Protein AF-A0A7S3V2G4-F1 (afdb_monomer_lite)

InterPro domains:
  IPR007724 Poly(ADP-ribose) glycohydrolase [PTHR12837] (43-409)
  IPR046372 Poly (ADP-ribose) glycohydrolase (PARG), catalytic domain [PF05028] (184-379)
  IPR048362 Poly (ADP-ribose) glycohydrolase, helical domain [PF20811] (74-166)

Organism: NCBI:txid215587

Structure (mmCIF, N/CA/C/O backbone):
data_AF-A0A7S3V2G4-F1
#
_entry.id   AF-A0A7S3V2G4-F1
#
loop_
_atom_site.group_PDB
_atom_site.id
_atom_site.type_symbol
_atom_site.label_atom_id
_atom_site.label_alt_id
_atom_site.label_comp_id
_atom_site.label_asym_id
_atom_site.label_entity_id
_atom_site.label_seq_id
_atom_site.pdbx_PDB_ins_code
_atom_site.Cartn_x
_atom_site.Cartn_y
_atom_site.Cartn_z
_atom_site.occupancy
_atom_site.B_iso_or_equiv
_atom_site.auth_seq_id
_atom_site.auth_comp_id
_atom_site.auth_asym_id
_atom_site.auth_atom_id
_atom_site.pdbx_PDB_model_num
ATOM 1 N N . MET A 1 1 ? -24.061 -20.728 -0.559 1.00 46.34 1 MET A N 1
ATOM 2 C CA . MET A 1 1 ? -24.876 -20.946 -1.780 1.00 46.34 1 MET A CA 1
ATOM 3 C C . MET A 1 1 ? -25.764 -19.723 -1.924 1.00 46.34 1 MET A C 1
ATOM 5 O O . MET A 1 1 ? -26.522 -19.467 -1.008 1.00 46.34 1 MET A O 1
ATOM 9 N N . ILE A 1 2 ? -25.579 -18.833 -2.897 1.00 29.09 2 ILE A N 1
ATOM 10 C CA . ILE A 1 2 ? -25.693 -19.041 -4.349 1.00 29.09 2 ILE A CA 1
ATOM 11 C C . ILE A 1 2 ? -24.388 -18.630 -5.053 1.00 29.09 2 ILE A C 1
ATOM 13 O O . ILE A 1 2 ? -23.935 -17.498 -4.933 1.00 29.09 2 ILE A O 1
ATOM 17 N N . CYS A 1 3 ? -23.783 -19.580 -5.769 1.00 35.69 3 CYS A N 1
ATOM 18 C CA . CYS A 1 3 ? -22.635 -19.369 -6.645 1.00 35.69 3 CYS A CA 1
ATOM 19 C C . CYS A 1 3 ? -23.153 -18.750 -7.952 1.00 35.69 3 CYS A C 1
ATOM 21 O O . CYS A 1 3 ? -23.726 -19.445 -8.792 1.00 35.69 3 CYS A O 1
ATOM 23 N N . GLY A 1 4 ? -23.035 -17.428 -8.088 1.00 35.78 4 GLY A N 1
ATOM 24 C CA . GLY A 1 4 ? -23.180 -16.774 -9.385 1.00 35.78 4 GLY A CA 1
ATOM 25 C C . GLY A 1 4 ? -22.036 -17.233 -10.285 1.00 35.78 4 GLY A C 1
ATOM 26 O O . GLY A 1 4 ? -20.893 -17.252 -9.841 1.00 35.78 4 GLY A O 1
ATOM 27 N N . LYS A 1 5 ? -22.343 -17.640 -11.522 1.00 36.84 5 LYS A N 1
ATOM 28 C CA . LYS A 1 5 ? -21.341 -17.984 -12.541 1.00 36.84 5 LYS A CA 1
ATOM 29 C C . LYS A 1 5 ? -20.274 -16.883 -12.595 1.00 36.84 5 LYS A C 1
ATOM 31 O O . LYS A 1 5 ? -20.582 -15.773 -13.026 1.00 36.84 5 LYS A O 1
ATOM 36 N N . GLU A 1 6 ? -19.045 -17.192 -12.185 1.00 45.22 6 GLU A N 1
ATOM 37 C CA . GLU A 1 6 ? -17.892 -16.330 -12.436 1.00 45.22 6 GLU A CA 1
ATOM 38 C C . GLU A 1 6 ? -17.747 -16.179 -13.953 1.00 45.22 6 GLU A C 1
ATOM 40 O O . GLU A 1 6 ? -17.344 -17.107 -14.656 1.00 45.22 6 GLU A O 1
ATOM 45 N N . MET A 1 7 ? -18.097 -15.009 -14.490 1.00 46.97 7 MET A N 1
ATOM 46 C CA . MET A 1 7 ? -17.540 -14.615 -15.776 1.00 46.97 7 MET A CA 1
ATOM 47 C C . MET A 1 7 ? -16.057 -14.387 -15.526 1.00 46.97 7 MET A C 1
ATOM 49 O O . MET A 1 7 ? -15.682 -13.392 -14.910 1.00 46.97 7 MET A O 1
ATOM 53 N N . ALA A 1 8 ? -15.225 -15.342 -15.936 1.00 65.50 8 ALA A N 1
ATOM 54 C CA . ALA A 1 8 ? -13.787 -15.217 -15.792 1.00 65.50 8 ALA A CA 1
ATOM 55 C C . ALA A 1 8 ? -13.326 -13.915 -16.469 1.00 65.50 8 ALA A C 1
ATOM 57 O O . ALA A 1 8 ? -13.503 -13.728 -17.677 1.00 65.50 8 ALA A O 1
ATOM 58 N N . LYS A 1 9 ? -12.800 -12.987 -15.664 1.00 87.88 9 LYS A N 1
ATOM 59 C CA . LYS A 1 9 ? -12.313 -11.688 -16.124 1.00 87.88 9 LYS A CA 1
ATOM 60 C C . LYS A 1 9 ? -10.825 -11.813 -16.423 1.00 87.88 9 LYS A C 1
ATOM 62 O O . LYS A 1 9 ? -10.057 -12.298 -15.595 1.00 87.88 9 LYS A O 1
ATOM 67 N N . TYR A 1 10 ? -10.425 -11.372 -17.609 1.00 91.25 10 TYR A N 1
ATOM 68 C CA . TYR A 1 10 ? -9.039 -11.424 -18.054 1.00 91.25 10 TYR A CA 1
ATOM 69 C C . TYR A 1 10 ? -8.587 -10.048 -18.528 1.00 91.25 10 TYR A C 1
ATOM 71 O O . TYR A 1 10 ? -9.321 -9.361 -19.240 1.00 91.25 10 TYR A O 1
ATOM 79 N N . LEU A 1 11 ? -7.345 -9.701 -18.207 1.00 92.25 11 LEU A N 1
ATOM 80 C CA . LEU A 1 11 ? -6.599 -8.659 -18.893 1.00 92.25 11 LEU A CA 1
ATOM 81 C C . LEU A 1 11 ? -5.862 -9.295 -20.078 1.00 92.25 11 LEU A C 1
ATOM 83 O O . LEU A 1 11 ? -5.108 -10.254 -19.904 1.00 92.25 11 LEU A O 1
ATOM 87 N N . PHE A 1 12 ? -6.072 -8.768 -21.283 1.00 92.06 12 PHE A N 1
ATOM 88 C CA . PHE A 1 12 ? -5.334 -9.214 -22.463 1.00 92.06 12 PHE A CA 1
ATOM 89 C C . PHE A 1 12 ? -3.964 -8.539 -22.519 1.00 92.06 12 PHE A C 1
ATOM 91 O O . PHE A 1 12 ? -3.857 -7.312 -22.524 1.00 92.06 12 PHE A O 1
ATOM 98 N N . LEU A 1 13 ? -2.919 -9.358 -22.570 1.00 92.75 13 LEU A N 1
ATOM 99 C CA . LEU A 1 13 ? -1.536 -8.927 -22.723 1.00 92.75 13 LEU A CA 1
ATOM 100 C C . LEU A 1 13 ? -1.261 -8.485 -24.170 1.00 92.75 13 LEU A C 1
ATOM 102 O O . LEU A 1 13 ? -1.993 -8.889 -25.077 1.00 92.75 13 LEU A O 1
ATOM 106 N N . PRO A 1 14 ? -0.203 -7.688 -24.415 1.00 86.88 14 PRO A N 1
ATOM 107 C CA . PRO A 1 14 ? 0.037 -7.033 -25.701 1.00 86.88 14 PRO A CA 1
ATOM 108 C C . PRO A 1 14 ? -0.002 -7.969 -26.914 1.00 86.88 14 PRO A C 1
ATOM 110 O O . PRO A 1 14 ? -0.572 -7.613 -27.939 1.00 86.88 14 PRO A O 1
ATOM 113 N N . HIS A 1 15 ? 0.532 -9.188 -26.810 1.00 87.75 15 HIS A N 1
ATOM 114 C CA . HIS A 1 15 ? 0.541 -10.159 -27.915 1.00 87.75 15 HIS A CA 1
ATOM 115 C C . HIS A 1 15 ? -0.815 -10.796 -28.232 1.00 87.75 15 HIS A C 1
ATOM 117 O O . HIS A 1 15 ? -0.937 -11.452 -29.263 1.00 87.75 15 HIS A O 1
ATOM 123 N N . ALA A 1 16 ? -1.821 -10.612 -27.376 1.00 86.19 16 ALA A N 1
ATOM 124 C CA . ALA A 1 16 ? -3.201 -11.027 -27.627 1.00 86.19 16 ALA A CA 1
ATOM 125 C C . ALA A 1 16 ? -4.177 -9.849 -27.776 1.00 86.19 16 ALA A C 1
ATOM 127 O O . ALA A 1 16 ? -5.254 -10.033 -28.338 1.00 86.19 16 ALA A O 1
ATOM 128 N N . SER A 1 17 ? -3.836 -8.656 -27.276 1.00 79.44 17 SER A N 1
ATOM 129 C CA . SER A 1 17 ? -4.701 -7.472 -27.339 1.00 79.44 17 SER A CA 1
ATOM 130 C C . SER A 1 17 ? -4.532 -6.646 -28.615 1.00 79.44 17 SER A C 1
ATOM 132 O O . SER A 1 17 ? -5.468 -5.952 -29.009 1.00 79.44 17 SER A O 1
ATOM 134 N N . CYS A 1 18 ? -3.371 -6.709 -29.276 1.00 75.19 18 CYS A N 1
ATOM 135 C CA . CYS A 1 18 ? -3.129 -6.004 -30.534 1.00 75.19 18 CYS A CA 1
ATOM 136 C C . CYS A 1 18 ? -2.983 -6.965 -31.720 1.00 75.19 18 CYS A C 1
ATOM 138 O O . CYS A 1 18 ? -2.757 -8.165 -31.557 1.00 75.19 18 CYS A O 1
ATOM 140 N N . ASN A 1 19 ? -3.142 -6.438 -32.938 1.00 76.81 19 ASN A N 1
ATOM 141 C CA . ASN A 1 19 ? -2.943 -7.245 -34.137 1.00 76.81 19 ASN A CA 1
ATOM 142 C C . ASN A 1 19 ? -1.465 -7.657 -34.287 1.00 76.81 19 ASN A C 1
ATOM 144 O O . ASN A 1 19 ? -0.556 -7.041 -33.722 1.00 76.81 19 ASN A O 1
ATOM 148 N N . PHE A 1 20 ? -1.227 -8.701 -35.079 1.00 77.06 20 PHE A N 1
ATOM 149 C CA . PHE A 1 20 ? 0.102 -9.282 -35.270 1.00 77.06 20 PHE A CA 1
ATOM 150 C C . PHE A 1 20 ? 1.156 -8.249 -35.699 1.00 77.06 20 PHE A C 1
ATOM 152 O O . PHE A 1 20 ? 2.258 -8.237 -35.158 1.00 77.06 20 PHE A O 1
ATOM 159 N N . GLU A 1 21 ? 0.812 -7.339 -36.612 1.00 80.56 21 GLU A N 1
ATOM 160 C CA . GLU A 1 21 ? 1.716 -6.285 -37.090 1.00 80.56 21 GLU A CA 1
ATOM 161 C C . GLU A 1 21 ? 2.124 -5.309 -35.977 1.00 80.56 21 GLU A C 1
ATOM 163 O O . GLU A 1 21 ? 3.295 -4.934 -35.869 1.00 80.56 21 GLU A O 1
ATOM 168 N N . SER A 1 22 ? 1.181 -4.936 -35.109 1.00 82.06 22 SER A N 1
ATOM 169 C CA . SER A 1 22 ? 1.432 -4.042 -33.974 1.00 82.06 22 SER A CA 1
ATOM 170 C C . SER A 1 22 ? 2.348 -4.705 -32.950 1.00 82.06 22 SER A C 1
ATOM 172 O O . SER A 1 22 ? 3.309 -4.084 -32.487 1.00 82.06 22 SER A O 1
ATOM 174 N N . PHE A 1 23 ? 2.121 -5.989 -32.655 1.00 85.62 23 PHE A N 1
ATOM 175 C CA . PHE A 1 23 ? 2.992 -6.742 -31.758 1.00 85.62 23 PHE A CA 1
ATOM 176 C C . PHE A 1 23 ? 4.382 -6.974 -32.366 1.00 85.62 23 PHE A C 1
ATOM 178 O O . PHE A 1 23 ? 5.393 -6.870 -31.669 1.00 85.62 23 PHE A O 1
ATOM 185 N N . GLN A 1 24 ? 4.472 -7.220 -33.676 1.00 86.44 24 GLN A N 1
ATOM 186 C CA . GLN A 1 24 ? 5.754 -7.298 -34.378 1.00 86.44 24 GLN A CA 1
ATOM 187 C C . GLN A 1 24 ? 6.517 -5.973 -34.327 1.00 86.44 24 GLN A C 1
ATOM 189 O O . GLN A 1 24 ? 7.735 -5.979 -34.135 1.00 86.44 24 GLN A O 1
ATOM 194 N N . LYS A 1 25 ? 5.827 -4.836 -34.481 1.00 88.94 25 LYS A N 1
ATOM 195 C CA . LYS A 1 25 ? 6.435 -3.508 -34.336 1.00 88.94 25 LYS A CA 1
ATOM 196 C C . LYS A 1 25 ? 6.967 -3.313 -32.917 1.00 88.94 25 LYS A C 1
ATOM 198 O O . LYS A 1 25 ? 8.133 -2.958 -32.769 1.00 88.94 25 LYS A O 1
ATOM 203 N N . LEU A 1 26 ? 6.163 -3.618 -31.896 1.00 90.00 26 LEU A N 1
ATOM 204 C CA . LEU A 1 26 ? 6.591 -3.583 -30.495 1.00 90.00 26 LEU A CA 1
ATOM 205 C C . LEU A 1 26 ? 7.818 -4.474 -30.258 1.00 90.00 26 LEU A C 1
ATOM 207 O O . LEU A 1 26 ? 8.800 -4.031 -29.672 1.00 90.00 26 LEU A O 1
ATOM 211 N N . SER A 1 27 ? 7.799 -5.700 -30.781 1.00 91.69 27 SER A N 1
ATOM 212 C CA . SER A 1 27 ? 8.908 -6.649 -30.654 1.00 91.69 27 SER A CA 1
ATOM 213 C C . SER A 1 27 ? 10.193 -6.108 -31.282 1.00 91.69 27 SER A C 1
ATOM 215 O O . SER A 1 27 ? 11.249 -6.134 -30.657 1.00 91.69 27 SER A O 1
ATOM 217 N N . LYS A 1 28 ? 10.112 -5.540 -32.493 1.00 93.88 28 LYS A N 1
ATOM 218 C CA . LYS A 1 28 ? 11.262 -4.905 -33.159 1.00 93.88 28 LYS A CA 1
ATOM 219 C C . LYS A 1 28 ? 11.802 -3.713 -32.366 1.00 93.88 28 LYS A C 1
ATOM 221 O O . LYS A 1 28 ? 13.017 -3.552 -32.285 1.00 93.88 28 LYS A O 1
ATOM 226 N N . LEU A 1 29 ? 10.921 -2.903 -31.774 1.00 93.19 29 LEU A N 1
ATOM 227 C CA . LEU A 1 29 ? 11.319 -1.781 -30.921 1.00 93.19 29 LEU A CA 1
ATOM 228 C C . LEU A 1 29 ? 12.062 -2.269 -29.676 1.00 93.19 29 LEU A C 1
ATOM 230 O O . LEU A 1 29 ? 13.150 -1.775 -29.385 1.00 93.19 29 LEU A O 1
ATOM 234 N N . LEU A 1 30 ? 11.520 -3.272 -28.985 1.00 93.00 30 LEU A N 1
ATOM 235 C CA . LEU A 1 30 ? 12.117 -3.809 -27.765 1.00 93.00 30 LEU A CA 1
ATOM 236 C C . LEU A 1 30 ? 13.425 -4.568 -28.018 1.00 93.00 30 LEU A C 1
ATOM 238 O O . LEU A 1 30 ? 14.250 -4.604 -27.121 1.00 93.00 30 LEU A O 1
ATOM 242 N N . VAL A 1 31 ? 13.677 -5.105 -29.217 1.00 93.38 31 VAL A N 1
ATOM 243 C CA . VAL A 1 31 ? 14.979 -5.714 -29.577 1.00 93.38 31 VAL A CA 1
ATOM 244 C C . VAL A 1 31 ? 16.015 -4.670 -30.026 1.00 93.38 31 VAL A C 1
ATOM 246 O O . VAL A 1 31 ? 17.204 -4.973 -30.145 1.00 93.38 31 VAL A O 1
ATOM 249 N N . SER A 1 32 ? 15.602 -3.427 -30.290 1.00 93.81 32 SER A N 1
ATOM 250 C CA . SER A 1 32 ? 16.520 -2.405 -30.795 1.00 93.81 32 SER A CA 1
ATOM 251 C C . SER A 1 32 ? 17.619 -2.069 -29.780 1.00 93.81 32 SER A C 1
ATOM 253 O O . SER A 1 32 ? 17.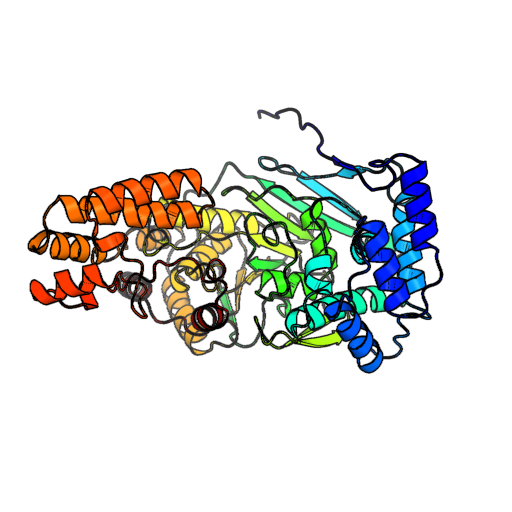398 -2.003 -28.570 1.00 93.81 32 SER A O 1
ATOM 255 N N . ARG A 1 33 ? 18.842 -1.862 -30.281 1.00 94.25 33 ARG A N 1
ATOM 256 C CA . ARG A 1 33 ? 19.987 -1.537 -29.429 1.00 94.25 33 ARG A CA 1
ATOM 257 C C . ARG A 1 33 ? 19.854 -0.112 -28.898 1.00 94.25 33 ARG A C 1
ATOM 259 O O . ARG A 1 33 ? 19.941 0.842 -29.668 1.00 94.25 33 ARG A O 1
ATOM 266 N N . VAL A 1 34 ? 19.766 0.018 -27.581 1.00 96.88 34 VAL A N 1
ATOM 267 C CA . VAL A 1 34 ? 19.787 1.302 -26.874 1.00 96.88 34 VAL A CA 1
ATOM 268 C C . VAL A 1 34 ? 21.174 1.529 -26.288 1.00 96.88 34 VAL A C 1
ATOM 270 O O . VAL A 1 34 ? 21.730 0.641 -25.650 1.00 96.88 34 VAL A O 1
ATOM 273 N N . LYS A 1 35 ? 21.757 2.705 -26.534 1.00 94.88 35 LYS A N 1
ATOM 274 C CA . LYS A 1 35 ? 23.088 3.074 -26.019 1.00 94.88 35 LYS A CA 1
ATOM 275 C C . LYS A 1 35 ? 23.048 4.190 -24.980 1.00 94.88 35 LYS A C 1
ATOM 277 O O . LYS A 1 35 ? 24.033 4.387 -24.282 1.00 94.88 35 LYS A O 1
ATOM 282 N N . ASP A 1 36 ? 21.951 4.933 -24.933 1.00 97.56 36 ASP A N 1
ATOM 283 C CA . ASP A 1 36 ? 21.800 6.121 -24.113 1.00 97.56 36 ASP A CA 1
ATOM 284 C C . ASP A 1 36 ? 20.321 6.398 -23.809 1.00 97.56 36 ASP A C 1
ATOM 286 O O . ASP A 1 36 ? 19.405 5.721 -24.297 1.00 97.56 36 ASP A O 1
ATOM 290 N N . HIS A 1 37 ? 20.103 7.431 -22.999 1.00 98.12 37 HIS A N 1
ATOM 291 C CA . HIS A 1 37 ? 18.782 7.867 -22.560 1.00 98.12 37 HIS A CA 1
ATOM 292 C C . HIS A 1 37 ? 17.867 8.284 -23.714 1.00 98.12 37 HIS A C 1
ATOM 294 O O . HIS A 1 37 ? 16.674 7.994 -23.689 1.00 98.12 37 HIS A O 1
ATOM 300 N N . ASN A 1 38 ? 18.411 8.925 -24.750 1.00 97.75 38 ASN A N 1
ATOM 301 C CA . ASN A 1 38 ? 17.617 9.385 -25.890 1.00 97.75 38 ASN A CA 1
ATOM 302 C C . ASN A 1 38 ? 17.052 8.198 -26.679 1.00 97.75 38 ASN A C 1
ATOM 304 O O . ASN A 1 38 ? 15.892 8.224 -27.097 1.00 97.75 38 ASN A O 1
ATOM 308 N N . GLY A 1 39 ? 17.847 7.135 -26.838 1.00 97.56 39 GLY A N 1
ATOM 309 C CA . GLY A 1 39 ? 17.386 5.875 -27.413 1.00 97.56 39 GLY A CA 1
ATOM 310 C C . GLY A 1 39 ? 16.251 5.248 -26.600 1.00 97.56 39 GLY A C 1
ATOM 311 O O . GLY A 1 39 ? 15.229 4.872 -27.175 1.00 97.56 39 GLY A O 1
ATOM 312 N N . LEU A 1 40 ? 16.383 5.196 -25.269 1.00 97.94 40 LEU A N 1
ATOM 313 C CA . LEU A 1 40 ? 15.341 4.653 -24.388 1.00 97.94 40 LEU A CA 1
ATOM 314 C C . LEU A 1 40 ? 14.052 5.486 -24.443 1.00 97.94 40 LEU A C 1
ATOM 316 O O . LEU A 1 40 ? 12.962 4.939 -24.612 1.00 97.94 40 LEU A O 1
ATOM 320 N N . ALA A 1 41 ? 14.173 6.812 -24.367 1.00 97.75 41 ALA A N 1
ATOM 321 C CA . ALA A 1 41 ? 13.044 7.728 -24.470 1.00 97.75 41 ALA A CA 1
ATOM 322 C C . ALA A 1 41 ? 12.326 7.609 -25.822 1.00 97.75 41 ALA A C 1
ATOM 324 O O . ALA A 1 41 ? 11.096 7.663 -25.876 1.00 97.75 41 ALA A O 1
ATOM 325 N N . SER A 1 42 ? 13.073 7.388 -26.910 1.00 96.94 42 SER A N 1
ATOM 326 C CA . SER A 1 42 ? 12.512 7.132 -28.240 1.00 96.94 42 SER A CA 1
ATOM 327 C C . SER A 1 42 ? 11.698 5.836 -28.290 1.00 96.94 42 SER A C 1
ATOM 329 O O . SER A 1 42 ? 10.615 5.825 -28.879 1.00 96.94 42 SER A O 1
ATOM 331 N N . ILE A 1 43 ? 12.160 4.759 -27.641 1.00 96.75 43 ILE A N 1
ATOM 332 C CA . ILE A 1 43 ? 11.379 3.515 -27.529 1.00 96.75 43 ILE A CA 1
ATOM 333 C C . ILE A 1 43 ? 10.078 3.775 -26.769 1.00 96.75 43 ILE A C 1
ATOM 335 O O . ILE A 1 43 ? 9.012 3.480 -27.302 1.00 96.75 43 ILE A O 1
ATOM 339 N N . ILE A 1 44 ? 10.144 4.371 -25.573 1.00 95.69 44 ILE A N 1
ATOM 340 C CA . ILE A 1 44 ? 8.955 4.656 -24.747 1.00 95.69 44 ILE A CA 1
ATOM 341 C C . ILE A 1 44 ? 7.964 5.547 -25.513 1.00 95.69 44 ILE A C 1
ATOM 343 O O . ILE A 1 44 ? 6.765 5.275 -25.530 1.00 95.69 44 ILE A O 1
ATOM 347 N N . SER A 1 45 ? 8.459 6.574 -26.211 1.00 94.75 45 SER A N 1
ATOM 348 C CA . SER A 1 45 ? 7.651 7.444 -27.074 1.00 94.75 45 SER A CA 1
ATOM 349 C C . SER A 1 45 ? 6.870 6.656 -28.126 1.00 94.75 45 SER A C 1
ATOM 351 O O . SER A 1 45 ? 5.658 6.826 -28.271 1.00 94.75 45 SER A O 1
ATOM 353 N N . GLN A 1 46 ? 7.551 5.750 -28.832 1.00 94.69 46 GLN A N 1
ATOM 354 C CA . GLN A 1 46 ? 6.950 4.938 -29.888 1.00 94.69 46 GLN A CA 1
ATOM 355 C C . GLN A 1 46 ? 5.989 3.879 -29.342 1.00 94.69 46 GLN A C 1
ATOM 357 O O . GLN A 1 46 ? 4.946 3.652 -29.949 1.00 94.69 46 GLN A O 1
ATOM 362 N N . VAL A 1 47 ? 6.300 3.267 -28.196 1.00 92.12 47 VAL A N 1
ATOM 363 C CA . VAL A 1 47 ? 5.411 2.320 -27.501 1.00 92.12 47 VAL A CA 1
ATOM 364 C C . VAL A 1 47 ? 4.099 2.998 -27.103 1.00 92.12 47 VAL A C 1
ATOM 366 O O . VAL A 1 47 ? 3.021 2.437 -27.297 1.00 92.12 47 VAL A O 1
ATOM 369 N N . LYS A 1 48 ? 4.179 4.235 -26.609 1.00 88.50 48 LYS A N 1
ATOM 370 C CA . LYS A 1 48 ? 3.019 5.038 -26.209 1.00 88.50 48 LYS A CA 1
ATOM 371 C C . LYS A 1 48 ? 2.333 5.780 -27.361 1.00 88.50 48 LYS A C 1
ATOM 373 O O . LYS A 1 48 ? 1.318 6.428 -27.120 1.00 88.50 48 LYS A O 1
ATOM 378 N N . ASN A 1 49 ? 2.864 5.703 -28.584 1.00 89.81 49 ASN A N 1
ATOM 379 C CA . ASN A 1 49 ? 2.415 6.475 -29.750 1.00 89.81 49 ASN A CA 1
ATOM 380 C C . ASN A 1 49 ? 2.346 7.997 -29.492 1.00 89.81 49 ASN A C 1
ATOM 382 O O . ASN A 1 49 ? 1.370 8.654 -29.856 1.00 89.81 49 ASN A O 1
ATOM 386 N N . LEU A 1 50 ? 3.369 8.567 -28.849 1.00 90.12 50 LEU A N 1
ATOM 387 C CA . LEU A 1 50 ? 3.442 10.013 -28.613 1.00 90.12 50 LEU A CA 1
ATOM 388 C C . LEU A 1 50 ? 3.826 10.767 -29.894 1.00 90.12 50 LEU A C 1
ATOM 390 O O . LEU A 1 50 ? 4.585 10.271 -30.725 1.00 90.12 50 LEU A O 1
ATOM 394 N N . SER A 1 51 ? 3.344 12.005 -30.029 1.00 90.12 51 SER A N 1
ATOM 395 C CA . SER A 1 51 ? 3.647 12.881 -31.173 1.00 90.12 51 SER A CA 1
ATOM 396 C C . SER A 1 51 ? 5.103 13.355 -31.219 1.00 90.12 51 SER A C 1
ATOM 398 O O . SER A 1 51 ? 5.594 13.755 -32.271 1.00 90.12 51 SER A O 1
ATOM 400 N N . SER A 1 52 ? 5.793 13.338 -30.080 1.00 92.38 52 SER A N 1
ATOM 401 C CA . SER A 1 52 ? 7.183 13.766 -29.933 1.00 92.38 52 SER A CA 1
ATOM 402 C C . SER A 1 52 ? 7.864 12.982 -28.819 1.00 92.38 52 SER A C 1
ATOM 404 O O . SER A 1 52 ? 7.225 12.646 -27.822 1.00 92.38 52 SER A O 1
ATOM 406 N N . THR A 1 53 ? 9.170 12.747 -28.951 1.00 94.00 53 THR A N 1
ATOM 407 C CA . THR A 1 53 ? 9.965 12.067 -27.923 1.00 94.00 53 THR A CA 1
ATOM 408 C C . THR A 1 53 ? 10.074 12.925 -26.657 1.00 94.00 53 THR A C 1
ATOM 410 O O . THR A 1 53 ? 10.633 14.021 -26.725 1.00 94.00 53 THR A O 1
ATOM 413 N N . PRO A 1 54 ? 9.558 12.461 -25.503 1.00 92.81 54 PRO A N 1
ATOM 414 C CA . PRO A 1 54 ? 9.645 13.198 -24.249 1.00 92.81 54 PRO A CA 1
ATOM 415 C C . PRO A 1 54 ? 11.062 13.132 -23.671 1.00 92.81 54 PRO A C 1
ATOM 417 O O . PRO A 1 54 ? 11.795 12.173 -23.897 1.00 92.81 54 PRO A O 1
ATOM 420 N N . ALA A 1 55 ? 11.433 14.129 -22.867 1.00 94.19 55 ALA A N 1
ATOM 421 C CA . ALA A 1 55 ? 12.753 14.180 -22.240 1.00 94.19 55 ALA A CA 1
ATOM 422 C C . ALA A 1 55 ? 12.935 13.157 -21.103 1.00 94.19 55 ALA A C 1
ATOM 424 O O . ALA A 1 55 ? 14.068 12.794 -20.807 1.00 94.19 55 ALA A O 1
ATOM 425 N N . LEU A 1 56 ? 11.848 12.703 -20.460 1.00 97.12 56 LEU A N 1
ATOM 426 C CA . LEU A 1 56 ? 11.851 11.751 -19.333 1.00 97.12 56 LEU A CA 1
ATOM 427 C C . LEU A 1 56 ? 12.934 12.054 -18.265 1.00 97.12 56 LEU A C 1
ATOM 429 O O . LEU A 1 56 ? 13.776 11.196 -17.975 1.00 97.12 56 LEU A O 1
ATOM 433 N N . PRO A 1 57 ? 12.966 13.277 -17.699 1.00 97.44 57 PRO A N 1
ATOM 434 C CA . PRO A 1 57 ? 14.061 13.723 -16.836 1.00 97.44 57 PRO A CA 1
ATOM 435 C C . PRO A 1 57 ? 14.215 12.889 -15.556 1.00 97.44 57 PRO A C 1
ATOM 437 O O . PRO A 1 57 ? 15.340 12.679 -15.105 1.00 97.44 57 PRO A O 1
ATOM 440 N N . GLY A 1 58 ? 13.115 12.380 -14.994 1.00 97.56 58 GLY A N 1
ATOM 441 C CA . GLY A 1 58 ? 13.135 11.513 -13.815 1.00 97.56 58 GLY A CA 1
ATOM 442 C C . GLY A 1 58 ? 13.812 10.177 -14.086 1.00 97.56 58 GLY A C 1
ATOM 443 O O . GLY A 1 58 ? 14.659 9.738 -13.310 1.00 97.56 58 GLY A O 1
ATOM 444 N N . LEU A 1 59 ? 13.499 9.566 -15.233 1.00 98.50 59 LEU A N 1
ATOM 445 C CA . LEU A 1 59 ? 14.133 8.321 -15.668 1.00 98.50 59 LEU A CA 1
ATOM 446 C C . LEU A 1 59 ? 15.631 8.515 -15.909 1.00 98.50 59 LEU A C 1
ATOM 448 O O . LEU A 1 59 ? 16.426 7.721 -15.410 1.00 98.50 59 LEU A O 1
ATOM 452 N N . LYS A 1 60 ? 16.018 9.601 -16.596 1.00 98.56 60 LYS A N 1
ATOM 453 C CA . LYS A 1 60 ? 17.433 9.924 -16.821 1.00 98.56 60 LYS A CA 1
ATOM 454 C C . LYS A 1 60 ? 18.183 10.034 -15.495 1.00 98.56 60 LYS A C 1
ATOM 456 O O . LYS A 1 60 ? 19.189 9.364 -15.292 1.00 98.56 60 LYS A O 1
ATOM 461 N N . ALA A 1 61 ? 17.663 10.860 -14.586 1.00 98.44 61 ALA A N 1
ATOM 462 C CA . ALA A 1 61 ? 18.286 11.105 -13.293 1.00 98.44 61 ALA A CA 1
ATOM 463 C C . ALA A 1 61 ? 18.378 9.829 -12.443 1.00 98.44 61 ALA A C 1
ATOM 465 O O . ALA A 1 61 ? 19.368 9.637 -11.743 1.00 98.44 61 ALA A O 1
ATOM 466 N N . ALA A 1 62 ? 17.372 8.953 -12.502 1.00 98.50 62 ALA A N 1
ATOM 467 C CA . ALA A 1 62 ? 17.387 7.685 -11.784 1.00 98.50 62 ALA A CA 1
ATOM 468 C C . ALA A 1 62 ? 18.425 6.707 -12.338 1.00 98.50 62 ALA A C 1
ATOM 470 O O . ALA A 1 62 ? 19.126 6.089 -11.544 1.00 98.50 62 ALA A O 1
ATOM 471 N N . ILE A 1 63 ? 18.557 6.593 -13.664 1.00 98.62 63 ILE A N 1
ATOM 472 C CA . ILE A 1 63 ? 19.587 5.755 -14.297 1.00 98.62 63 ILE A CA 1
ATOM 473 C C . ILE A 1 63 ? 20.979 6.272 -13.929 1.00 98.62 63 ILE A C 1
ATOM 475 O O . ILE A 1 63 ? 21.780 5.508 -13.393 1.00 98.62 63 ILE A O 1
ATOM 479 N N . ASP A 1 64 ? 21.224 7.574 -14.114 1.00 98.12 64 ASP A N 1
ATOM 480 C CA . ASP A 1 64 ? 22.510 8.199 -13.788 1.00 98.12 64 ASP A CA 1
ATOM 481 C C . ASP A 1 64 ? 22.871 7.975 -12.306 1.00 98.12 64 ASP A C 1
ATOM 483 O O . ASP A 1 64 ? 23.996 7.603 -11.972 1.00 98.12 64 ASP A O 1
ATOM 487 N N . LYS A 1 65 ? 21.918 8.168 -11.381 1.00 98.12 65 LYS A N 1
ATOM 488 C CA . LYS A 1 65 ? 22.152 7.919 -9.948 1.00 98.12 65 LYS A CA 1
ATOM 489 C C . LYS A 1 65 ? 22.346 6.436 -9.644 1.00 98.12 65 LYS A C 1
ATOM 491 O O . LYS A 1 65 ? 23.193 6.105 -8.817 1.00 98.12 65 LYS A O 1
ATOM 496 N N . ALA A 1 66 ? 21.581 5.547 -10.273 1.00 98.06 66 ALA A N 1
ATOM 497 C CA . ALA A 1 66 ? 21.675 4.113 -10.038 1.00 98.06 66 ALA A CA 1
ATOM 498 C C . ALA A 1 66 ? 23.049 3.572 -10.452 1.00 98.06 66 ALA A C 1
ATOM 500 O O . ALA A 1 66 ? 23.657 2.858 -9.662 1.00 98.06 66 ALA A O 1
ATOM 501 N N . GLU A 1 67 ? 23.577 3.949 -11.623 1.00 97.44 67 GLU A N 1
ATOM 502 C CA . GLU A 1 67 ? 24.912 3.510 -12.076 1.00 97.44 67 GLU A CA 1
ATOM 503 C C . GLU A 1 67 ? 26.036 3.961 -11.129 1.00 97.44 67 GLU A C 1
ATOM 505 O O . GLU A 1 67 ? 27.037 3.267 -10.976 1.00 97.44 67 GLU A O 1
ATOM 510 N N . ASN A 1 68 ? 25.849 5.088 -10.436 1.00 96.69 68 ASN A N 1
ATOM 511 C CA . ASN A 1 68 ? 26.813 5.599 -9.460 1.00 96.69 68 ASN A CA 1
ATOM 512 C C . ASN A 1 68 ? 26.671 4.995 -8.052 1.00 96.69 68 ASN A C 1
ATOM 514 O O . ASN A 1 68 ? 27.602 5.093 -7.255 1.00 96.69 68 ASN A O 1
ATOM 518 N N . THR A 1 69 ? 25.515 4.422 -7.706 1.00 95.75 69 THR A N 1
ATOM 519 C CA . THR A 1 69 ? 25.198 4.015 -6.319 1.00 95.75 69 THR A CA 1
ATOM 520 C C . THR A 1 69 ? 24.981 2.517 -6.147 1.00 95.75 69 THR A C 1
ATOM 522 O O . THR A 1 69 ? 25.261 1.986 -5.074 1.00 95.75 69 THR A O 1
ATOM 525 N N . ILE A 1 70 ? 24.506 1.816 -7.178 1.00 97.06 70 ILE A N 1
ATOM 526 C CA . ILE A 1 70 ? 24.290 0.370 -7.153 1.00 97.06 70 ILE A CA 1
ATOM 527 C C . ILE A 1 70 ? 25.576 -0.320 -7.633 1.00 97.06 70 ILE A C 1
ATOM 529 O O . ILE A 1 70 ? 25.963 -0.156 -8.793 1.00 97.06 70 ILE A O 1
ATOM 533 N N . PRO A 1 71 ? 26.252 -1.114 -6.781 1.00 94.88 71 PRO A N 1
ATOM 534 C CA . PRO A 1 71 ? 27.518 -1.740 -7.147 1.00 94.88 71 PRO A CA 1
ATOM 535 C C . PRO A 1 71 ? 27.396 -2.642 -8.379 1.00 94.88 71 PRO A C 1
ATOM 537 O O . PRO A 1 71 ? 26.514 -3.493 -8.445 1.00 94.88 71 PRO A O 1
ATOM 540 N N . ASN A 1 72 ? 28.340 -2.516 -9.317 1.00 95.31 72 ASN A N 1
ATOM 541 C CA . ASN A 1 72 ? 28.415 -3.314 -10.551 1.00 95.31 72 ASN A CA 1
ATOM 542 C C . ASN A 1 72 ? 27.216 -3.160 -11.507 1.00 95.31 72 ASN A C 1
ATOM 544 O O . ASN A 1 72 ? 27.022 -4.010 -12.386 1.00 95.31 72 ASN A O 1
ATOM 548 N N . LEU A 1 73 ? 26.414 -2.103 -11.361 1.00 97.56 73 LEU A N 1
ATOM 549 C CA . LEU A 1 73 ? 25.355 -1.800 -12.312 1.00 97.56 73 LEU A CA 1
ATOM 550 C C . LEU A 1 73 ? 25.938 -1.181 -13.591 1.00 97.56 73 LEU A C 1
ATOM 552 O O . LEU A 1 73 ? 26.545 -0.120 -13.562 1.00 97.56 73 LEU A O 1
ATOM 556 N N . ASP A 1 74 ? 25.700 -1.849 -14.716 1.00 97.50 74 ASP A N 1
ATOM 557 C CA . ASP A 1 74 ? 25.860 -1.312 -16.071 1.00 97.50 74 ASP A CA 1
ATOM 558 C C . ASP A 1 74 ? 24.466 -1.319 -16.704 1.00 97.50 74 ASP A C 1
ATOM 560 O O . ASP A 1 74 ? 23.953 -2.384 -17.085 1.00 97.50 74 ASP A O 1
ATOM 564 N N . PHE A 1 75 ? 23.806 -0.156 -16.710 1.00 98.50 75 PHE A N 1
ATOM 565 C CA . PHE A 1 75 ? 22.398 -0.078 -17.071 1.00 98.50 75 PHE A CA 1
ATOM 566 C C . PHE A 1 75 ? 22.216 -0.337 -18.567 1.00 98.50 75 PHE A C 1
ATOM 568 O O . PHE A 1 75 ? 21.525 -1.285 -18.937 1.00 98.50 75 PHE A O 1
ATOM 575 N N . TYR A 1 76 ? 22.858 0.447 -19.435 1.00 98.06 76 TYR A N 1
ATOM 576 C CA . TYR A 1 76 ? 22.664 0.325 -20.885 1.00 98.06 76 TYR A CA 1
ATOM 577 C C . TYR A 1 76 ? 23.373 -0.890 -21.495 1.00 98.06 76 TYR A C 1
ATOM 579 O O . TYR A 1 76 ? 22.850 -1.498 -22.429 1.00 98.06 76 TYR A O 1
ATOM 587 N N . GLY A 1 77 ? 24.556 -1.255 -20.997 1.00 96.75 77 GLY A N 1
ATOM 588 C CA . GLY A 1 77 ? 25.377 -2.318 -21.573 1.00 96.75 77 GLY A CA 1
ATOM 589 C C . GLY A 1 77 ? 24.956 -3.724 -21.155 1.00 96.75 77 GLY A C 1
ATOM 590 O O . GLY A 1 77 ? 25.089 -4.655 -21.953 1.00 96.75 77 GLY A O 1
ATOM 591 N N . ARG A 1 78 ? 24.426 -3.899 -19.934 1.00 96.44 78 ARG A N 1
ATOM 592 C CA . ARG A 1 78 ? 24.090 -5.228 -19.384 1.00 96.44 78 ARG A CA 1
ATOM 593 C C . ARG A 1 78 ? 22.648 -5.378 -18.925 1.00 96.44 78 ARG A C 1
ATOM 595 O O . ARG A 1 78 ? 22.042 -6.405 -19.230 1.00 96.44 78 ARG A O 1
ATOM 602 N N . LEU A 1 79 ? 22.104 -4.424 -18.168 1.00 98.06 79 LEU A N 1
ATOM 603 C CA . LEU A 1 79 ? 20.790 -4.604 -17.544 1.00 98.06 79 LEU A CA 1
ATOM 604 C C . LEU A 1 79 ? 19.637 -4.394 -18.532 1.00 98.06 79 LEU A C 1
ATOM 606 O O . LEU A 1 79 ? 18.763 -5.251 -18.640 1.00 98.06 79 LEU A O 1
ATOM 610 N N . LEU A 1 80 ? 19.642 -3.291 -19.276 1.00 98.44 80 LEU A N 1
ATOM 611 C CA . LEU A 1 80 ? 18.576 -2.929 -20.205 1.00 98.44 80 LEU A CA 1
ATOM 612 C C . LEU A 1 80 ? 18.327 -4.010 -21.275 1.00 98.44 80 LEU A C 1
ATOM 614 O O . LEU A 1 80 ? 17.161 -4.362 -21.450 1.00 98.44 80 LEU A O 1
ATOM 618 N N . PRO A 1 81 ? 19.349 -4.639 -21.900 1.00 97.69 81 PRO A N 1
ATOM 619 C CA . PRO A 1 81 ? 19.130 -5.774 -22.802 1.00 97.69 81 PRO A CA 1
ATOM 620 C C . PRO A 1 81 ? 18.404 -6.960 -22.152 1.00 97.69 81 PRO A C 1
ATOM 622 O O . PRO A 1 81 ? 17.613 -7.635 -22.809 1.00 97.69 81 PRO A O 1
ATOM 625 N N . LYS A 1 82 ? 18.628 -7.210 -20.853 1.00 97.12 82 LYS A N 1
ATOM 626 C CA . LYS A 1 82 ? 17.888 -8.243 -20.111 1.00 97.12 82 LYS A CA 1
ATOM 627 C C . LYS A 1 82 ? 16.433 -7.833 -19.894 1.00 97.12 82 LYS A C 1
ATOM 629 O O . LYS A 1 82 ? 15.552 -8.642 -20.154 1.00 97.12 82 LYS A O 1
ATOM 634 N N . ILE A 1 83 ? 16.171 -6.585 -19.493 1.00 98.06 83 ILE A N 1
ATOM 635 C CA . ILE A 1 83 ? 14.800 -6.060 -19.334 1.00 98.06 83 ILE A CA 1
ATOM 636 C C . ILE A 1 83 ? 14.044 -6.132 -20.674 1.00 98.06 83 ILE A C 1
ATOM 638 O O . ILE A 1 83 ? 12.900 -6.579 -20.710 1.00 98.06 83 ILE A O 1
ATOM 642 N N . GLN A 1 84 ? 14.696 -5.775 -21.785 1.00 97.69 84 GLN A N 1
ATOM 643 C CA . GLN A 1 84 ? 14.157 -5.924 -23.142 1.00 97.69 84 GLN A CA 1
ATOM 644 C C . GLN A 1 84 ? 13.772 -7.378 -23.453 1.00 97.69 84 GLN A C 1
ATOM 646 O O . GLN A 1 84 ? 12.655 -7.637 -23.902 1.00 97.69 84 GLN A O 1
ATOM 651 N N . ALA A 1 85 ? 14.666 -8.333 -23.178 1.00 96.25 85 ALA A N 1
ATOM 652 C CA . ALA A 1 85 ? 14.400 -9.754 -23.392 1.00 96.25 85 ALA A CA 1
ATOM 653 C C . ALA A 1 85 ? 13.240 -10.263 -22.518 1.00 96.25 85 ALA A C 1
ATOM 655 O O . ALA A 1 85 ? 12.318 -10.895 -23.031 1.00 96.25 85 ALA A O 1
ATOM 656 N N . TRP A 1 86 ? 13.231 -9.927 -21.226 1.00 96.38 86 TRP A N 1
ATOM 657 C CA . TRP A 1 86 ? 12.178 -10.333 -20.291 1.00 96.38 86 TRP A CA 1
ATOM 658 C C . TRP A 1 86 ? 10.805 -9.767 -20.654 1.00 96.38 86 TRP A C 1
ATOM 660 O O . TRP A 1 86 ? 9.805 -10.469 -20.512 1.00 96.38 86 TRP A O 1
ATOM 670 N N . ALA A 1 87 ? 10.730 -8.542 -21.181 1.00 96.06 87 ALA A N 1
ATOM 671 C CA . ALA A 1 87 ? 9.474 -7.983 -21.684 1.00 96.06 87 ALA A CA 1
ATOM 672 C C . ALA A 1 87 ? 8.885 -8.821 -22.840 1.00 96.06 87 ALA A C 1
ATOM 674 O O . ALA A 1 87 ? 7.667 -8.942 -22.965 1.00 96.06 87 ALA A O 1
ATOM 675 N N . LEU A 1 88 ? 9.735 -9.442 -23.666 1.00 94.12 88 LEU A N 1
ATOM 676 C CA . LEU A 1 88 ? 9.328 -10.270 -24.810 1.00 94.12 88 LEU A CA 1
ATOM 677 C C . LEU A 1 88 ? 9.024 -11.729 -24.441 1.00 94.12 88 LEU A C 1
ATOM 679 O O . LEU A 1 88 ? 8.306 -12.413 -25.178 1.00 94.12 88 LEU A O 1
ATOM 683 N N . GLU A 1 89 ? 9.492 -12.194 -23.280 1.00 93.31 89 GLU A N 1
ATOM 684 C CA . GLU A 1 89 ? 9.151 -13.518 -22.741 1.00 93.31 89 GLU A CA 1
ATOM 685 C C . GLU A 1 89 ? 7.652 -13.678 -22.453 1.00 93.31 89 GLU A C 1
ATOM 687 O O . GLU A 1 89 ? 7.185 -14.809 -22.311 1.00 93.31 89 GLU A O 1
ATOM 692 N N . CYS A 1 90 ? 6.875 -12.588 -22.422 1.00 90.00 90 CYS A N 1
ATOM 693 C CA . CYS A 1 90 ? 5.438 -12.620 -22.149 1.00 90.00 90 CYS A CA 1
ATOM 694 C C . CYS A 1 90 ? 4.675 -13.575 -23.084 1.00 90.00 90 CYS A C 1
ATOM 696 O O . CYS A 1 90 ? 3.736 -14.235 -22.650 1.00 90.00 90 CYS A O 1
ATOM 698 N N . THR A 1 91 ? 5.118 -13.725 -24.335 1.00 90.56 91 THR A N 1
ATOM 699 C CA . THR A 1 91 ? 4.534 -14.666 -25.309 1.00 90.56 91 THR A CA 1
ATOM 700 C C . THR A 1 91 ? 4.719 -16.129 -24.909 1.00 90.56 91 THR A C 1
ATOM 702 O O . THR A 1 91 ? 3.800 -16.932 -25.058 1.00 90.56 91 THR A O 1
ATOM 705 N N . LYS A 1 92 ? 5.891 -16.472 -24.363 1.00 93.81 92 LYS A N 1
ATOM 706 C CA . LYS A 1 92 ? 6.221 -17.814 -23.866 1.00 93.81 92 LYS A CA 1
ATOM 707 C C . LYS A 1 92 ? 5.551 -18.081 -22.519 1.00 93.81 92 LYS A C 1
ATOM 709 O O . LYS A 1 92 ? 5.022 -19.165 -22.300 1.00 93.81 92 LYS A O 1
ATOM 714 N N . LEU A 1 93 ? 5.597 -17.101 -21.619 1.00 94.25 93 LEU A N 1
ATOM 715 C CA . LEU A 1 93 ? 5.132 -17.222 -20.235 1.00 94.25 93 LEU A CA 1
ATOM 716 C C . LEU A 1 93 ? 3.604 -17.125 -20.101 1.00 94.25 93 LEU A C 1
ATOM 718 O O . LEU A 1 93 ? 3.039 -17.625 -19.129 1.00 94.25 93 LEU A O 1
ATOM 722 N N . PHE A 1 94 ? 2.938 -16.513 -21.083 1.00 94.88 94 PHE A N 1
ATOM 723 C CA . PHE A 1 94 ? 1.485 -16.401 -21.178 1.00 94.88 94 PHE A CA 1
ATOM 724 C C . PHE A 1 94 ? 1.025 -16.779 -22.594 1.00 94.88 94 PHE A C 1
ATOM 726 O O . PHE A 1 94 ? 0.634 -15.903 -23.368 1.00 94.88 94 PHE A O 1
ATOM 733 N N . PRO A 1 95 ? 1.027 -18.069 -22.972 1.00 93.44 95 PRO A N 1
ATOM 734 C CA . PRO A 1 95 ? 0.724 -18.491 -24.344 1.00 93.44 95 PRO A CA 1
ATOM 735 C C . PRO A 1 95 ? -0.697 -18.124 -24.804 1.00 93.44 95 PRO A C 1
ATOM 737 O O . PRO A 1 95 ? -0.928 -17.905 -25.988 1.00 93.44 95 PRO A O 1
ATOM 740 N N . SER A 1 96 ? -1.651 -17.997 -23.876 1.00 92.31 96 SER A N 1
ATOM 741 C CA . SER A 1 96 ? -3.011 -17.515 -24.165 1.00 92.31 96 SER A CA 1
ATOM 742 C C . SER A 1 96 ? -3.110 -15.991 -24.310 1.00 92.31 96 SER A C 1
ATOM 744 O O . SER A 1 96 ? -4.155 -15.485 -24.716 1.00 92.31 96 SER A O 1
ATOM 746 N N . GLY A 1 97 ? -2.066 -15.264 -23.901 1.00 92.81 97 GLY A N 1
ATOM 747 C CA . GLY A 1 97 ? -2.041 -13.810 -23.756 1.00 92.81 97 GLY A CA 1
ATOM 748 C C . GLY A 1 97 ? -3.066 -13.256 -22.772 1.00 92.81 97 GLY A C 1
ATOM 749 O O . GLY A 1 97 ? -3.457 -12.099 -22.887 1.00 92.81 97 GLY A O 1
ATOM 750 N N . LYS A 1 98 ? -3.511 -14.067 -21.808 1.00 94.50 98 LYS A N 1
ATOM 751 C CA . LYS A 1 98 ? -4.469 -13.667 -20.775 1.00 94.50 98 LYS A CA 1
ATOM 752 C C . LYS A 1 98 ? -3.806 -13.665 -19.403 1.00 94.50 98 LYS A C 1
ATOM 754 O O . LYS A 1 98 ? -3.183 -14.651 -19.018 1.00 94.50 98 LYS A O 1
ATOM 759 N N . LEU A 1 99 ? -4.012 -12.584 -18.661 1.00 95.69 99 LEU A N 1
ATOM 760 C CA . LEU A 1 99 ? -3.759 -12.491 -17.229 1.00 95.69 99 LEU A CA 1
ATOM 761 C C . LEU A 1 99 ? -5.104 -12.537 -16.496 1.00 95.69 99 LEU A C 1
ATOM 763 O O . LEU A 1 99 ? -5.979 -11.713 -16.760 1.00 95.69 99 LEU A O 1
ATOM 767 N N . ASN A 1 100 ? -5.281 -13.500 -15.592 1.00 95.44 100 ASN A N 1
ATOM 768 C CA . ASN A 1 100 ? -6.502 -13.609 -14.790 1.00 95.44 100 ASN A CA 1
ATOM 769 C C . ASN A 1 100 ? -6.646 -12.389 -13.873 1.00 95.44 100 ASN A C 1
ATOM 771 O O . ASN A 1 100 ? -5.676 -11.964 -13.247 1.00 95.44 100 ASN A O 1
ATOM 775 N N . GLN A 1 101 ? -7.861 -11.856 -13.773 1.00 95.00 101 GLN A N 1
ATOM 776 C CA . GLN A 1 101 ? -8.206 -10.790 -12.839 1.00 95.00 101 GLN A CA 1
ATOM 777 C C . GLN A 1 101 ? -9.187 -11.294 -11.782 1.00 95.00 101 GLN A C 1
ATOM 779 O O . GLN A 1 101 ? -9.975 -12.208 -12.021 1.00 95.00 101 GLN A O 1
ATOM 784 N N . LEU A 1 102 ? -9.156 -10.648 -10.621 1.00 95.06 102 LEU A N 1
ATOM 785 C CA . LEU A 1 102 ? -10.068 -10.858 -9.507 1.00 95.06 102 LEU A CA 1
ATOM 786 C C . LEU A 1 102 ? -11.074 -9.697 -9.484 1.00 95.06 102 LEU A C 1
ATOM 788 O O . LEU A 1 102 ? -10.727 -8.614 -9.008 1.00 95.06 102 LEU A O 1
ATOM 792 N N . PRO A 1 103 ? -12.293 -9.866 -10.036 1.00 92.19 103 PRO A N 1
ATOM 793 C CA . PRO A 1 103 ? -13.322 -8.826 -10.008 1.00 92.19 103 PRO A CA 1
ATOM 794 C C . PRO A 1 103 ? -13.814 -8.553 -8.580 1.00 92.19 103 PRO A C 1
ATOM 796 O O . PRO A 1 103 ? -13.601 -9.345 -7.662 1.00 92.19 103 PRO A O 1
ATOM 799 N N . SER A 1 104 ? -14.432 -7.394 -8.354 1.00 92.00 104 SER A N 1
ATOM 800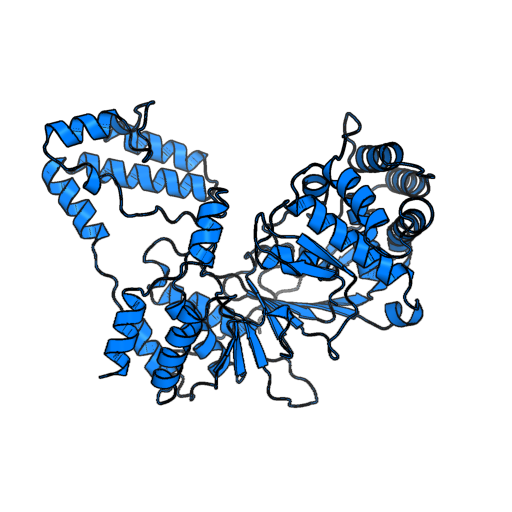 C CA . SER A 1 104 ? -15.003 -7.024 -7.055 1.00 92.00 104 SER A CA 1
ATOM 801 C C . SER A 1 104 ? -16.330 -7.746 -6.825 1.00 92.00 104 SER A C 1
ATOM 803 O O . SER A 1 104 ? -17.137 -7.945 -7.731 1.00 92.00 104 SER A O 1
ATOM 805 N N . GLY A 1 105 ? -16.587 -8.103 -5.573 1.00 89.88 105 GLY A N 1
ATOM 806 C CA . GLY A 1 105 ? -17.712 -8.898 -5.101 1.00 89.88 105 GLY A CA 1
ATOM 807 C C . GLY A 1 105 ? -17.417 -10.392 -4.962 1.00 89.88 105 GLY A C 1
ATOM 808 O O . GLY A 1 105 ? -18.318 -11.118 -4.547 1.00 89.88 105 GLY A O 1
ATOM 809 N N . GLY A 1 106 ? -16.206 -10.860 -5.279 1.00 86.50 106 GLY A N 1
ATOM 810 C CA . GLY A 1 106 ? -15.849 -12.282 -5.282 1.00 86.50 106 GLY A CA 1
ATOM 811 C C . GLY A 1 106 ? -14.598 -12.600 -4.463 1.00 86.50 106 GLY A C 1
ATOM 812 O O . GLY A 1 106 ? -13.698 -11.774 -4.334 1.00 86.50 106 GLY A O 1
ATOM 813 N N . THR A 1 107 ? -14.540 -13.821 -3.928 1.00 92.69 107 THR A N 1
ATOM 814 C CA . THR A 1 107 ? -13.322 -14.382 -3.326 1.00 92.69 107 THR A CA 1
ATOM 815 C C . THR A 1 107 ? -12.599 -15.222 -4.365 1.00 92.69 107 THR A C 1
ATOM 817 O O . THR A 1 107 ? -13.206 -16.111 -4.954 1.00 92.69 107 THR A O 1
ATOM 820 N N . GLY A 1 108 ? -11.304 -14.993 -4.552 1.00 94.06 108 GLY A N 1
ATOM 821 C CA . GLY A 1 108 ? -10.505 -15.757 -5.502 1.00 94.06 108 GLY A CA 1
ATOM 822 C C . GLY A 1 108 ? -9.013 -15.518 -5.333 1.00 94.06 108 GLY A C 1
ATOM 823 O O . GLY A 1 108 ? -8.587 -14.641 -4.576 1.00 94.06 108 GLY A O 1
ATOM 824 N N . LYS A 1 109 ? -8.217 -16.307 -6.055 1.00 95.56 109 LYS A N 1
ATOM 825 C CA . LYS A 1 109 ? -6.760 -16.190 -6.070 1.00 95.56 109 LYS A CA 1
ATOM 826 C C . LYS A 1 109 ? -6.202 -16.278 -7.484 1.00 95.56 109 LYS A C 1
ATOM 828 O O . LYS A 1 109 ? -6.719 -17.025 -8.313 1.00 95.56 109 LYS A O 1
ATOM 833 N N . VAL A 1 110 ? -5.129 -15.540 -7.732 1.00 97.31 110 VAL A N 1
ATOM 834 C CA . VAL A 1 110 ? -4.297 -15.653 -8.932 1.00 97.31 110 VAL A CA 1
ATOM 835 C C . VAL A 1 110 ? -2.867 -15.869 -8.477 1.00 97.31 110 VAL A C 1
ATOM 837 O O . VAL A 1 110 ? -2.359 -15.138 -7.634 1.00 97.31 110 VAL A O 1
ATOM 840 N N . GLU A 1 111 ? -2.238 -16.886 -9.041 1.00 97.12 111 GLU A N 1
ATOM 841 C CA . GLU A 1 111 ? -0.881 -17.305 -8.727 1.00 97.12 111 GLU A CA 1
ATOM 842 C C . GLU A 1 111 ? -0.035 -17.197 -9.993 1.00 97.12 111 GLU A C 1
ATOM 844 O O . GLU A 1 111 ? -0.456 -17.640 -11.065 1.00 97.12 111 GLU A O 1
ATOM 849 N N . LEU A 1 112 ? 1.123 -16.552 -9.871 1.00 97.00 112 LEU A N 1
ATOM 850 C CA . LEU A 1 112 ? 2.070 -16.334 -10.959 1.00 97.00 112 LEU A CA 1
ATOM 851 C C . LEU A 1 112 ? 3.471 -16.707 -10.498 1.00 97.00 112 LEU A C 1
ATOM 853 O O . LEU A 1 112 ? 3.852 -16.400 -9.370 1.00 97.00 112 LEU A O 1
ATOM 857 N N . THR A 1 113 ? 4.271 -17.290 -11.385 1.00 95.81 113 THR A N 1
ATOM 858 C CA . THR A 1 113 ? 5.705 -17.455 -11.116 1.00 95.81 113 THR A CA 1
ATOM 859 C C . THR A 1 113 ? 6.391 -16.091 -11.077 1.00 95.81 113 THR A C 1
ATOM 861 O O . THR A 1 113 ? 5.960 -15.131 -11.733 1.00 95.81 113 THR A O 1
ATOM 864 N N . ARG A 1 114 ? 7.516 -15.974 -10.371 1.00 95.31 114 ARG A N 1
ATOM 865 C CA . ARG A 1 114 ? 8.287 -14.723 -10.377 1.00 95.31 114 ARG A CA 1
ATOM 866 C C . ARG A 1 114 ? 8.780 -14.345 -11.773 1.00 95.31 114 ARG A C 1
ATOM 868 O O . ARG A 1 114 ? 8.811 -13.163 -12.107 1.00 95.31 114 ARG A O 1
ATOM 875 N N . SER A 1 115 ? 9.079 -15.320 -12.632 1.00 95.00 115 SER A N 1
ATOM 876 C CA . SER A 1 115 ? 9.390 -15.072 -14.049 1.00 95.00 115 SER A CA 1
ATOM 877 C C . SER A 1 115 ? 8.224 -14.421 -14.809 1.00 95.00 115 SER A C 1
ATOM 879 O O . SER A 1 115 ? 8.445 -13.484 -15.580 1.00 95.00 115 SER A O 1
ATOM 881 N N . GLN A 1 116 ? 6.980 -14.847 -14.559 1.00 96.12 116 GLN A N 1
ATOM 882 C CA . GLN A 1 116 ? 5.780 -14.208 -15.114 1.00 96.12 116 GLN A CA 1
ATOM 883 C C . GLN A 1 116 ? 5.627 -12.759 -14.630 1.00 96.12 116 GLN A C 1
ATOM 885 O O . GLN A 1 116 ? 5.409 -11.862 -15.449 1.00 96.12 116 GLN A O 1
ATOM 890 N N . VAL A 1 117 ? 5.804 -12.514 -13.327 1.00 97.38 117 VAL A N 1
ATOM 891 C CA . VAL A 1 117 ? 5.762 -11.159 -12.746 1.00 97.38 117 VAL A CA 1
ATOM 892 C C . VAL A 1 117 ? 6.864 -10.276 -13.335 1.00 97.38 117 VAL A C 1
ATOM 894 O O . VAL A 1 117 ? 6.580 -9.179 -13.815 1.00 97.38 117 VAL A O 1
ATOM 897 N N . ARG A 1 118 ? 8.109 -10.766 -13.392 1.00 96.31 118 ARG A N 1
ATOM 898 C CA . ARG A 1 118 ? 9.251 -10.071 -14.007 1.00 96.31 118 ARG A CA 1
ATOM 899 C C . ARG A 1 118 ? 8.954 -9.653 -15.437 1.00 96.31 118 ARG A C 1
ATOM 901 O O . ARG A 1 118 ? 9.212 -8.506 -15.777 1.00 96.31 118 ARG A O 1
ATOM 908 N N . SER A 1 119 ? 8.409 -10.552 -16.254 1.00 96.38 119 SER A N 1
ATOM 909 C CA . SER A 1 119 ? 8.100 -10.254 -17.654 1.00 96.38 119 SER A CA 1
ATOM 910 C C . SER A 1 119 ? 7.099 -9.103 -17.794 1.00 96.38 119 SER A C 1
ATOM 912 O O . SER A 1 119 ? 7.333 -8.177 -18.573 1.00 96.38 119 SER A O 1
ATOM 914 N N . ILE A 1 120 ? 6.036 -9.103 -16.980 1.00 97.25 120 ILE A N 1
ATOM 915 C CA . ILE A 1 120 ? 5.048 -8.015 -16.955 1.00 97.25 120 ILE A CA 1
ATOM 916 C C . ILE A 1 120 ? 5.695 -6.703 -16.500 1.00 97.25 120 ILE A C 1
ATOM 918 O O . ILE A 1 120 ? 5.568 -5.696 -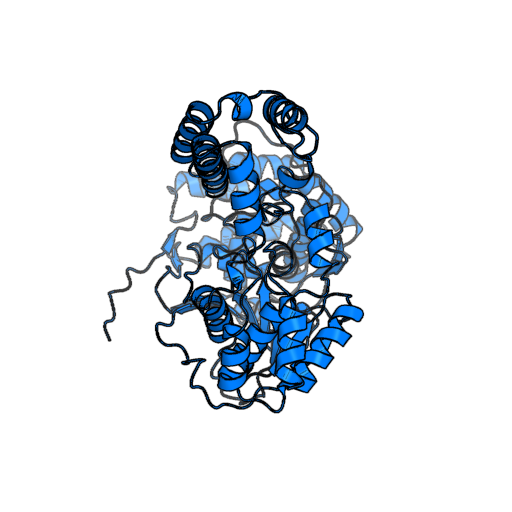17.194 1.00 97.25 120 ILE A O 1
ATOM 922 N N . LEU A 1 121 ? 6.442 -6.711 -15.391 1.00 97.50 121 LEU A N 1
ATOM 923 C CA . LEU A 1 121 ? 7.110 -5.504 -14.891 1.00 97.50 121 LEU A CA 1
ATOM 924 C C . LEU A 1 121 ? 8.149 -4.963 -15.884 1.00 97.50 121 LEU A C 1
ATOM 926 O O . LEU A 1 121 ? 8.289 -3.750 -16.025 1.00 97.50 121 LEU A O 1
ATOM 930 N N . SER A 1 122 ? 8.855 -5.835 -16.610 1.00 97.75 122 SER A N 1
ATOM 931 C CA . SER A 1 122 ? 9.770 -5.431 -17.681 1.00 97.75 122 SER A CA 1
ATOM 932 C C . SER A 1 122 ? 9.039 -4.767 -18.848 1.00 97.75 122 SER A C 1
ATOM 934 O O . SER A 1 122 ? 9.526 -3.769 -19.369 1.00 97.75 122 SER A O 1
ATOM 936 N N . ALA A 1 123 ? 7.861 -5.256 -19.242 1.00 96.81 123 ALA A N 1
ATOM 937 C CA . ALA A 1 123 ? 7.046 -4.586 -20.256 1.00 96.81 123 ALA A CA 1
ATOM 938 C C . ALA A 1 123 ? 6.529 -3.221 -19.757 1.00 96.81 123 ALA A C 1
ATOM 940 O O . ALA A 1 123 ? 6.604 -2.226 -20.479 1.00 96.81 123 ALA A O 1
ATOM 941 N N . THR A 1 124 ? 6.099 -3.143 -18.496 1.00 95.38 124 THR A N 1
ATOM 942 C CA . THR A 1 124 ? 5.716 -1.888 -17.835 1.00 95.38 124 THR A CA 1
ATOM 943 C C . THR A 1 124 ? 6.873 -0.884 -17.742 1.00 95.38 124 THR A C 1
ATOM 945 O O . THR A 1 124 ? 6.627 0.315 -17.833 1.00 95.38 124 THR A O 1
ATOM 948 N N . PHE A 1 125 ? 8.131 -1.329 -17.630 1.00 97.38 125 PHE A N 1
ATOM 949 C CA . PHE A 1 125 ? 9.299 -0.434 -17.646 1.00 97.38 125 PHE A CA 1
ATOM 950 C C . PHE A 1 125 ? 9.430 0.352 -18.964 1.00 97.38 125 PHE A C 1
ATOM 952 O O . PHE A 1 125 ? 9.836 1.510 -18.977 1.00 97.38 125 PHE A O 1
ATOM 959 N N . PHE A 1 126 ? 9.035 -0.250 -20.089 1.00 96.94 126 PHE A N 1
ATOM 960 C CA . PHE A 1 126 ? 8.950 0.440 -21.385 1.00 96.94 126 PHE A CA 1
ATOM 961 C C . PHE A 1 126 ? 7.615 1.161 -21.596 1.00 96.94 126 PHE A C 1
ATOM 963 O O . PHE A 1 126 ? 7.346 1.654 -22.691 1.00 96.94 126 PHE A O 1
ATOM 970 N N . ASP A 1 127 ? 6.784 1.206 -20.556 1.00 94.00 127 ASP A N 1
ATOM 971 C CA . ASP A 1 127 ? 5.432 1.745 -20.564 1.00 94.00 127 ASP A CA 1
ATOM 972 C C . ASP A 1 127 ? 4.534 1.105 -21.636 1.00 94.00 127 ASP A C 1
ATOM 974 O O . ASP A 1 127 ? 3.675 1.754 -22.240 1.00 94.00 127 ASP A O 1
ATOM 978 N N . VAL A 1 128 ? 4.747 -0.195 -21.886 1.00 93.44 128 VAL A N 1
ATOM 979 C CA . VAL A 1 128 ? 3.866 -0.990 -22.744 1.00 93.44 128 VAL A CA 1
ATOM 980 C C . VAL A 1 128 ? 2.463 -0.981 -22.135 1.00 93.44 128 VAL A C 1
ATOM 982 O O . VAL A 1 128 ? 2.333 -1.296 -20.951 1.00 93.44 128 VAL A O 1
ATOM 985 N N . PRO A 1 129 ? 1.407 -0.659 -22.909 1.00 87.81 129 PRO A N 1
ATOM 986 C CA . PRO A 1 129 ? 0.046 -0.608 -22.386 1.00 87.81 129 PRO A CA 1
ATOM 987 C C . PRO A 1 129 ? -0.423 -1.978 -21.872 1.00 87.81 129 PRO A C 1
ATOM 989 O O . PRO A 1 129 ? -0.827 -2.847 -22.647 1.00 87.81 129 PRO A O 1
ATOM 992 N N . ILE A 1 130 ? -0.372 -2.169 -20.552 1.00 88.12 130 ILE A N 1
ATOM 993 C CA . ILE A 1 130 ? -0.859 -3.359 -19.850 1.00 88.12 130 ILE A CA 1
ATOM 994 C C . ILE A 1 130 ? -1.792 -2.880 -18.741 1.00 88.12 130 ILE A C 1
ATOM 996 O O . ILE A 1 130 ? -1.351 -2.471 -17.671 1.00 88.12 130 ILE A O 1
ATOM 1000 N N . GLY A 1 131 ? -3.098 -2.911 -19.009 1.00 86.31 131 GLY A N 1
ATOM 1001 C CA . GLY A 1 131 ? -4.109 -2.439 -18.061 1.00 86.31 131 GLY A CA 1
ATOM 1002 C C . GLY A 1 131 ? -3.897 -0.977 -17.657 1.00 86.31 131 GLY A C 1
ATOM 1003 O O . GLY A 1 131 ? -3.629 -0.123 -18.499 1.00 86.31 131 GLY A O 1
ATOM 1004 N N . SER A 1 132 ? -4.038 -0.698 -16.361 1.00 81.75 132 SER A N 1
ATOM 1005 C CA . SER A 1 132 ? -3.887 0.634 -15.759 1.00 81.75 132 SER A CA 1
ATOM 1006 C C . SER A 1 132 ? -2.448 0.973 -15.339 1.00 81.75 132 SER A C 1
ATOM 1008 O O . SER A 1 132 ? -2.174 2.108 -14.945 1.00 81.75 132 SER A O 1
ATOM 1010 N N . LEU A 1 133 ? -1.513 0.020 -15.424 1.00 87.56 133 LEU A N 1
ATOM 1011 C CA . LEU A 1 133 ? -0.160 0.189 -14.901 1.00 87.56 133 LEU A CA 1
ATOM 1012 C C . LEU A 1 133 ? 0.723 0.965 -15.891 1.00 87.56 133 LEU A C 1
ATOM 1014 O O . LEU A 1 133 ? 1.007 0.501 -16.992 1.00 87.56 133 LEU A O 1
ATOM 1018 N N . SER A 1 134 ? 1.166 2.149 -15.473 1.00 90.06 134 SER A N 1
ATOM 1019 C CA . SER A 1 134 ? 1.991 3.073 -16.258 1.00 90.06 134 SER A CA 1
ATOM 1020 C C . SER A 1 134 ? 3.021 3.740 -15.351 1.00 90.06 134 SER A C 1
ATOM 1022 O O . SER A 1 134 ? 2.677 4.245 -14.281 1.00 90.06 134 SER A O 1
ATOM 1024 N N . MET A 1 135 ? 4.277 3.754 -15.789 1.00 92.31 135 MET A N 1
ATOM 1025 C CA . MET A 1 135 ? 5.406 4.405 -15.118 1.00 92.31 135 MET A CA 1
ATOM 1026 C C . MET A 1 135 ? 5.707 5.786 -15.708 1.00 92.31 135 MET A C 1
ATOM 1028 O O . MET A 1 135 ? 6.543 6.524 -15.183 1.00 92.31 135 MET A O 1
ATOM 1032 N N . PHE A 1 136 ? 5.006 6.181 -16.773 1.00 89.62 136 PHE A N 1
ATOM 1033 C CA . PHE A 1 136 ? 5.255 7.431 -17.488 1.00 89.62 136 PHE A CA 1
ATOM 1034 C C . PHE A 1 136 ? 5.230 8.682 -16.598 1.00 89.62 136 PHE A C 1
ATOM 1036 O O . PHE A 1 136 ? 6.048 9.588 -16.777 1.00 89.62 136 PHE A O 1
ATOM 1043 N N . SER A 1 137 ? 4.316 8.744 -15.625 1.00 87.00 137 SER A N 1
ATOM 1044 C CA . SER A 1 137 ? 4.241 9.862 -14.675 1.00 87.00 137 SER A CA 1
ATOM 1045 C C . SER A 1 137 ? 5.474 9.938 -13.770 1.00 87.00 137 SER A C 1
ATOM 1047 O O . SER A 1 137 ? 5.959 11.037 -13.507 1.00 87.00 137 SER A O 1
ATOM 1049 N N . LEU A 1 138 ? 6.030 8.794 -13.353 1.00 88.12 138 LEU A N 1
ATOM 1050 C CA . LEU A 1 138 ? 7.303 8.754 -12.627 1.00 88.12 138 LEU A CA 1
ATOM 1051 C C . LEU A 1 138 ? 8.452 9.227 -13.520 1.00 88.12 138 LEU A C 1
ATOM 1053 O O . LEU A 1 138 ? 9.232 10.081 -13.111 1.00 88.12 138 LEU A O 1
ATOM 1057 N N . TYR A 1 139 ? 8.535 8.722 -14.753 1.00 94.38 139 TYR A N 1
ATOM 1058 C CA . TYR A 1 139 ? 9.637 9.032 -15.670 1.00 94.38 139 TYR A CA 1
ATOM 1059 C C . TYR A 1 139 ? 9.711 10.511 -16.057 1.00 94.38 139 TYR A C 1
ATOM 1061 O O . TYR A 1 139 ? 10.806 11.030 -16.282 1.00 94.38 139 TYR A O 1
ATOM 1069 N N . ASN A 1 140 ? 8.571 11.204 -16.108 1.00 88.38 140 ASN A N 1
ATOM 1070 C CA . ASN A 1 140 ? 8.526 12.643 -16.374 1.00 88.38 140 ASN A CA 1
ATOM 1071 C C . ASN A 1 140 ? 8.790 13.516 -15.142 1.00 88.38 140 ASN A C 1
ATOM 1073 O O . ASN A 1 140 ? 9.097 14.695 -15.299 1.00 88.38 140 ASN A O 1
ATOM 1077 N N . SER A 1 141 ? 8.693 12.966 -13.932 1.00 85.94 141 SER A N 1
ATOM 1078 C CA . SER A 1 141 ? 8.890 13.728 -12.702 1.00 85.94 141 SER A CA 1
ATOM 1079 C C . SER A 1 141 ? 10.371 13.850 -12.358 1.00 85.94 141 SER A C 1
ATOM 1081 O O . SER A 1 141 ? 11.031 12.858 -12.066 1.00 85.94 141 SER A O 1
ATOM 1083 N N . SER A 1 142 ? 10.896 15.074 -12.322 1.00 85.56 142 SER A N 1
ATOM 1084 C CA . SER A 1 142 ? 12.259 15.352 -11.849 1.00 85.56 142 SER A CA 1
ATOM 1085 C C . SER A 1 142 ? 12.369 15.463 -10.322 1.00 85.56 142 SER A C 1
ATOM 1087 O O . SER A 1 142 ? 13.446 15.775 -9.813 1.00 85.56 142 SER A O 1
ATOM 1089 N N . ASN A 1 143 ? 11.284 15.225 -9.574 1.00 88.81 143 ASN A N 1
ATOM 1090 C CA . ASN A 1 143 ? 11.330 15.279 -8.115 1.00 88.81 143 ASN A CA 1
ATOM 1091 C C . ASN A 1 143 ? 12.156 14.117 -7.529 1.00 88.81 143 ASN A C 1
ATOM 1093 O O . ASN A 1 143 ? 12.242 13.025 -8.097 1.00 88.81 143 ASN A O 1
ATOM 1097 N N . ASN A 1 144 ? 12.766 14.347 -6.362 1.00 94.12 144 ASN A N 1
ATOM 1098 C CA . ASN A 1 144 ? 13.636 13.353 -5.727 1.00 94.12 144 ASN A CA 1
ATOM 1099 C C . ASN A 1 144 ? 12.901 12.043 -5.410 1.00 94.12 144 ASN A C 1
ATOM 1101 O O . ASN A 1 144 ? 13.478 10.972 -5.577 1.00 94.12 144 ASN A O 1
ATOM 1105 N N . VAL A 1 145 ? 11.621 12.130 -5.035 1.00 92.06 145 VAL A N 1
ATOM 1106 C CA . VAL A 1 145 ? 10.771 10.969 -4.744 1.00 92.06 145 VAL A CA 1
ATOM 1107 C C . VAL A 1 145 ? 10.605 10.076 -5.968 1.00 92.06 145 VAL A C 1
ATOM 1109 O O . VAL A 1 145 ? 10.878 8.882 -5.898 1.00 92.06 145 VAL A O 1
ATOM 1112 N N . GLY A 1 146 ? 10.197 10.636 -7.108 1.00 94.25 146 GLY A N 1
ATOM 1113 C CA . GLY A 1 146 ? 10.022 9.889 -8.351 1.00 94.25 146 GLY A CA 1
ATOM 1114 C C . GLY A 1 146 ? 11.322 9.220 -8.784 1.00 94.25 146 GLY A C 1
ATOM 1115 O O . GLY A 1 146 ? 11.327 8.029 -9.091 1.00 94.25 146 GLY A O 1
ATOM 1116 N N . VAL A 1 147 ? 12.439 9.947 -8.696 1.00 97.88 147 VAL A N 1
ATOM 1117 C CA . VAL A 1 147 ? 13.780 9.410 -8.966 1.00 97.88 147 VAL A CA 1
ATOM 1118 C C . VAL A 1 147 ? 14.110 8.232 -8.040 1.00 97.88 147 VAL A C 1
ATOM 1120 O O . VAL A 1 147 ? 14.501 7.175 -8.530 1.00 97.88 147 VAL A O 1
ATOM 1123 N N . ALA A 1 148 ? 13.898 8.361 -6.727 1.00 98.12 148 ALA A N 1
ATOM 1124 C CA . ALA A 1 148 ? 14.143 7.287 -5.760 1.00 98.12 148 ALA A CA 1
ATOM 1125 C C . ALA A 1 148 ? 13.267 6.047 -6.021 1.00 98.12 148 ALA A C 1
ATOM 1127 O O . ALA A 1 148 ? 13.746 4.915 -5.935 1.00 98.12 148 ALA A O 1
ATOM 1128 N N . ARG A 1 149 ? 12.001 6.236 -6.409 1.00 97.88 149 ARG A N 1
ATOM 1129 C CA . ARG A 1 149 ? 11.098 5.129 -6.765 1.00 97.88 149 ARG A CA 1
ATOM 1130 C C . ARG A 1 149 ? 11.550 4.391 -8.024 1.00 97.88 149 ARG A C 1
ATOM 1132 O O . ARG A 1 149 ? 11.505 3.163 -8.057 1.00 97.88 149 ARG A O 1
ATOM 1139 N N . ILE A 1 150 ? 12.034 5.110 -9.039 1.00 98.44 150 ILE A N 1
ATOM 1140 C CA . ILE A 1 150 ? 12.608 4.493 -10.247 1.00 98.44 150 ILE A CA 1
ATOM 1141 C C . ILE A 1 150 ? 13.906 3.748 -9.901 1.00 98.44 150 ILE A C 1
ATOM 1143 O O . ILE A 1 150 ? 14.116 2.640 -10.391 1.00 98.44 150 ILE A O 1
ATOM 1147 N N . MET A 1 151 ? 14.746 4.291 -9.010 1.00 98.56 151 MET A N 1
ATOM 1148 C CA . MET A 1 151 ? 15.939 3.585 -8.523 1.00 98.56 151 MET A CA 1
ATOM 1149 C C . MET A 1 151 ? 15.585 2.252 -7.851 1.00 98.56 151 MET A C 1
ATOM 1151 O O . MET A 1 151 ? 16.273 1.264 -8.095 1.00 98.56 151 MET A O 1
ATOM 1155 N N . CYS A 1 152 ? 14.482 2.177 -7.095 1.00 98.62 152 CYS A N 1
ATOM 1156 C CA . CYS A 1 152 ? 14.018 0.911 -6.517 1.00 98.62 152 CYS A CA 1
ATOM 1157 C C . CYS A 1 152 ? 13.629 -0.124 -7.596 1.00 98.62 152 CYS A C 1
ATOM 1159 O O . CYS A 1 152 ? 13.934 -1.310 -7.462 1.00 98.62 152 CYS A O 1
ATOM 1161 N N . GLN A 1 153 ? 13.011 0.311 -8.703 1.00 98.12 153 GLN A N 1
ATOM 1162 C CA . GLN A 1 153 ? 12.711 -0.575 -9.841 1.00 98.12 153 GLN A CA 1
ATOM 1163 C C . GLN A 1 153 ? 13.991 -1.076 -10.525 1.00 98.12 153 GLN A C 1
ATOM 1165 O O . GLN A 1 153 ? 14.105 -2.260 -10.844 1.00 98.12 153 GLN A O 1
ATOM 1170 N N . ILE A 1 154 ? 14.977 -0.194 -10.721 1.00 98.69 154 ILE A N 1
ATOM 1171 C CA . ILE A 1 154 ? 16.284 -0.564 -11.284 1.00 98.69 154 ILE A CA 1
ATOM 1172 C C . ILE A 1 154 ? 16.998 -1.561 -10.360 1.00 98.69 154 ILE A C 1
ATOM 1174 O O . ILE A 1 154 ? 17.528 -2.562 -10.842 1.00 98.69 154 ILE A O 1
ATOM 1178 N N . ALA A 1 155 ? 16.961 -1.335 -9.043 1.00 98.06 155 ALA A N 1
ATOM 1179 C CA . ALA A 1 155 ? 17.509 -2.240 -8.036 1.00 98.06 155 ALA A CA 1
ATOM 1180 C C . ALA A 1 155 ? 16.868 -3.635 -8.099 1.00 98.06 155 ALA A C 1
ATOM 1182 O O . ALA A 1 155 ? 17.594 -4.631 -8.091 1.00 98.06 155 ALA A O 1
ATOM 1183 N N . TYR A 1 156 ? 15.541 -3.713 -8.243 1.00 98.00 156 TYR A N 1
ATOM 1184 C CA . TYR A 1 156 ? 14.827 -4.975 -8.460 1.00 98.00 156 TYR A CA 1
ATOM 1185 C C . TYR A 1 156 ? 15.336 -5.719 -9.697 1.00 98.00 156 TYR A C 1
ATOM 1187 O O . TYR A 1 156 ? 15.776 -6.865 -9.586 1.00 98.00 156 TYR A O 1
ATOM 1195 N N . PHE A 1 157 ? 15.354 -5.071 -10.868 1.00 98.00 157 PHE A N 1
ATOM 1196 C CA . PHE A 1 157 ? 15.830 -5.729 -12.087 1.00 98.00 157 PHE A CA 1
ATOM 1197 C C . PHE A 1 157 ? 17.299 -6.134 -11.979 1.00 98.00 157 PHE A C 1
ATOM 1199 O O . PHE A 1 157 ? 17.667 -7.213 -12.445 1.00 98.00 157 PHE A O 1
ATOM 1206 N N . HIS A 1 158 ? 18.137 -5.302 -11.357 1.00 97.06 158 HIS A N 1
ATOM 1207 C CA . HIS A 1 158 ? 19.547 -5.604 -11.150 1.00 97.06 158 HIS A CA 1
ATOM 1208 C C . HIS A 1 158 ? 19.735 -6.856 -10.288 1.00 97.06 158 HIS A C 1
ATOM 1210 O O . HIS A 1 158 ? 20.429 -7.775 -10.727 1.00 97.06 158 HIS A O 1
ATOM 1216 N N . GLN A 1 159 ? 19.072 -6.941 -9.129 1.00 94.50 159 GLN A N 1
ATOM 1217 C CA . GLN A 1 159 ? 19.137 -8.119 -8.258 1.00 94.50 159 GLN A CA 1
ATOM 1218 C C . GLN A 1 159 ? 18.647 -9.378 -8.982 1.00 94.50 159 GLN A C 1
ATOM 1220 O O . GLN A 1 159 ? 19.408 -10.339 -9.107 1.00 94.50 159 GLN A O 1
ATOM 1225 N N . ILE A 1 160 ? 17.458 -9.327 -9.593 1.00 93.44 160 ILE A N 1
ATOM 1226 C CA . ILE A 1 160 ? 16.909 -10.432 -10.395 1.00 93.44 160 ILE A CA 1
ATOM 1227 C C . ILE A 1 160 ? 17.873 -10.866 -11.510 1.00 93.44 160 ILE A C 1
ATOM 1229 O O . ILE A 1 160 ? 17.988 -12.051 -11.812 1.00 93.44 160 ILE A O 1
ATOM 1233 N N . SER A 1 161 ? 18.617 -9.930 -12.110 1.00 93.75 161 SER A N 1
ATOM 1234 C CA . SER A 1 161 ? 19.582 -10.228 -13.178 1.00 93.75 161 SER A CA 1
ATOM 1235 C C . SER A 1 161 ? 20.824 -11.000 -12.726 1.00 93.75 161 SER A C 1
ATOM 1237 O O . SER 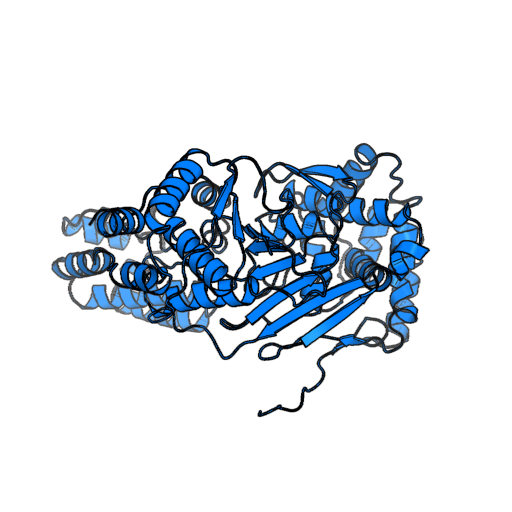A 1 161 ? 21.565 -11.493 -13.586 1.00 93.75 161 SER A O 1
ATOM 1239 N N . THR A 1 162 ? 21.067 -11.038 -11.415 1.00 88.94 162 THR A N 1
ATOM 1240 C CA . THR A 1 162 ? 22.236 -11.650 -10.765 1.00 88.94 162 THR A CA 1
ATOM 1241 C C . THR A 1 162 ? 21.883 -12.912 -9.974 1.00 88.94 162 THR A C 1
ATOM 1243 O O . THR A 1 162 ? 22.782 -13.654 -9.585 1.00 88.94 162 THR A O 1
ATOM 1246 N N . GLU A 1 163 ? 20.593 -13.174 -9.759 1.00 84.31 163 GLU A N 1
ATOM 1247 C CA . GLU A 1 163 ? 20.087 -14.388 -9.120 1.00 84.31 163 GLU A CA 1
ATOM 1248 C C . GLU A 1 163 ? 20.092 -15.600 -10.071 1.00 84.31 163 GLU A C 1
ATOM 1250 O O . GLU A 1 163 ? 20.084 -15.473 -11.298 1.00 84.31 163 GLU A O 1
ATOM 1255 N N . ASN A 1 164 ? 20.096 -16.806 -9.493 1.00 73.50 164 ASN A N 1
ATOM 1256 C CA . ASN A 1 164 ? 19.991 -18.052 -10.251 1.00 73.50 164 ASN A CA 1
ATOM 1257 C C . ASN A 1 164 ? 18.578 -18.193 -10.844 1.00 73.50 164 ASN A C 1
ATOM 1259 O O . ASN A 1 164 ? 17.593 -18.140 -10.109 1.00 73.50 164 ASN A O 1
ATOM 1263 N N . GLN A 1 165 ? 18.482 -18.409 -12.159 1.00 71.88 165 GLN A N 1
ATOM 1264 C CA . GLN A 1 165 ? 17.202 -18.478 -12.870 1.00 71.88 165 GLN A CA 1
ATOM 1265 C C . GLN A 1 165 ? 16.272 -19.584 -12.361 1.00 71.88 165 GLN A C 1
ATOM 1267 O O . GLN A 1 165 ? 15.072 -19.342 -12.285 1.00 71.88 165 GLN A O 1
ATOM 1272 N N . ASN A 1 166 ? 16.803 -20.737 -11.944 1.00 71.31 166 ASN A N 1
ATOM 1273 C CA . ASN A 1 166 ? 15.975 -21.851 -11.467 1.00 71.31 166 ASN A CA 1
ATOM 1274 C C . ASN A 1 166 ? 15.174 -21.462 -10.210 1.00 71.31 166 ASN A C 1
ATOM 1276 O O . ASN A 1 166 ? 14.002 -21.789 -10.095 1.00 71.31 166 ASN A O 1
ATOM 1280 N N . ILE A 1 167 ? 15.770 -20.663 -9.314 1.00 71.88 167 ILE A N 1
ATOM 1281 C CA . ILE A 1 167 ? 15.106 -20.181 -8.088 1.00 71.88 167 ILE A CA 1
ATOM 1282 C C . ILE A 1 167 ? 13.910 -19.273 -8.422 1.00 71.88 167 ILE A C 1
ATOM 1284 O O . ILE A 1 167 ? 12.922 -19.234 -7.694 1.00 71.88 167 ILE A O 1
ATOM 1288 N N . LEU A 1 168 ? 13.982 -18.525 -9.526 1.00 69.00 168 LEU A N 1
ATOM 1289 C CA . LEU A 1 168 ? 12.916 -17.611 -9.941 1.00 69.00 168 LEU A CA 1
ATOM 1290 C C . LEU A 1 168 ? 11.718 -18.338 -10.568 1.00 69.00 168 LEU A C 1
ATOM 1292 O O . LEU A 1 168 ? 10.618 -17.788 -10.572 1.00 69.00 168 LEU A O 1
ATOM 1296 N N . GLU A 1 169 ? 11.923 -19.528 -11.130 1.00 74.88 169 GLU A N 1
ATOM 1297 C CA . GLU A 1 169 ? 10.847 -20.324 -11.732 1.00 74.88 169 GLU A CA 1
ATOM 1298 C C . GLU A 1 169 ? 10.029 -21.082 -10.678 1.00 74.88 169 GLU A C 1
ATOM 1300 O O . GLU A 1 169 ? 8.821 -21.229 -10.857 1.00 74.88 169 GLU A O 1
ATOM 1305 N N . ASP A 1 170 ? 10.653 -21.471 -9.562 1.00 79.12 170 ASP A N 1
ATOM 1306 C CA . ASP A 1 170 ? 10.003 -22.224 -8.481 1.00 79.12 170 ASP A CA 1
ATOM 1307 C C . ASP A 1 170 ? 9.209 -21.337 -7.503 1.00 79.12 170 ASP A C 1
ATOM 1309 O O . ASP A 1 170 ? 8.284 -21.797 -6.826 1.00 79.12 170 ASP A O 1
ATOM 1313 N N . GLU A 1 171 ? 9.540 -20.049 -7.410 1.00 89.25 171 GLU A N 1
ATOM 1314 C CA . GLU A 1 171 ? 8.889 -19.134 -6.476 1.00 89.25 171 GLU A CA 1
ATOM 1315 C C . GLU A 1 171 ? 7.716 -18.369 -7.096 1.00 89.25 171 GLU A C 1
ATOM 1317 O O . GLU A 1 171 ? 7.774 -17.864 -8.221 1.00 89.25 171 GLU A O 1
ATOM 1322 N N . HIS A 1 172 ? 6.652 -18.244 -6.304 1.00 94.69 172 HIS A N 1
ATOM 1323 C CA . HIS A 1 172 ? 5.358 -17.746 -6.745 1.00 94.69 172 HIS A CA 1
ATOM 1324 C C . HIS A 1 172 ? 4.954 -16.475 -5.997 1.00 94.69 172 HIS A C 1
ATOM 1326 O O . HIS A 1 172 ? 5.238 -16.310 -4.809 1.00 94.69 172 HIS A O 1
ATOM 1332 N N . ILE A 1 173 ? 4.257 -15.592 -6.710 1.00 97.50 173 ILE A N 1
ATOM 1333 C CA . ILE A 1 173 ? 3.545 -14.443 -6.162 1.00 97.50 173 ILE A CA 1
ATOM 1334 C C . ILE A 1 173 ? 2.056 -14.756 -6.270 1.00 97.50 173 ILE A C 1
ATOM 1336 O O . ILE A 1 173 ? 1.550 -15.038 -7.361 1.00 97.50 173 ILE A O 1
ATOM 1340 N N . ILE A 1 174 ? 1.349 -14.700 -5.142 1.00 97.38 174 ILE A N 1
ATOM 1341 C CA . ILE A 1 174 ? -0.078 -15.033 -5.074 1.00 97.38 174 ILE A CA 1
ATOM 1342 C C . ILE A 1 174 ? -0.849 -13.793 -4.652 1.00 97.38 174 ILE A C 1
ATOM 1344 O O . ILE A 1 174 ? -0.601 -13.236 -3.588 1.00 97.38 174 ILE A O 1
ATOM 1348 N N . VAL A 1 175 ? -1.810 -13.375 -5.469 1.00 98.12 175 VAL A N 1
ATOM 1349 C CA . VAL A 1 175 ? -2.758 -12.312 -5.130 1.00 98.12 175 VAL A CA 1
ATOM 1350 C C . VAL A 1 175 ? -4.088 -12.962 -4.789 1.00 98.12 175 VAL A C 1
ATOM 1352 O O . VAL A 1 175 ? -4.688 -13.642 -5.619 1.00 98.12 175 VAL A O 1
ATOM 1355 N N . ASN A 1 176 ? -4.560 -12.737 -3.571 1.00 95.94 176 ASN A N 1
ATOM 1356 C CA . ASN A 1 176 ? -5.845 -13.209 -3.082 1.00 95.94 176 ASN A CA 1
ATOM 1357 C C . ASN A 1 176 ? -6.764 -12.013 -2.857 1.00 95.94 176 ASN A C 1
ATOM 1359 O O . ASN A 1 176 ? -6.417 -11.100 -2.109 1.00 95.94 176 ASN A O 1
ATOM 1363 N N . ARG A 1 177 ? -7.961 -12.047 -3.436 1.00 96.56 177 ARG A N 1
ATOM 1364 C CA . ARG A 1 177 ? -9.060 -11.156 -3.060 1.00 96.56 177 ARG A CA 1
ATOM 1365 C C . ARG A 1 177 ? -9.989 -11.938 -2.151 1.00 96.56 177 ARG A C 1
ATOM 1367 O O . ARG A 1 177 ? -10.453 -13.014 -2.522 1.00 96.56 177 ARG A O 1
ATOM 1374 N N . ARG A 1 178 ? -10.242 -11.411 -0.960 1.00 94.00 178 ARG A N 1
ATOM 1375 C CA . ARG A 1 178 ? -11.190 -11.983 -0.004 1.00 94.00 178 ARG A CA 1
ATOM 1376 C C . ARG A 1 178 ? -12.422 -11.106 0.031 1.00 94.00 178 ARG A C 1
ATOM 1378 O O . ARG A 1 178 ? -12.291 -9.899 0.162 1.00 94.00 178 ARG A O 1
ATOM 1385 N N . CYS A 1 179 ? -13.589 -11.722 -0.044 1.00 94.44 179 CYS A N 1
ATOM 1386 C CA . CYS A 1 179 ? -14.890 -11.093 0.108 1.00 94.44 179 CYS A CA 1
ATOM 1387 C C . CYS A 1 179 ? -15.677 -11.890 1.153 1.00 94.44 179 CYS A C 1
ATOM 1389 O O . CYS A 1 179 ? -15.785 -13.116 1.048 1.00 94.44 179 CYS A O 1
ATOM 1391 N N . SER A 1 180 ? -16.217 -11.214 2.167 1.00 93.25 180 SER A N 1
ATOM 1392 C CA . SER A 1 180 ? -17.068 -11.851 3.178 1.00 93.25 180 SER A CA 1
ATOM 1393 C C . SER A 1 180 ? -18.415 -11.152 3.281 1.00 93.25 180 SER A C 1
ATOM 1395 O O . SER A 1 180 ? -18.501 -9.932 3.221 1.00 93.25 180 SER A O 1
ATOM 1397 N N . SER A 1 181 ? -19.485 -11.918 3.465 1.00 91.62 181 SER A N 1
ATOM 1398 C CA . SER A 1 181 ? -20.799 -11.397 3.862 1.00 91.62 181 SER A CA 1
ATOM 1399 C C . SER A 1 181 ? -21.108 -11.657 5.338 1.00 91.62 181 SER A C 1
ATOM 1401 O O . SER A 1 181 ? -22.191 -11.318 5.803 1.00 91.62 181 SER A O 1
ATOM 1403 N N . SER A 1 182 ? -20.189 -12.304 6.059 1.00 93.06 182 SER A N 1
ATOM 1404 C CA . SER A 1 182 ? -20.352 -12.699 7.455 1.00 93.06 182 SER A CA 1
ATOM 1405 C C . SER A 1 182 ? -19.231 -12.095 8.284 1.00 93.06 182 SER A C 1
ATOM 1407 O O . SER A 1 182 ? -18.050 -12.323 8.012 1.00 93.06 182 SER A O 1
ATOM 1409 N N . PHE A 1 183 ? -19.612 -11.343 9.307 1.00 96.44 183 PHE A N 1
ATOM 1410 C CA . PHE A 1 183 ? -18.702 -10.682 10.232 1.00 96.44 183 PHE A CA 1
ATOM 1411 C C . PHE A 1 183 ? -19.117 -10.995 11.669 1.00 96.44 183 PHE A C 1
ATOM 1413 O O . PHE A 1 183 ? -20.288 -11.310 11.899 1.00 96.44 183 PHE A O 1
ATOM 1420 N N . PRO A 1 184 ? -18.191 -10.916 12.638 1.00 95.94 184 PRO A N 1
ATOM 1421 C CA . PRO A 1 184 ? -18.548 -11.021 14.040 1.00 95.94 184 PRO A CA 1
ATOM 1422 C C . PRO A 1 184 ? -19.547 -9.930 14.431 1.00 95.94 184 PRO A C 1
ATOM 1424 O O . PRO A 1 184 ? -19.433 -8.779 14.004 1.00 95.94 184 PRO A O 1
ATOM 1427 N N . ASP A 1 185 ? -20.500 -10.271 15.293 1.00 97.19 185 ASP A N 1
ATOM 1428 C CA . ASP A 1 185 ? -21.282 -9.249 15.972 1.00 97.19 185 ASP A CA 1
ATOM 1429 C C . ASP A 1 185 ? -20.451 -8.659 17.116 1.00 97.19 185 ASP A C 1
ATOM 1431 O O . ASP A 1 185 ? -20.382 -9.199 18.221 1.00 97.19 185 ASP A O 1
ATOM 1435 N N . TRP A 1 186 ? -19.812 -7.523 16.838 1.00 98.25 186 TRP A N 1
ATOM 1436 C CA . TRP A 1 186 ? -18.970 -6.810 17.797 1.00 98.25 186 TRP A CA 1
ATOM 1437 C C . TRP A 1 186 ? -19.682 -6.466 19.103 1.00 98.25 186 TRP A C 1
ATOM 1439 O O . TRP A 1 186 ? -19.020 -6.344 20.123 1.00 98.25 186 TRP A O 1
ATOM 1449 N N . SER A 1 187 ? -21.013 -6.346 19.110 1.00 97.19 187 SER A N 1
ATOM 1450 C CA . SER A 1 187 ? -21.771 -5.988 20.314 1.00 97.19 187 SER A CA 1
ATOM 1451 C C . SER A 1 187 ? -21.976 -7.153 21.290 1.00 97.19 187 SER A C 1
ATOM 1453 O O . SER A 1 187 ? -22.273 -6.922 22.470 1.00 97.19 187 SER A O 1
ATOM 1455 N N . THR A 1 188 ? -21.781 -8.388 20.817 1.00 97.75 188 THR A N 1
ATOM 1456 C CA . THR A 1 188 ? -22.022 -9.631 21.566 1.00 97.75 188 THR A CA 1
ATOM 1457 C C . THR A 1 188 ? -20.823 -10.584 21.591 1.00 97.75 188 THR A C 1
ATOM 1459 O O . THR A 1 188 ? -20.852 -11.559 22.338 1.00 97.75 188 THR A O 1
ATOM 1462 N N . LEU A 1 189 ? -19.747 -10.306 20.842 1.00 97.38 189 LEU A N 1
ATOM 1463 C CA . LEU A 1 189 ? -18.546 -11.144 20.812 1.00 97.38 189 LEU A CA 1
ATOM 1464 C C . LEU A 1 189 ? -17.792 -11.121 22.154 1.00 97.38 189 LEU A C 1
ATOM 1466 O O . LEU A 1 189 ? -16.982 -10.232 22.425 1.00 97.38 189 LEU A O 1
ATOM 1470 N N . ASP A 1 190 ? -18.033 -12.132 22.985 1.00 96.94 190 ASP A N 1
ATOM 1471 C CA . ASP A 1 190 ? -17.417 -12.277 24.307 1.00 96.94 190 ASP A CA 1
ATOM 1472 C C . ASP A 1 190 ? -16.063 -13.002 24.245 1.00 96.94 190 ASP A C 1
ATOM 1474 O O . ASP A 1 190 ? -15.856 -14.071 24.813 1.00 96.94 190 ASP A O 1
ATOM 1478 N N . LYS A 1 191 ? -15.133 -12.430 23.473 1.00 96.50 191 LYS A N 1
ATOM 1479 C CA . LYS A 1 191 ? -13.755 -12.922 23.333 1.00 96.50 191 LYS A CA 1
ATOM 1480 C C . LYS A 1 191 ? -12.794 -11.983 24.075 1.00 96.50 191 LYS A C 1
ATOM 1482 O O . LYS A 1 191 ? -12.979 -10.767 23.966 1.00 96.50 191 LYS A O 1
ATOM 1487 N N . PRO A 1 192 ? -11.781 -12.489 24.807 1.00 96.69 192 PRO A N 1
ATOM 1488 C CA . PRO A 1 192 ? -10.742 -11.635 25.379 1.00 96.69 192 PRO A CA 1
ATOM 1489 C C . PRO A 1 192 ? -9.955 -10.921 24.276 1.00 96.69 192 PRO A C 1
ATOM 1491 O O . PRO A 1 192 ? -9.889 -11.397 23.137 1.00 96.69 192 PRO A O 1
ATOM 1494 N N . LEU A 1 193 ? -9.356 -9.780 24.614 1.00 96.19 193 LEU A N 1
ATOM 1495 C CA . LEU A 1 193 ? -8.473 -9.081 23.686 1.00 96.19 193 LEU A CA 1
ATOM 1496 C C . LEU A 1 193 ? -7.153 -9.840 23.505 1.00 96.19 193 LEU A C 1
ATOM 1498 O O . LEU A 1 193 ? -6.628 -10.434 24.446 1.00 96.19 193 LEU A O 1
ATOM 1502 N N . SER A 1 194 ? -6.610 -9.811 22.290 1.00 91.12 194 SER A N 1
ATOM 1503 C CA . SER A 1 194 ? -5.256 -10.277 21.999 1.00 91.12 194 SER A CA 1
ATOM 1504 C C . SER A 1 194 ? -4.219 -9.335 22.611 1.00 91.12 194 SER A C 1
ATOM 1506 O O . SER A 1 194 ? -4.448 -8.128 22.727 1.00 91.12 194 SER A O 1
ATOM 1508 N N . ALA A 1 195 ? -3.034 -9.862 22.921 1.00 84.19 195 ALA A N 1
ATOM 1509 C CA . ALA A 1 195 ? -1.893 -9.019 23.246 1.00 84.19 195 ALA A CA 1
ATOM 1510 C C . ALA A 1 195 ? -1.513 -8.135 22.042 1.00 84.19 195 ALA A C 1
ATOM 1512 O O . ALA A 1 195 ? -1.570 -8.576 20.889 1.00 84.19 195 ALA A O 1
ATOM 1513 N N . ALA A 1 196 ? -1.101 -6.898 22.326 1.00 94.50 196 ALA A N 1
ATOM 1514 C CA . ALA A 1 196 ? -0.487 -6.002 21.355 1.00 94.50 196 ALA A CA 1
ATOM 1515 C C . ALA A 1 196 ? 0.915 -5.599 21.820 1.00 94.50 196 ALA A C 1
ATOM 1517 O O . ALA A 1 196 ? 1.115 -5.254 22.989 1.00 94.50 196 ALA A O 1
ATOM 1518 N N . SER A 1 197 ? 1.881 -5.637 20.907 1.00 96.06 197 SER A N 1
ATOM 1519 C CA . SER A 1 197 ? 3.211 -5.059 21.098 1.00 96.06 197 SER A CA 1
ATOM 1520 C C . SER A 1 197 ? 3.298 -3.723 20.366 1.00 96.06 197 SER A C 1
ATOM 1522 O O . SER A 1 197 ? 2.546 -3.463 19.428 1.00 96.06 197 SER A O 1
ATOM 1524 N N . PHE A 1 198 ? 4.206 -2.857 20.807 1.00 96.56 198 PHE A N 1
ATOM 1525 C CA . PHE A 1 198 ? 4.369 -1.525 20.236 1.00 96.56 198 PHE A CA 1
ATOM 1526 C C . PHE A 1 198 ? 5.833 -1.254 19.921 1.00 96.56 198 PHE A C 1
ATOM 1528 O O . PHE A 1 198 ? 6.719 -1.731 20.632 1.00 96.56 198 PHE A O 1
ATO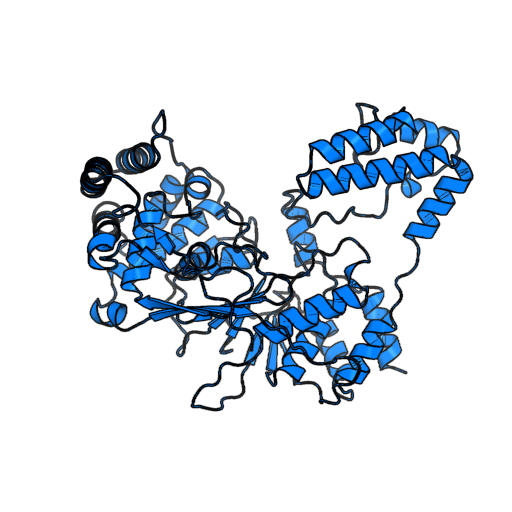M 1535 N N . SER A 1 199 ? 6.077 -0.476 18.868 1.00 94.19 199 SER A N 1
ATOM 1536 C CA . SER A 1 199 ? 7.405 0.040 18.550 1.00 94.19 199 SER A CA 1
ATOM 1537 C C . SER A 1 199 ? 7.316 1.405 17.879 1.00 94.19 199 SER A C 1
ATOM 1539 O O . SER A 1 199 ? 6.656 1.572 16.856 1.00 94.19 199 SER A O 1
ATOM 1541 N N . SER A 1 200 ? 8.016 2.388 18.430 1.00 90.62 200 SER A N 1
ATOM 1542 C CA . SER A 1 200 ? 8.280 3.658 17.755 1.00 90.62 200 SER A CA 1
ATOM 1543 C C . SER A 1 200 ? 9.493 3.595 16.832 1.00 90.62 200 SER A C 1
ATOM 1545 O O . SER A 1 200 ? 9.632 4.460 15.977 1.00 90.62 200 SER A O 1
ATOM 1547 N N . GLU A 1 201 ? 10.346 2.581 16.944 1.00 89.25 201 GLU A N 1
ATOM 1548 C CA . GLU A 1 201 ? 11.582 2.483 16.160 1.00 89.25 201 GLU A CA 1
ATOM 1549 C C . GLU A 1 201 ? 11.395 1.679 14.872 1.00 89.25 201 GLU A C 1
ATOM 1551 O O . GLU A 1 201 ? 11.836 2.111 13.807 1.00 89.25 201 GLU A O 1
ATOM 1556 N N . LEU A 1 202 ? 10.727 0.526 14.960 1.00 90.62 202 LEU A N 1
ATOM 1557 C CA . LEU A 1 202 ? 10.567 -0.391 13.836 1.00 90.62 202 LEU A CA 1
ATOM 1558 C C . LEU A 1 202 ? 9.468 0.083 12.889 1.00 90.62 202 LEU A C 1
ATOM 1560 O O . LEU A 1 202 ? 8.350 0.410 13.308 1.00 90.62 202 LEU A O 1
ATOM 1564 N N . ARG A 1 203 ? 9.768 0.059 11.591 1.00 93.44 203 ARG A N 1
ATOM 1565 C CA . ARG A 1 203 ? 8.753 0.180 10.539 1.00 93.44 203 ARG A CA 1
ATOM 1566 C C . ARG A 1 203 ? 8.032 -1.152 10.345 1.00 93.44 203 ARG A C 1
ATOM 1568 O O . ARG A 1 203 ? 8.546 -2.209 10.704 1.00 93.44 203 ARG A O 1
ATOM 1575 N N . ILE A 1 204 ? 6.845 -1.103 9.743 1.00 96.12 204 ILE A N 1
ATOM 1576 C CA . ILE A 1 204 ? 5.997 -2.285 9.525 1.00 96.12 204 ILE A CA 1
ATOM 1577 C C . ILE A 1 204 ? 6.770 -3.376 8.772 1.00 96.12 204 ILE A C 1
ATOM 1579 O O . ILE A 1 204 ? 6.818 -4.527 9.196 1.00 96.12 204 ILE A O 1
ATOM 1583 N N . GLU A 1 205 ? 7.448 -2.999 7.690 1.00 94.56 205 GLU A N 1
ATOM 1584 C CA . GLU A 1 205 ? 8.211 -3.906 6.833 1.00 94.56 205 GLU A CA 1
ATOM 1585 C C . GLU A 1 205 ? 9.515 -4.436 7.455 1.00 94.56 205 GLU A C 1
ATOM 1587 O O . GLU A 1 205 ? 10.170 -5.296 6.866 1.00 94.56 205 GLU A O 1
ATOM 1592 N N . GLU A 1 206 ? 9.908 -3.938 8.630 1.00 93.50 206 GLU A N 1
ATOM 1593 C CA . GLU A 1 206 ? 11.071 -4.409 9.397 1.00 93.50 206 GLU A CA 1
ATOM 1594 C C . GLU A 1 206 ? 10.690 -5.429 10.474 1.00 93.50 206 GLU A C 1
ATOM 1596 O O . GLU A 1 206 ? 11.561 -6.059 11.080 1.00 93.50 206 GLU A O 1
ATOM 1601 N N . SER A 1 207 ? 9.389 -5.617 10.695 1.00 93.06 207 SER A N 1
ATOM 1602 C CA . SER A 1 207 ? 8.859 -6.591 11.635 1.00 93.06 207 SER A CA 1
ATOM 1603 C C . SER A 1 207 ? 9.071 -8.029 11.157 1.00 93.06 207 SER A C 1
ATOM 1605 O O . SER A 1 207 ? 8.950 -8.345 9.972 1.00 93.06 207 SER A O 1
ATOM 1607 N N . LYS A 1 208 ? 9.288 -8.938 12.115 1.00 92.19 208 LYS A N 1
ATOM 1608 C CA . LYS A 1 208 ? 9.313 -10.394 11.886 1.00 92.19 208 LYS A CA 1
ATOM 1609 C C . LYS A 1 208 ? 7.918 -11.014 11.754 1.00 92.19 208 LYS A C 1
ATOM 1611 O O . LYS A 1 208 ? 7.821 -12.224 11.556 1.00 92.19 208 LYS A O 1
ATOM 1616 N N . ALA A 1 209 ? 6.853 -10.223 11.896 1.00 92.50 209 ALA A N 1
ATOM 1617 C CA . ALA A 1 209 ? 5.488 -10.681 11.690 1.00 92.50 209 ALA A CA 1
ATOM 1618 C C . ALA A 1 209 ? 5.324 -11.347 10.314 1.00 92.50 209 ALA A C 1
ATOM 1620 O O . ALA A 1 209 ? 5.891 -10.904 9.315 1.00 92.50 209 ALA A O 1
ATOM 1621 N N . LEU A 1 210 ? 4.503 -12.398 10.253 1.00 91.06 210 LEU A N 1
ATOM 1622 C CA . LEU A 1 210 ? 4.234 -13.139 9.015 1.00 91.06 210 LEU A CA 1
ATOM 1623 C C . LEU A 1 210 ? 3.324 -12.370 8.052 1.00 91.06 210 LEU A C 1
ATOM 1625 O O . LEU A 1 210 ? 3.095 -12.807 6.923 1.00 91.06 210 LEU A O 1
ATOM 1629 N N . SER A 1 211 ? 2.755 -11.250 8.491 1.00 94.56 211 SER A N 1
ATOM 1630 C CA . SER A 1 211 ? 1.967 -10.362 7.650 1.00 94.56 211 SER A CA 1
ATOM 1631 C C . SER A 1 211 ? 2.201 -8.904 8.013 1.00 94.56 211 SER A C 1
ATOM 1633 O O . SER A 1 211 ? 2.237 -8.548 9.190 1.00 94.56 211 SER A O 1
ATOM 1635 N N . HIS A 1 212 ? 2.320 -8.067 6.991 1.00 97.44 212 HIS A N 1
ATOM 1636 C CA . HIS A 1 212 ? 2.549 -6.629 7.071 1.00 97.44 212 HIS A CA 1
ATOM 1637 C C . HIS A 1 212 ? 1.368 -5.902 6.430 1.00 97.44 212 HIS A C 1
ATOM 1639 O O . HIS A 1 212 ? 0.943 -6.252 5.327 1.00 97.44 212 HIS A O 1
ATOM 1645 N N . VAL A 1 213 ? 0.811 -4.911 7.118 1.00 98.50 213 VAL A N 1
ATOM 1646 C CA . VAL A 1 213 ? -0.345 -4.163 6.616 1.00 98.50 213 VAL A CA 1
ATOM 1647 C C . VAL A 1 213 ? 0.099 -3.069 5.649 1.00 98.50 213 VAL A C 1
ATOM 1649 O O . VAL A 1 213 ? 0.975 -2.257 5.942 1.00 98.50 213 VAL A O 1
ATOM 1652 N N . ASP A 1 214 ? -0.550 -3.043 4.495 1.00 98.44 214 ASP A N 1
ATOM 1653 C CA . ASP A 1 214 ? -0.542 -1.945 3.541 1.00 98.44 214 ASP A CA 1
ATOM 1654 C C . ASP A 1 214 ? -1.745 -1.034 3.821 1.00 98.44 214 ASP A C 1
ATOM 1656 O O . ASP A 1 214 ? -2.900 -1.482 3.846 1.00 98.44 214 ASP A O 1
ATOM 1660 N N . PHE A 1 215 ? -1.469 0.249 4.063 1.00 95.00 215 PHE A N 1
ATOM 1661 C CA . PHE A 1 215 ? -2.465 1.298 4.276 1.00 95.00 215 PHE A CA 1
ATOM 1662 C C . PHE A 1 215 ? -3.013 1.759 2.930 1.00 95.00 215 PHE A C 1
ATOM 1664 O O . PHE A 1 215 ? -2.837 2.905 2.514 1.00 95.00 215 PHE A O 1
ATOM 1671 N N . ALA A 1 216 ? -3.670 0.818 2.266 1.00 91.31 216 ALA A N 1
ATOM 1672 C CA . ALA A 1 216 ? -4.040 0.913 0.875 1.00 91.31 216 ALA A CA 1
ATOM 1673 C C . ALA A 1 216 ? -5.131 1.955 0.615 1.00 91.31 216 ALA A C 1
ATOM 1675 O O . ALA A 1 216 ? -6.001 2.237 1.446 1.00 91.31 216 ALA A O 1
ATOM 1676 N N . ASN A 1 217 ? -5.166 2.436 -0.619 1.00 85.50 217 ASN A N 1
ATOM 1677 C CA . ASN A 1 217 ? -6.387 2.965 -1.208 1.00 85.50 217 ASN A CA 1
ATOM 1678 C C . ASN A 1 217 ? -7.336 1.819 -1.605 1.00 85.50 217 ASN A C 1
ATOM 1680 O O . ASN A 1 217 ? -6.898 0.719 -1.943 1.00 85.50 217 ASN A O 1
ATOM 1684 N N . ALA A 1 218 ? -8.652 2.078 -1.634 1.00 87.50 218 ALA A N 1
ATOM 1685 C CA . ALA A 1 218 ? -9.640 1.064 -2.032 1.00 87.50 218 ALA A CA 1
ATOM 1686 C C . ALA A 1 218 ? -9.333 0.497 -3.426 1.00 87.50 218 ALA A C 1
ATOM 1688 O O . ALA A 1 218 ? -9.352 -0.714 -3.637 1.00 87.50 218 ALA A O 1
ATOM 1689 N N . LYS A 1 219 ? -8.981 1.371 -4.374 1.00 86.31 219 LYS A N 1
ATOM 1690 C CA . LYS A 1 219 ? -8.269 0.974 -5.589 1.00 86.31 219 LYS A CA 1
ATOM 1691 C C . LYS A 1 219 ? -6.777 1.146 -5.327 1.00 86.31 219 LYS A C 1
ATOM 1693 O O . LYS A 1 219 ? -6.360 2.281 -5.119 1.00 86.31 219 LYS A O 1
ATOM 1698 N N . LEU A 1 220 ? -6.011 0.053 -5.365 1.00 87.44 220 LEU A N 1
ATOM 1699 C CA . LEU A 1 220 ? -4.565 0.075 -5.114 1.00 87.44 220 LEU A CA 1
ATOM 1700 C C . LEU A 1 220 ? -3.885 1.165 -5.950 1.00 87.44 220 LEU A C 1
ATOM 1702 O O . LEU A 1 220 ? -4.166 1.308 -7.149 1.00 87.44 220 LEU A O 1
ATOM 1706 N N . HIS A 1 221 ? -3.034 1.959 -5.303 1.00 79.62 221 HIS A N 1
ATOM 1707 C CA . HIS A 1 221 ? -2.402 3.153 -5.866 1.00 79.62 221 HIS A CA 1
ATOM 1708 C C . HIS A 1 221 ? -3.367 4.099 -6.579 1.00 79.62 221 HIS A C 1
ATOM 1710 O O . HIS A 1 221 ? -3.018 4.634 -7.626 1.00 79.62 221 HIS A O 1
ATOM 1716 N N . ILE A 1 222 ? -4.615 4.246 -6.127 1.00 69.31 222 ILE A N 1
ATOM 1717 C CA . ILE A 1 222 ? -5.655 5.058 -6.791 1.00 69.31 222 ILE A CA 1
ATOM 1718 C C . ILE A 1 222 ? -5.825 4.753 -8.301 1.00 69.31 222 ILE A C 1
ATOM 1720 O O . ILE A 1 222 ? -6.348 5.566 -9.069 1.00 69.31 222 ILE A O 1
ATOM 1724 N N . GLY A 1 223 ? -5.366 3.579 -8.753 1.00 66.00 223 GLY A N 1
ATOM 1725 C CA . GLY A 1 223 ? -5.321 3.183 -10.159 1.00 66.00 223 GLY A CA 1
ATOM 1726 C C . GLY A 1 223 ? -4.250 3.853 -11.026 1.00 66.00 223 GLY A C 1
ATOM 1727 O O . GLY A 1 223 ? -4.372 3.784 -12.249 1.00 66.00 223 GLY A O 1
ATOM 1728 N N . ARG A 1 224 ? -3.246 4.527 -10.450 1.00 71.62 224 ARG A N 1
ATOM 1729 C CA . ARG A 1 224 ? -2.142 5.169 -11.188 1.00 71.62 224 ARG A CA 1
ATOM 1730 C C . ARG A 1 224 ? -0.873 5.304 -10.342 1.00 71.62 224 ARG A C 1
ATOM 1732 O O . ARG A 1 224 ? -0.927 5.606 -9.159 1.00 71.62 224 ARG A O 1
ATOM 1739 N N . ILE A 1 225 ? 0.298 5.185 -10.964 1.00 82.69 225 ILE A N 1
ATOM 1740 C CA . ILE A 1 225 ? 1.570 5.342 -10.247 1.00 82.69 225 ILE A CA 1
ATOM 1741 C C . ILE A 1 225 ? 2.012 6.809 -10.283 1.00 82.69 225 ILE A C 1
ATOM 1743 O O . ILE A 1 225 ? 2.403 7.332 -11.326 1.00 82.69 225 ILE A O 1
ATOM 1747 N N . LEU A 1 226 ? 1.937 7.486 -9.137 1.00 78.75 226 LEU A N 1
ATOM 1748 C CA . LEU A 1 226 ? 2.310 8.897 -8.989 1.00 78.75 226 LEU A CA 1
ATOM 1749 C C . LEU A 1 226 ? 3.713 9.071 -8.399 1.00 78.75 226 LEU A C 1
ATOM 1751 O O . LEU A 1 226 ? 4.172 8.194 -7.685 1.00 78.75 226 LEU A O 1
ATOM 1755 N N . PRO A 1 227 ? 4.400 10.207 -8.604 1.00 81.62 227 PRO A N 1
ATOM 1756 C CA . PRO A 1 227 ? 5.669 10.516 -7.939 1.00 81.62 227 PRO A CA 1
ATOM 1757 C C . PRO A 1 227 ? 5.485 10.980 -6.477 1.00 81.62 227 PRO A C 1
ATOM 1759 O O . PRO A 1 227 ? 6.061 11.986 -6.062 1.00 81.62 227 PRO A O 1
ATOM 1762 N N . SER A 1 228 ? 4.675 10.241 -5.714 1.00 83.75 228 SER A N 1
ATOM 1763 C CA . SER A 1 228 ? 4.416 10.376 -4.273 1.00 83.75 228 SER A CA 1
ATOM 1764 C C . SER A 1 228 ? 5.000 9.188 -3.499 1.00 83.75 228 SER A C 1
ATOM 1766 O O . SER A 1 228 ? 5.370 8.176 -4.098 1.00 83.75 228 SER A O 1
ATOM 1768 N N . ALA A 1 229 ? 5.101 9.314 -2.175 1.00 86.06 229 ALA A N 1
ATOM 1769 C CA . ALA A 1 229 ? 5.630 8.275 -1.292 1.00 86.06 229 ALA A CA 1
ATOM 1770 C C . ALA A 1 229 ? 4.923 8.282 0.076 1.00 86.06 229 ALA A C 1
ATOM 1772 O O . ALA A 1 229 ? 5.547 8.560 1.102 1.00 86.06 229 ALA A O 1
ATOM 1773 N N . THR A 1 230 ? 3.610 8.020 0.098 1.00 86.81 230 THR A N 1
ATOM 1774 C CA . THR A 1 230 ? 2.945 7.587 1.340 1.00 86.81 230 THR A CA 1
ATOM 1775 C C . THR A 1 230 ? 3.320 6.125 1.634 1.00 86.81 230 THR A C 1
ATOM 1777 O O . THR A 1 230 ? 4.145 5.540 0.929 1.00 86.81 230 THR A O 1
ATOM 1780 N N . GLN A 1 231 ? 2.759 5.517 2.682 1.00 91.75 231 GLN A N 1
ATOM 1781 C CA . GLN A 1 231 ? 3.149 4.167 3.102 1.00 91.75 231 GLN A CA 1
ATOM 1782 C C . GLN A 1 231 ? 2.929 3.109 1.999 1.00 91.75 231 GLN A C 1
ATOM 1784 O O . GLN A 1 231 ? 3.862 2.354 1.721 1.00 91.75 231 GLN A O 1
ATOM 1789 N N . GLU A 1 232 ? 1.783 3.126 1.303 1.00 93.00 232 GLU A N 1
ATOM 1790 C CA . GLU A 1 232 ? 1.481 2.214 0.181 1.00 93.00 232 GLU A CA 1
ATOM 1791 C C . GLU A 1 232 ? 2.516 2.368 -0.953 1.00 93.00 232 GLU A C 1
ATOM 1793 O O . GLU A 1 232 ? 3.113 1.399 -1.431 1.00 93.00 232 GLU A O 1
ATOM 1798 N N . GLU A 1 233 ? 2.809 3.608 -1.367 1.00 93.25 233 GLU A N 1
ATOM 1799 C CA . GLU A 1 233 ? 3.781 3.868 -2.436 1.00 93.25 233 GLU A CA 1
ATOM 1800 C C . GLU A 1 233 ? 5.208 3.467 -2.083 1.00 93.25 233 GLU A C 1
ATOM 1802 O O . GLU A 1 233 ? 5.931 2.977 -2.957 1.00 93.25 233 GLU A O 1
ATOM 1807 N N . ILE A 1 234 ? 5.621 3.679 -0.835 1.00 96.31 234 ILE A N 1
ATOM 1808 C CA . ILE A 1 234 ? 6.928 3.246 -0.345 1.00 96.31 234 ILE A CA 1
ATOM 1809 C C . ILE A 1 234 ? 7.008 1.725 -0.409 1.00 96.31 234 ILE A C 1
ATOM 1811 O O . ILE A 1 234 ? 7.935 1.203 -1.033 1.00 96.31 234 ILE A O 1
ATOM 1815 N N . LEU A 1 235 ? 6.015 1.026 0.149 1.00 97.69 235 LEU A N 1
ATOM 1816 C CA . LEU A 1 235 ? 5.979 -0.432 0.223 1.00 97.69 235 LEU A CA 1
ATOM 1817 C C . LEU A 1 235 ? 6.086 -1.078 -1.166 1.00 97.69 235 LEU A C 1
ATOM 1819 O O . LEU A 1 235 ? 6.940 -1.939 -1.381 1.00 97.69 235 LEU A O 1
ATOM 1823 N N . PHE A 1 236 ? 5.301 -0.610 -2.140 1.00 98.00 236 PHE A N 1
ATOM 1824 C CA . PHE A 1 236 ? 5.371 -1.103 -3.523 1.00 98.00 236 PHE A CA 1
ATOM 1825 C C . PHE A 1 236 ? 6.653 -0.688 -4.249 1.00 98.00 236 PHE A C 1
ATOM 1827 O O . PHE A 1 236 ? 7.079 -1.369 -5.179 1.00 98.00 236 PHE A O 1
ATOM 1834 N N . SER A 1 237 ? 7.310 0.398 -3.835 1.00 98.12 237 SER A N 1
ATOM 1835 C CA . SER A 1 237 ? 8.615 0.764 -4.399 1.00 98.12 237 SER A CA 1
ATOM 1836 C C . SER A 1 237 ? 9.704 -0.191 -3.924 1.00 98.12 237 SER A C 1
ATOM 1838 O O . SER A 1 237 ? 10.481 -0.678 -4.740 1.00 98.12 237 SER A O 1
ATOM 1840 N N . ILE A 1 238 ? 9.748 -0.512 -2.629 1.00 98.12 238 ILE A N 1
ATOM 1841 C CA . ILE A 1 238 ? 10.766 -1.418 -2.076 1.00 98.12 238 ILE A CA 1
ATOM 1842 C C . ILE A 1 238 ? 10.477 -2.900 -2.358 1.00 98.12 238 ILE A C 1
ATOM 1844 O O . ILE A 1 238 ? 11.410 -3.707 -2.333 1.00 98.12 238 ILE A O 1
ATOM 1848 N N . LYS A 1 239 ? 9.221 -3.249 -2.670 1.00 97.94 239 LYS A N 1
ATOM 1849 C CA . LYS A 1 239 ? 8.759 -4.578 -3.105 1.00 97.94 239 LYS A CA 1
ATOM 1850 C C . LYS A 1 239 ? 8.052 -4.491 -4.478 1.00 97.94 239 LYS A C 1
ATOM 1852 O O . LYS A 1 239 ? 6.831 -4.642 -4.535 1.00 97.94 239 LYS A O 1
ATOM 1857 N N . PRO A 1 240 ? 8.767 -4.275 -5.604 1.00 98.00 240 PRO A N 1
ATOM 1858 C CA . PRO A 1 240 ? 8.133 -4.014 -6.909 1.00 98.00 240 PRO A CA 1
ATOM 1859 C C . PRO A 1 240 ? 7.197 -5.110 -7.426 1.00 98.00 240 PRO A C 1
ATOM 1861 O O . PRO A 1 240 ? 6.326 -4.847 -8.249 1.00 98.00 240 PRO A O 1
ATOM 1864 N N . GLU A 1 241 ? 7.332 -6.336 -6.929 1.00 98.00 241 GLU A N 1
ATOM 1865 C CA . GLU A 1 241 ? 6.452 -7.455 -7.275 1.00 98.00 241 GLU A CA 1
ATOM 1866 C C . GLU A 1 241 ? 4.992 -7.206 -6.883 1.00 98.00 241 GLU A C 1
ATOM 1868 O O . GLU A 1 241 ? 4.094 -7.742 -7.528 1.00 98.00 241 GLU A O 1
ATOM 1873 N N . LEU A 1 242 ? 4.740 -6.336 -5.897 1.00 98.25 242 LEU A N 1
ATOM 1874 C CA . LEU A 1 242 ? 3.392 -5.945 -5.484 1.00 98.25 242 LEU A CA 1
ATOM 1875 C C . LEU A 1 242 ? 2.605 -5.253 -6.608 1.00 98.25 242 LEU A C 1
ATOM 1877 O O . LEU A 1 242 ? 1.382 -5.384 -6.655 1.00 98.25 242 LEU A O 1
ATOM 1881 N N . PHE A 1 243 ? 3.268 -4.593 -7.571 1.00 97.69 243 PHE A N 1
ATOM 1882 C CA . PHE A 1 243 ? 2.584 -3.920 -8.686 1.00 97.69 243 PHE A CA 1
ATOM 1883 C C . PHE A 1 243 ? 1.724 -4.864 -9.536 1.00 97.69 243 PHE A C 1
ATOM 1885 O O . PHE A 1 243 ? 0.784 -4.407 -10.188 1.00 97.69 243 PHE A O 1
ATOM 1892 N N . ILE A 1 244 ? 1.974 -6.178 -9.500 1.00 97.12 244 ILE A N 1
ATOM 1893 C CA . ILE A 1 244 ? 1.115 -7.145 -10.190 1.00 97.12 244 ILE A CA 1
ATOM 1894 C C . ILE A 1 244 ? -0.317 -7.158 -9.635 1.00 97.12 244 ILE A C 1
ATOM 1896 O O . ILE A 1 244 ? -1.270 -7.394 -10.382 1.00 97.12 244 ILE A O 1
ATOM 1900 N N . ALA A 1 245 ? -0.490 -6.836 -8.350 1.00 97.25 245 ALA A N 1
ATOM 1901 C CA . ALA A 1 245 ? -1.798 -6.750 -7.716 1.00 97.25 245 ALA A CA 1
ATOM 1902 C C . ALA A 1 245 ? -2.638 -5.594 -8.274 1.00 97.25 245 ALA A C 1
ATOM 1904 O O . ALA A 1 245 ? -3.853 -5.736 -8.353 1.00 97.25 245 ALA A O 1
ATOM 1905 N N . VAL A 1 246 ? -2.022 -4.506 -8.757 1.00 95.00 246 VAL A N 1
ATOM 1906 C CA . VAL A 1 246 ? -2.740 -3.405 -9.434 1.00 95.00 246 VAL A CA 1
ATOM 1907 C C . VAL A 1 246 ? -3.445 -3.904 -10.698 1.00 95.00 246 VAL A C 1
ATOM 1909 O O . VAL A 1 246 ? -4.542 -3.458 -11.014 1.00 95.00 246 VAL A O 1
ATOM 1912 N N . LEU A 1 247 ? -2.841 -4.862 -11.408 1.00 95.19 247 LEU A N 1
ATOM 1913 C CA . LEU A 1 247 ? -3.409 -5.447 -12.625 1.00 95.19 247 LEU A CA 1
ATOM 1914 C C . LEU A 1 247 ? -4.422 -6.550 -12.323 1.00 95.19 247 LEU A C 1
ATOM 1916 O O . LEU A 1 247 ? -5.485 -6.601 -12.943 1.00 95.19 247 LEU A O 1
ATOM 1920 N N . ILE A 1 248 ? -4.094 -7.442 -11.386 1.00 96.25 248 ILE A N 1
ATOM 1921 C CA . ILE A 1 248 ? -4.953 -8.574 -11.022 1.00 96.25 248 ILE A CA 1
ATOM 1922 C C . ILE A 1 248 ? -6.215 -8.080 -10.306 1.00 96.25 248 ILE A C 1
ATOM 1924 O O . ILE A 1 248 ? -7.308 -8.561 -10.589 1.00 96.25 248 ILE A O 1
ATOM 1928 N N . ALA A 1 249 ? -6.079 -7.105 -9.412 1.00 94.75 249 ALA A N 1
ATOM 1929 C CA . ALA A 1 249 ? -7.137 -6.577 -8.563 1.00 94.75 249 ALA A CA 1
ATOM 1930 C C . ALA A 1 249 ? -7.506 -5.126 -8.952 1.00 94.75 249 ALA A C 1
ATOM 1932 O O . ALA A 1 249 ? -7.665 -4.270 -8.089 1.00 94.75 249 ALA A O 1
ATOM 1933 N N . ASP A 1 250 ? -7.645 -4.851 -10.257 1.00 89.44 250 ASP A N 1
ATOM 1934 C CA . ASP A 1 250 ? -7.835 -3.495 -10.820 1.00 89.44 250 ASP A CA 1
ATOM 1935 C C . ASP A 1 250 ? -9.166 -2.810 -10.428 1.00 89.44 250 ASP A C 1
ATOM 1937 O O . ASP A 1 250 ? -9.298 -1.585 -10.490 1.00 89.44 250 ASP A O 1
ATOM 1941 N N . GLU A 1 251 ? -10.179 -3.567 -10.006 1.00 90.25 251 GLU A N 1
ATOM 1942 C CA . GLU A 1 251 ? -11.398 -2.985 -9.425 1.00 90.25 251 GLU A CA 1
ATOM 1943 C C . GLU A 1 251 ? -11.173 -2.624 -7.953 1.00 90.25 251 GLU A C 1
ATOM 1945 O O . GLU A 1 251 ? -10.542 -3.391 -7.236 1.00 90.25 251 GLU A O 1
ATOM 1950 N N . GLY A 1 252 ? -11.710 -1.499 -7.476 1.00 88.44 252 GLY A N 1
ATOM 1951 C CA . GLY A 1 252 ? -11.568 -1.116 -6.067 1.00 88.44 252 GLY A CA 1
ATOM 1952 C C . GLY A 1 252 ? -12.206 -2.126 -5.105 1.00 88.44 252 GLY A C 1
ATOM 1953 O O . GLY A 1 252 ? -13.235 -2.725 -5.421 1.00 88.44 252 GLY A O 1
ATOM 1954 N N . MET A 1 253 ? -11.597 -2.301 -3.933 1.00 94.12 253 MET A N 1
ATOM 1955 C CA . MET A 1 253 ? -12.143 -3.072 -2.820 1.00 94.12 253 MET A CA 1
ATOM 1956 C C . MET A 1 253 ? -13.451 -2.441 -2.332 1.00 94.12 253 MET A C 1
ATOM 1958 O O . MET A 1 253 ? -13.513 -1.245 -2.047 1.00 94.12 253 MET A O 1
ATOM 1962 N N . LYS A 1 254 ? -14.495 -3.255 -2.183 1.00 94.75 254 LYS A N 1
ATOM 1963 C CA . LYS A 1 254 ? -15.693 -2.903 -1.408 1.00 94.75 254 LYS A CA 1
ATOM 1964 C C . LYS A 1 254 ? -15.395 -2.962 0.086 1.00 94.75 254 LYS A C 1
ATOM 1966 O O . LYS A 1 254 ? -14.395 -3.529 0.519 1.00 94.75 254 LYS A O 1
ATOM 1971 N N . GLU A 1 255 ? -16.291 -2.421 0.906 1.00 95.31 255 GLU A N 1
ATOM 1972 C CA . GLU A 1 255 ? -16.170 -2.412 2.376 1.00 95.31 255 GLU A CA 1
ATOM 1973 C C . GLU A 1 255 ? -15.954 -3.803 2.984 1.00 95.31 255 GLU A C 1
ATOM 1975 O O . GLU A 1 255 ? -15.309 -3.943 4.018 1.00 95.31 255 GLU A O 1
ATOM 1980 N N . ASN A 1 256 ? -16.455 -4.835 2.314 1.00 96.00 256 ASN A N 1
ATOM 1981 C CA . ASN A 1 256 ? -16.400 -6.217 2.749 1.00 96.00 256 ASN A CA 1
ATOM 1982 C C . ASN A 1 256 ? -15.315 -7.040 2.030 1.00 96.00 256 ASN A C 1
ATOM 1984 O O . ASN A 1 256 ? -15.418 -8.268 1.973 1.00 96.00 256 ASN A O 1
ATOM 1988 N N . GLU A 1 257 ? -14.306 -6.366 1.471 1.00 97.25 257 GLU A N 1
ATOM 1989 C CA . GLU A 1 257 ? -13.200 -6.982 0.739 1.00 97.25 257 GLU A CA 1
ATOM 1990 C C . GLU A 1 257 ? -11.822 -6.625 1.309 1.00 97.25 257 GLU A C 1
ATOM 1992 O O . GLU A 1 257 ? -11.628 -5.549 1.867 1.00 97.25 257 GLU A O 1
ATOM 1997 N N . SER A 1 258 ? -10.845 -7.511 1.140 1.00 97.62 258 SER A N 1
ATOM 1998 C CA . SER A 1 258 ? -9.423 -7.224 1.363 1.00 97.62 258 SER A CA 1
ATOM 1999 C C . SER A 1 258 ? -8.573 -7.910 0.296 1.00 97.62 258 SER A C 1
ATOM 2001 O O . SER A 1 258 ? -9.017 -8.872 -0.345 1.00 97.62 258 SER A O 1
ATOM 2003 N N . ILE A 1 259 ? -7.351 -7.420 0.090 1.00 98.19 259 ILE A N 1
ATOM 2004 C CA . ILE A 1 259 ? -6.384 -8.040 -0.821 1.00 98.19 259 ILE A CA 1
ATOM 2005 C C . ILE A 1 259 ? -5.181 -8.515 -0.009 1.00 98.19 259 ILE A C 1
ATOM 2007 O O . ILE A 1 259 ? -4.650 -7.784 0.821 1.00 98.19 259 ILE A O 1
ATOM 2011 N N . ARG A 1 260 ? -4.740 -9.749 -0.250 1.00 97.31 260 ARG A N 1
ATOM 2012 C CA . ARG A 1 260 ? -3.521 -10.316 0.334 1.00 97.31 260 ARG A CA 1
ATOM 2013 C C . ARG A 1 260 ? -2.555 -10.713 -0.771 1.00 97.31 260 ARG A C 1
ATOM 2015 O O . ARG A 1 260 ? -2.961 -11.414 -1.696 1.00 97.31 260 ARG A O 1
ATOM 2022 N N . ILE A 1 261 ? -1.300 -10.294 -0.657 1.00 98.00 261 ILE A N 1
ATOM 2023 C CA . ILE A 1 261 ? -0.243 -10.577 -1.631 1.00 98.00 261 ILE A CA 1
ATOM 2024 C C . ILE A 1 261 ? 0.856 -11.389 -0.941 1.00 98.00 261 ILE A C 1
ATOM 2026 O O . ILE A 1 261 ? 1.444 -10.934 0.036 1.00 98.00 261 ILE A O 1
ATOM 2030 N N . GLU A 1 262 ? 1.120 -12.593 -1.435 1.00 96.00 262 GLU A N 1
ATOM 2031 C CA . GLU A 1 262 ? 2.087 -13.542 -0.869 1.00 96.00 262 GLU A CA 1
ATOM 2032 C C . GLU A 1 262 ? 3.351 -13.600 -1.742 1.00 96.00 262 GLU A C 1
ATOM 2034 O O . GLU A 1 262 ? 3.274 -13.434 -2.961 1.00 96.00 262 GLU A O 1
ATOM 2039 N N . GLY A 1 263 ? 4.514 -13.848 -1.129 1.00 95.00 263 GLY A N 1
ATOM 2040 C CA . GLY A 1 263 ? 5.775 -14.119 -1.843 1.00 95.00 263 GLY A CA 1
ATOM 2041 C C . GLY A 1 263 ? 6.535 -12.898 -2.384 1.00 95.00 263 GLY A C 1
ATOM 2042 O O . GLY A 1 263 ? 7.625 -13.062 -2.938 1.00 95.00 263 GLY A O 1
ATOM 2043 N N . ALA A 1 264 ? 6.009 -11.682 -2.199 1.00 96.12 264 ALA A N 1
ATOM 2044 C CA . ALA A 1 264 ? 6.627 -10.445 -2.680 1.00 96.12 264 ALA A CA 1
ATOM 2045 C C . ALA A 1 264 ? 7.837 -10.020 -1.824 1.00 96.12 264 ALA A C 1
ATOM 2047 O O . ALA A 1 264 ? 7.708 -9.544 -0.683 1.00 96.12 264 ALA A O 1
ATOM 2048 N N . ARG A 1 265 ? 9.039 -10.176 -2.383 1.00 95.44 265 ARG A N 1
ATOM 2049 C CA . ARG A 1 265 ? 10.305 -9.895 -1.687 1.00 95.44 265 ARG A CA 1
ATOM 2050 C C . ARG A 1 265 ? 10.603 -8.397 -1.631 1.00 95.44 265 ARG A C 1
ATOM 2052 O O . ARG A 1 265 ? 10.125 -7.617 -2.451 1.00 95.44 265 ARG A O 1
ATOM 2059 N N . GLN A 1 266 ? 11.417 -7.994 -0.657 1.00 96.25 266 GLN A N 1
ATOM 2060 C CA . GLN A 1 266 ? 11.973 -6.641 -0.588 1.00 96.25 266 GLN A CA 1
ATOM 2061 C C . GLN A 1 266 ? 13.335 -6.587 -1.284 1.00 96.25 266 GLN A C 1
ATOM 2063 O O . GLN A 1 266 ? 14.218 -7.381 -0.975 1.00 96.25 266 GLN A O 1
ATOM 2068 N N . TYR A 1 267 ? 13.496 -5.613 -2.179 1.00 96.88 267 TYR A N 1
ATOM 2069 C CA . TYR A 1 267 ? 14.673 -5.444 -3.040 1.00 96.88 267 TYR A CA 1
ATOM 2070 C C . TYR A 1 267 ? 15.473 -4.179 -2.722 1.00 96.88 267 TYR A C 1
ATOM 2072 O O . TYR A 1 267 ? 16.628 -4.046 -3.128 1.00 96.88 267 TYR A O 1
ATOM 2080 N N . SER A 1 268 ? 14.865 -3.219 -2.022 1.00 97.69 268 SER A N 1
ATOM 2081 C CA . SER A 1 268 ? 15.469 -1.914 -1.739 1.00 97.69 268 SER A CA 1
ATOM 2082 C C . SER A 1 268 ? 15.353 -1.548 -0.266 1.00 97.69 268 SER A C 1
ATOM 2084 O O . SER A 1 268 ? 14.359 -1.867 0.392 1.00 97.69 268 SER A O 1
ATOM 2086 N N . ASP A 1 269 ? 16.377 -0.867 0.235 1.00 96.62 269 ASP A N 1
ATOM 2087 C CA . ASP A 1 269 ? 16.351 -0.168 1.514 1.00 96.62 269 ASP A CA 1
ATOM 2088 C C . ASP A 1 269 ? 16.123 1.327 1.288 1.00 96.62 269 ASP A C 1
ATOM 2090 O O . ASP A 1 269 ? 16.435 1.863 0.216 1.00 96.62 269 ASP A O 1
ATOM 2094 N N . TYR A 1 270 ? 15.560 2.003 2.284 1.00 97.06 270 TYR A N 1
ATOM 2095 C CA . TYR A 1 270 ? 15.148 3.394 2.140 1.00 97.06 270 TYR A CA 1
ATOM 2096 C C . TYR A 1 270 ? 15.172 4.157 3.467 1.00 97.06 270 TYR A C 1
ATOM 2098 O O . TYR A 1 270 ? 15.219 3.579 4.557 1.00 97.06 270 TYR A O 1
ATOM 2106 N N . SER A 1 271 ? 15.100 5.479 3.356 1.00 94.56 271 SER A N 1
ATOM 2107 C CA . SER A 1 271 ? 14.782 6.386 4.456 1.00 94.56 271 SER A CA 1
ATOM 2108 C C . SER A 1 271 ? 13.758 7.428 4.017 1.00 94.56 271 SER A C 1
ATOM 2110 O O . SER A 1 271 ? 13.461 7.577 2.830 1.00 94.56 271 SER A O 1
ATOM 2112 N N . GLY A 1 272 ? 13.228 8.165 4.991 1.00 89.94 272 GLY A N 1
ATOM 2113 C CA . GLY A 1 272 ? 12.292 9.254 4.749 1.00 89.94 272 GLY A CA 1
ATOM 2114 C C . GLY A 1 272 ? 10.870 8.795 4.426 1.00 89.94 272 GLY A C 1
ATOM 2115 O O . GLY A 1 272 ? 10.557 7.609 4.350 1.00 89.94 272 GLY A O 1
ATOM 2116 N N . TYR A 1 273 ? 9.997 9.782 4.280 1.00 85.81 273 TYR A N 1
ATOM 2117 C CA . TYR A 1 273 ? 8.561 9.647 4.056 1.00 85.81 273 TYR A CA 1
ATOM 2118 C C . TYR A 1 273 ? 8.055 10.860 3.271 1.00 85.81 273 TYR A C 1
ATOM 2120 O O . TYR A 1 273 ? 8.567 11.972 3.456 1.00 85.81 273 TYR A O 1
ATOM 2128 N N . LEU A 1 274 ? 7.062 10.664 2.400 1.00 85.44 274 LEU A N 1
ATOM 2129 C CA . LEU A 1 274 ? 6.569 11.691 1.478 1.00 85.44 274 LEU A CA 1
ATOM 2130 C C . LEU A 1 274 ? 7.721 12.281 0.646 1.00 85.44 274 LEU A C 1
ATOM 2132 O O . LEU A 1 274 ? 8.454 11.543 -0.005 1.00 85.44 274 LEU A O 1
ATOM 2136 N N . ASP A 1 275 ? 7.905 13.598 0.654 1.00 86.19 275 ASP A N 1
ATOM 2137 C CA . ASP A 1 275 ? 8.929 14.300 -0.135 1.00 86.19 275 ASP A CA 1
ATOM 2138 C C . ASP A 1 275 ? 10.389 13.969 0.253 1.00 86.19 275 ASP A C 1
ATOM 2140 O O . ASP A 1 275 ? 11.302 14.243 -0.526 1.00 86.19 275 ASP A O 1
ATOM 2144 N N . SER A 1 276 ? 10.609 13.367 1.428 1.00 88.81 276 SER A N 1
ATOM 2145 C CA . SER A 1 276 ? 11.931 12.993 1.947 1.00 88.81 276 SER A CA 1
ATOM 2146 C C . SER A 1 276 ? 12.315 11.547 1.627 1.00 88.81 276 SER A C 1
ATOM 2148 O O . SER A 1 276 ? 13.436 11.130 1.929 1.00 88.81 276 SER A O 1
ATOM 2150 N N . PHE A 1 277 ? 11.406 10.782 1.010 1.00 94.56 277 PHE A N 1
ATOM 2151 C CA . PHE A 1 277 ? 11.662 9.404 0.608 1.00 94.56 277 PHE A CA 1
ATOM 2152 C C . PHE A 1 277 ? 12.910 9.305 -0.278 1.00 94.56 277 PHE A C 1
ATOM 2154 O O . PHE A 1 277 ? 12.998 9.935 -1.336 1.00 94.56 277 PHE A O 1
ATOM 2161 N N . THR A 1 278 ? 13.865 8.487 0.159 1.00 96.38 278 THR A N 1
ATOM 2162 C CA . THR A 1 278 ? 15.175 8.327 -0.471 1.00 96.38 278 THR A CA 1
ATOM 2163 C C . THR A 1 278 ? 15.553 6.852 -0.539 1.00 96.38 278 THR A C 1
ATOM 2165 O O . THR A 1 278 ? 15.462 6.126 0.448 1.00 96.38 278 THR A O 1
ATOM 2168 N N . PHE A 1 279 ? 16.028 6.415 -1.705 1.00 98.06 279 PHE A N 1
ATOM 2169 C CA . PHE A 1 279 ? 16.629 5.097 -1.891 1.00 98.06 279 PHE A CA 1
ATOM 2170 C C . PHE A 1 279 ? 18.013 5.051 -1.232 1.00 98.06 279 PHE A C 1
ATOM 2172 O O . PHE A 1 279 ? 18.859 5.895 -1.532 1.00 98.06 279 PHE A O 1
ATOM 2179 N N . LEU A 1 280 ? 18.254 4.062 -0.369 1.00 97.06 280 LEU A N 1
ATOM 2180 C CA . LEU A 1 280 ? 19.543 3.888 0.314 1.00 97.06 280 LEU A CA 1
ATOM 2181 C C . LEU A 1 280 ? 20.431 2.828 -0.333 1.00 97.06 280 LEU A C 1
ATOM 2183 O O . LEU A 1 280 ? 21.653 2.898 -0.219 1.00 97.06 280 LEU A O 1
ATOM 2187 N N . GLY A 1 281 ? 19.840 1.843 -1.004 1.00 96.44 281 GLY A N 1
ATOM 2188 C CA . GLY A 1 281 ? 20.609 0.773 -1.617 1.00 96.44 281 GLY A CA 1
ATOM 2189 C C . GLY A 1 281 ? 19.802 -0.484 -1.890 1.00 96.44 281 GLY A C 1
ATOM 2190 O O . GLY A 1 281 ? 18.636 -0.620 -1.519 1.00 96.44 281 GLY A O 1
ATOM 2191 N N . VAL A 1 282 ? 20.470 -1.428 -2.543 1.00 95.75 282 VAL A N 1
ATOM 2192 C CA . VAL A 1 282 ? 19.968 -2.783 -2.762 1.00 95.75 282 VAL A CA 1
ATOM 2193 C C . VAL A 1 282 ? 19.864 -3.526 -1.425 1.00 95.75 282 VAL A C 1
ATOM 2195 O O . VAL A 1 282 ? 20.817 -3.551 -0.648 1.00 95.75 282 VAL A O 1
ATOM 2198 N N . LYS A 1 283 ? 18.727 -4.175 -1.162 1.00 93.06 283 LYS A N 1
ATOM 2199 C CA . LYS A 1 283 ? 18.497 -4.973 0.052 1.00 93.06 283 LYS A CA 1
ATOM 2200 C C . LYS A 1 283 ? 18.288 -6.430 -0.320 1.00 93.06 283 LYS A C 1
ATOM 2202 O O . LYS A 1 283 ? 17.476 -6.722 -1.188 1.00 93.06 283 LYS A O 1
ATOM 2207 N N . LYS A 1 284 ? 19.039 -7.342 0.299 1.00 86.75 284 LYS A N 1
ATOM 2208 C CA . LYS A 1 284 ? 18.790 -8.782 0.144 1.00 86.75 284 LYS A CA 1
ATOM 2209 C C . LYS A 1 284 ? 17.565 -9.167 0.968 1.00 86.75 284 LYS A C 1
ATOM 2211 O O . LYS A 1 284 ? 17.402 -8.653 2.075 1.00 86.75 284 LYS A O 1
ATOM 2216 N N . GLN A 1 285 ? 16.756 -10.095 0.458 1.00 83.00 285 GLN A N 1
ATOM 2217 C CA . GLN A 1 285 ? 15.607 -10.621 1.191 1.00 83.00 285 GLN A CA 1
ATOM 2218 C C . GLN A 1 285 ? 16.062 -11.173 2.550 1.00 83.00 285 GLN A C 1
ATOM 2220 O O . GLN A 1 285 ? 16.856 -12.110 2.617 1.00 83.00 285 GLN A O 1
ATOM 2225 N N . CYS A 1 286 ? 15.575 -10.562 3.630 1.00 77.50 286 CYS A N 1
ATOM 2226 C CA . CYS A 1 286 ? 16.022 -10.846 4.994 1.00 77.50 286 CYS A CA 1
ATOM 2227 C C . CYS A 1 286 ? 15.076 -11.764 5.779 1.00 77.50 286 CYS A C 1
ATOM 2229 O O . CYS A 1 286 ? 15.471 -12.287 6.817 1.00 77.50 286 CYS A O 1
ATOM 2231 N N . PHE A 1 287 ? 13.853 -11.980 5.288 1.00 79.38 287 PHE A N 1
ATOM 2232 C CA . PHE A 1 287 ? 12.851 -12.816 5.949 1.00 79.38 287 PHE A CA 1
ATOM 2233 C C . PHE A 1 287 ? 12.552 -14.083 5.149 1.00 79.38 287 PHE A C 1
ATOM 2235 O O . PHE A 1 287 ? 12.332 -14.017 3.937 1.00 79.38 287 PHE A O 1
ATOM 2242 N N . SER A 1 288 ? 12.526 -15.214 5.852 1.00 85.00 288 SER A N 1
ATOM 2243 C CA . SER A 1 288 ? 12.050 -16.506 5.365 1.00 85.00 288 SER A CA 1
ATOM 2244 C C . SER A 1 288 ? 11.202 -17.150 6.476 1.00 85.00 288 SER A C 1
ATOM 2246 O O . SER A 1 288 ? 11.747 -17.379 7.558 1.00 85.00 288 SER A O 1
ATOM 2248 N N . PRO A 1 289 ? 9.894 -17.395 6.262 1.00 87.19 289 PRO A N 1
ATOM 2249 C CA . PRO A 1 289 ? 9.139 -17.084 5.045 1.00 87.19 289 PRO A CA 1
ATOM 2250 C C . PRO A 1 289 ? 9.038 -15.570 4.781 1.00 87.19 289 PRO A C 1
ATOM 2252 O O . PRO A 1 289 ? 9.217 -14.749 5.680 1.00 87.19 289 PRO A O 1
ATOM 2255 N N . VAL A 1 290 ? 8.769 -15.196 3.527 1.00 91.50 290 VAL A N 1
ATOM 2256 C CA . VAL A 1 290 ? 8.494 -13.799 3.152 1.00 91.50 290 VAL A CA 1
ATOM 2257 C C . VAL A 1 290 ? 7.156 -13.378 3.782 1.00 91.50 290 VAL A C 1
ATOM 2259 O O . VAL A 1 290 ? 6.180 -14.106 3.599 1.00 91.50 290 VAL A O 1
ATOM 2262 N N . PRO A 1 291 ? 7.079 -12.240 4.500 1.00 93.69 291 PRO A N 1
ATOM 2263 C CA . PRO A 1 291 ? 5.820 -11.747 5.050 1.00 93.69 291 PRO A CA 1
ATOM 2264 C C . PRO A 1 291 ? 4.793 -11.444 3.957 1.00 93.69 291 PRO A C 1
ATOM 2266 O O . PRO A 1 291 ? 5.126 -10.831 2.938 1.00 93.69 291 PRO A O 1
ATOM 2269 N N . ASP A 1 292 ? 3.544 -11.843 4.190 1.00 95.25 292 ASP A N 1
ATOM 2270 C CA . ASP A 1 292 ? 2.419 -11.493 3.322 1.00 95.25 292 ASP A CA 1
ATOM 2271 C C . ASP A 1 292 ? 2.114 -9.994 3.451 1.00 95.25 292 ASP A C 1
ATOM 2273 O O . ASP A 1 292 ? 2.186 -9.435 4.545 1.00 95.25 292 ASP A O 1
ATOM 2277 N N . ILE A 1 293 ? 1.679 -9.350 2.373 1.00 98.00 293 ILE A N 1
ATOM 2278 C CA . ILE A 1 293 ? 1.140 -7.988 2.430 1.00 98.00 293 ILE A CA 1
ATOM 2279 C C . ILE A 1 293 ? -0.384 -8.043 2.509 1.00 98.00 293 ILE A C 1
ATOM 2281 O O . ILE A 1 293 ? -1.021 -8.702 1.686 1.00 98.00 293 ILE A O 1
ATOM 2285 N N . ILE A 1 294 ? -0.972 -7.352 3.486 1.00 98.12 294 ILE A N 1
ATOM 2286 C CA . ILE A 1 294 ? -2.423 -7.213 3.665 1.00 98.12 294 ILE A CA 1
ATOM 2287 C C . ILE A 1 294 ? -2.825 -5.791 3.279 1.00 98.12 294 ILE A C 1
ATOM 2289 O O . ILE A 1 294 ? -2.638 -4.869 4.067 1.00 98.12 294 ILE A O 1
ATOM 2293 N N . ALA A 1 295 ? -3.426 -5.618 2.108 1.00 98.44 295 ALA A N 1
ATOM 2294 C CA . ALA A 1 295 ? -3.992 -4.347 1.681 1.00 98.44 295 ALA A CA 1
ATOM 2295 C C . ALA A 1 295 ? -5.427 -4.193 2.199 1.00 98.44 295 ALA A C 1
ATOM 2297 O O . ALA A 1 295 ? -6.328 -4.970 1.850 1.00 98.44 295 ALA A O 1
ATOM 2298 N N . ILE A 1 296 ? -5.623 -3.174 3.039 1.00 98.50 296 ILE A N 1
ATOM 2299 C CA . ILE A 1 296 ? -6.922 -2.756 3.572 1.00 98.50 296 ILE A CA 1
ATOM 2300 C C . ILE A 1 296 ? -7.062 -1.236 3.509 1.00 98.50 296 ILE A C 1
ATOM 2302 O O . ILE A 1 296 ? -6.216 -0.486 3.992 1.00 98.50 296 ILE A O 1
ATOM 2306 N N . ASP A 1 297 ? -8.175 -0.772 2.958 1.00 95.31 297 ASP A N 1
ATOM 2307 C CA . ASP A 1 297 ? -8.481 0.649 2.847 1.00 95.31 297 ASP A CA 1
ATOM 2308 C C . ASP A 1 297 ? -9.290 1.143 4.045 1.00 95.31 297 ASP A C 1
ATOM 2310 O O . ASP A 1 297 ? -10.306 0.551 4.405 1.00 95.31 297 ASP A O 1
ATOM 2314 N N . ALA A 1 298 ? -8.849 2.232 4.673 1.00 92.88 298 ALA A N 1
ATOM 2315 C CA . ALA A 1 298 ? -9.566 2.879 5.770 1.00 92.88 298 ALA A CA 1
ATOM 2316 C C . ALA A 1 298 ? -10.674 3.806 5.250 1.00 92.88 298 ALA A C 1
ATOM 2318 O O . ALA A 1 298 ? -10.567 4.372 4.162 1.00 92.88 298 ALA A O 1
ATOM 2319 N N . LEU A 1 299 ? -11.712 4.025 6.060 1.00 87.81 299 LEU A N 1
ATOM 2320 C CA . LEU A 1 299 ? -12.637 5.131 5.841 1.00 87.81 299 LEU A CA 1
ATOM 2321 C C . LEU A 1 299 ? -11.866 6.457 5.859 1.00 87.81 299 LEU A C 1
ATOM 2323 O O . LEU A 1 299 ? -11.021 6.679 6.731 1.00 87.81 299 LEU A O 1
ATOM 2327 N N . ILE A 1 300 ? -12.206 7.348 4.929 1.00 80.38 300 ILE A N 1
ATOM 2328 C CA . ILE A 1 300 ? -11.756 8.739 4.954 1.00 80.38 300 ILE A CA 1
ATOM 2329 C C . ILE A 1 300 ? -12.561 9.483 6.023 1.00 80.38 300 ILE A C 1
ATOM 2331 O O . ILE A 1 300 ? -13.784 9.624 5.909 1.00 80.38 300 ILE A O 1
ATOM 2335 N N . ALA A 1 301 ? -11.880 9.959 7.060 1.00 75.88 301 ALA A N 1
ATOM 2336 C CA . ALA A 1 301 ? -12.515 10.710 8.127 1.00 75.88 301 ALA A CA 1
ATOM 2337 C C . ALA A 1 301 ? -12.836 12.131 7.652 1.00 75.88 301 ALA A C 1
ATOM 2339 O O . ALA A 1 301 ? -11.943 12.935 7.409 1.00 75.88 301 ALA A O 1
ATOM 2340 N N . LYS A 1 302 ? -14.124 12.448 7.545 1.00 68.50 302 LYS A N 1
ATOM 2341 C CA . LYS A 1 302 ? -14.651 13.793 7.305 1.00 68.50 302 LYS A CA 1
ATOM 2342 C C . LYS A 1 302 ? -15.231 14.308 8.621 1.00 68.50 302 LYS A C 1
ATOM 2344 O O . LYS A 1 302 ? -16.419 14.154 8.906 1.00 68.50 302 LYS A O 1
ATOM 2349 N N . GLY A 1 303 ? -14.351 14.849 9.464 1.00 70.88 303 GLY A N 1
ATOM 2350 C CA . GLY A 1 303 ? -14.691 15.274 10.820 1.00 70.88 303 GLY A CA 1
ATOM 2351 C C . GLY A 1 303 ? -15.133 14.099 11.697 1.00 70.88 303 GLY A C 1
ATOM 2352 O O . GLY A 1 303 ? -14.367 13.166 11.944 1.00 70.88 303 GLY A O 1
ATOM 2353 N N . ASN A 1 304 ? -16.382 14.151 12.161 1.00 82.06 304 ASN A N 1
ATOM 2354 C CA . ASN A 1 304 ? -16.919 13.226 13.159 1.00 82.06 304 ASN A CA 1
ATOM 2355 C C . ASN A 1 304 ? -17.564 11.955 12.581 1.00 82.06 304 ASN A C 1
ATOM 2357 O O . ASN A 1 304 ? -17.952 11.084 13.357 1.00 82.06 304 ASN A O 1
ATOM 2361 N N . ASN A 1 305 ? -17.655 11.808 11.250 1.00 82.19 305 ASN A N 1
ATOM 2362 C CA . ASN A 1 305 ? -18.292 10.642 10.614 1.00 82.19 305 ASN A CA 1
ATOM 2363 C C . ASN A 1 305 ? -17.675 9.306 11.073 1.00 82.19 305 ASN A C 1
ATOM 2365 O O . ASN A 1 305 ? -18.374 8.309 11.219 1.00 82.19 305 ASN A O 1
ATOM 2369 N N . GLN A 1 306 ? -16.371 9.288 11.346 1.00 88.25 306 GLN A N 1
ATOM 2370 C CA . GLN A 1 306 ? -15.630 8.115 11.810 1.00 88.25 306 GLN A CA 1
ATOM 2371 C C . GLN A 1 306 ? -16.125 7.548 13.150 1.00 88.25 306 GLN A C 1
ATOM 2373 O O . GLN A 1 306 ? -15.876 6.379 13.431 1.00 88.25 306 GLN A O 1
ATOM 2378 N N . PHE A 1 307 ? -16.829 8.352 13.953 1.00 91.56 307 PHE A N 1
ATOM 2379 C CA . PHE A 1 307 ? -17.391 7.949 15.244 1.00 91.56 307 PHE A CA 1
ATOM 2380 C C . PHE A 1 307 ? -18.828 7.422 15.137 1.00 91.56 307 PHE A C 1
ATOM 2382 O O . PHE A 1 307 ? -19.387 6.960 16.128 1.00 91.56 307 PHE A O 1
ATOM 2389 N N . GLU A 1 308 ? -19.445 7.465 13.954 1.00 91.31 308 GLU A N 1
ATOM 2390 C CA . GLU A 1 308 ? -20.739 6.822 13.728 1.00 91.31 308 GLU A CA 1
ATOM 2391 C C . GLU A 1 308 ? -20.580 5.299 13.808 1.00 91.31 308 GLU A C 1
ATOM 2393 O O . GLU A 1 308 ? -19.648 4.733 13.234 1.00 91.31 308 GLU A O 1
ATOM 2398 N N . GLU A 1 309 ? -21.510 4.606 14.473 1.00 95.69 309 GLU A N 1
ATOM 2399 C CA . GLU A 1 309 ? -21.406 3.156 14.689 1.00 95.69 309 GLU A CA 1
ATOM 2400 C C . GLU A 1 309 ? -21.217 2.373 13.378 1.00 95.69 309 GLU A C 1
ATOM 2402 O O . GLU A 1 309 ? -20.402 1.451 13.318 1.00 95.69 309 GLU A O 1
ATOM 2407 N N . ALA A 1 310 ? -21.926 2.756 12.312 1.00 96.00 310 ALA A N 1
ATOM 2408 C CA . ALA A 1 310 ? -21.801 2.120 11.001 1.00 96.00 310 ALA A CA 1
ATOM 2409 C C . ALA A 1 310 ? -20.375 2.239 10.433 1.00 96.00 310 ALA A C 1
ATOM 2411 O O . ALA A 1 310 ? -19.822 1.259 9.933 1.00 96.00 310 ALA A O 1
ATOM 2412 N N . ASN A 1 311 ? -19.757 3.410 10.578 1.00 94.62 311 ASN A N 1
ATOM 2413 C CA . ASN A 1 311 ? -18.408 3.704 10.101 1.00 94.62 311 ASN A CA 1
ATOM 2414 C C . ASN A 1 311 ? -17.335 3.038 10.967 1.00 94.62 311 ASN A C 1
ATOM 2416 O O . ASN A 1 311 ? -16.386 2.457 10.434 1.00 94.62 311 ASN A O 1
ATOM 2420 N N . MET A 1 312 ? -17.526 3.019 12.290 1.00 97.88 312 MET A N 1
ATOM 2421 C CA . MET A 1 312 ? -16.668 2.237 13.177 1.00 97.88 312 MET A CA 1
ATOM 2422 C C . MET A 1 312 ? -16.712 0.753 12.803 1.00 97.88 312 MET A C 1
ATOM 2424 O O . MET A 1 312 ? -15.673 0.099 12.708 1.00 97.88 312 MET A O 1
ATOM 2428 N N . ARG A 1 313 ? -17.912 0.231 12.522 1.00 98.44 313 ARG A N 1
ATOM 2429 C CA . ARG A 1 313 ? -18.134 -1.181 12.185 1.00 98.44 313 ARG A CA 1
ATOM 2430 C C . ARG A 1 313 ? -17.510 -1.532 10.848 1.00 98.44 313 ARG A C 1
ATOM 2432 O O . ARG A 1 313 ? -16.902 -2.593 10.729 1.00 98.44 313 ARG A O 1
ATOM 2439 N N . ARG A 1 314 ? -17.626 -0.637 9.867 1.00 97.81 314 ARG A N 1
ATOM 2440 C CA . ARG A 1 314 ? -17.009 -0.762 8.544 1.00 97.81 314 ARG A CA 1
ATOM 2441 C C . ARG A 1 314 ? -15.502 -0.984 8.658 1.00 97.81 314 ARG A C 1
ATOM 2443 O O . ARG A 1 314 ? -14.994 -1.956 8.103 1.00 97.81 314 ARG A O 1
ATOM 2450 N N . ASP A 1 315 ? -14.793 -0.144 9.410 1.00 98.50 315 ASP A N 1
ATOM 2451 C CA . ASP A 1 315 ? -13.337 -0.266 9.544 1.00 98.50 315 ASP A CA 1
ATOM 2452 C C . ASP A 1 315 ? -12.904 -1.457 10.409 1.00 98.50 315 ASP A C 1
ATOM 2454 O O . ASP A 1 315 ? -11.939 -2.141 10.063 1.00 98.50 315 ASP A O 1
ATOM 2458 N N . THR A 1 316 ? -13.634 -1.779 11.484 1.00 98.69 316 THR A N 1
ATOM 2459 C CA . THR A 1 316 ? -13.347 -2.990 12.276 1.00 98.69 316 THR A CA 1
ATOM 2460 C C . THR A 1 316 ? -13.558 -4.267 11.451 1.00 98.69 316 THR A C 1
ATOM 2462 O O . THR A 1 316 ? -12.716 -5.165 11.481 1.00 98.69 316 THR A O 1
ATOM 2465 N N . ASN A 1 317 ? -14.621 -4.336 10.640 1.00 98.50 317 ASN A N 1
ATOM 2466 C CA . ASN A 1 317 ? -14.873 -5.447 9.713 1.00 98.50 317 ASN A CA 1
ATOM 2467 C C . ASN A 1 317 ? -13.775 -5.581 8.652 1.00 98.50 317 ASN A C 1
ATOM 2469 O O . ASN A 1 317 ? -13.321 -6.692 8.366 1.00 98.50 317 ASN A O 1
ATOM 2473 N N . LYS A 1 318 ? -13.341 -4.453 8.080 1.00 98.56 318 LYS A N 1
ATOM 2474 C CA . LYS A 1 318 ? -12.266 -4.395 7.086 1.00 98.56 318 LYS A CA 1
ATOM 2475 C C . LYS A 1 318 ? -10.955 -4.947 7.648 1.00 98.56 318 LYS A C 1
ATOM 2477 O O . LYS A 1 318 ? -10.360 -5.841 7.041 1.00 98.56 318 LYS A O 1
ATOM 2482 N N . ALA A 1 319 ? -10.540 -4.459 8.818 1.00 98.38 319 ALA A N 1
ATOM 2483 C CA . ALA A 1 319 ? -9.340 -4.940 9.495 1.00 98.38 319 ALA A CA 1
ATOM 2484 C C . ALA A 1 319 ? -9.456 -6.434 9.834 1.00 98.38 319 ALA A C 1
ATOM 2486 O O . ALA A 1 319 ? -8.546 -7.200 9.529 1.00 98.38 319 ALA A O 1
ATOM 2487 N N . TYR A 1 320 ? -10.604 -6.879 10.360 1.00 97.88 320 TYR A N 1
ATOM 2488 C CA . TYR A 1 320 ? -10.849 -8.291 10.677 1.00 97.88 320 TYR A CA 1
ATOM 2489 C C . TYR A 1 320 ? -10.674 -9.198 9.456 1.00 97.88 320 TYR A C 1
ATOM 2491 O O . TYR A 1 320 ? -9.977 -10.210 9.528 1.00 97.88 320 TYR A O 1
ATOM 2499 N N . LEU A 1 321 ? -11.253 -8.818 8.315 1.00 96.19 321 LEU A N 1
ATOM 2500 C CA . LEU A 1 321 ? -11.148 -9.592 7.080 1.00 96.19 321 LEU A CA 1
ATOM 2501 C C . LEU A 1 321 ? -9.705 -9.670 6.554 1.00 96.19 321 LEU A C 1
ATOM 2503 O O . LEU A 1 321 ? -9.282 -10.710 6.041 1.00 96.19 321 LEU A O 1
ATOM 2507 N N . GLY A 1 322 ? -8.948 -8.575 6.664 1.00 96.50 322 GLY A N 1
ATOM 2508 C CA . GLY A 1 322 ? -7.524 -8.547 6.327 1.00 96.50 322 GLY A CA 1
ATOM 2509 C C . GLY A 1 322 ? -6.694 -9.453 7.240 1.00 96.50 322 GLY A C 1
ATOM 2510 O O . GLY A 1 322 ? -5.888 -10.256 6.757 1.00 96.50 322 GLY A O 1
ATOM 2511 N N . PHE A 1 323 ? -6.936 -9.355 8.549 1.00 95.94 323 PHE A N 1
ATOM 2512 C CA . PHE A 1 323 ? -6.173 -10.030 9.603 1.00 95.94 323 PHE A CA 1
ATOM 2513 C C . PHE A 1 323 ? -6.515 -11.504 9.753 1.00 95.94 323 PHE A C 1
ATOM 2515 O O . PHE A 1 323 ? -5.720 -12.242 10.328 1.00 95.94 323 PHE A O 1
ATOM 2522 N N . PHE A 1 324 ? -7.659 -11.943 9.220 1.00 89.44 324 PHE A N 1
ATOM 2523 C CA . PHE A 1 324 ? -8.061 -13.339 9.272 1.00 89.44 324 PHE A CA 1
ATOM 2524 C C . PHE A 1 324 ? -6.910 -14.236 8.778 1.00 89.44 324 PHE A C 1
ATOM 2526 O O . PHE A 1 324 ? -6.442 -14.059 7.640 1.00 89.44 324 PHE A O 1
ATOM 2533 N N . PRO A 1 325 ? -6.404 -15.155 9.616 1.00 83.06 325 PRO A N 1
ATOM 2534 C CA . PRO A 1 325 ? -5.205 -15.904 9.292 1.00 83.06 325 PRO A CA 1
ATOM 2535 C C . PRO A 1 325 ? -5.448 -16.808 8.084 1.00 83.06 325 PRO A C 1
ATOM 2537 O O . PRO A 1 325 ? -6.573 -17.199 7.760 1.00 83.06 325 PRO A O 1
ATOM 2540 N N . ARG A 1 326 ? -4.370 -17.136 7.377 1.00 77.19 326 ARG A N 1
ATOM 2541 C CA . ARG A 1 326 ? -4.397 -18.253 6.433 1.00 77.19 326 ARG A CA 1
ATOM 2542 C C . ARG A 1 326 ? -4.387 -19.548 7.252 1.00 77.19 326 ARG A C 1
ATOM 2544 O O . ARG A 1 326 ? -3.647 -19.635 8.222 1.00 77.19 326 ARG A O 1
ATOM 2551 N N . ILE A 1 327 ? -5.151 -20.555 6.830 1.00 64.94 327 ILE A N 1
ATOM 2552 C CA . ILE A 1 327 ? -4.953 -21.926 7.316 1.00 64.94 327 ILE A CA 1
ATOM 2553 C C . ILE A 1 327 ? -3.608 -22.391 6.737 1.00 64.94 327 ILE A C 1
ATOM 2555 O O . ILE A 1 327 ? -3.499 -22.589 5.523 1.00 64.94 327 ILE A O 1
ATOM 2559 N N . ARG A 1 328 ? -2.567 -22.443 7.570 1.00 62.62 328 ARG A N 1
ATOM 2560 C CA . ARG A 1 328 ? -1.279 -23.070 7.247 1.00 62.62 328 ARG A CA 1
ATOM 2561 C C . ARG A 1 328 ? -1.181 -24.375 8.044 1.00 62.62 328 ARG A C 1
ATOM 2563 O O . ARG A 1 328 ? -1.792 -24.475 9.104 1.00 62.62 328 ARG A O 1
ATOM 2570 N N . ASP A 1 329 ? -0.478 -25.368 7.503 1.00 52.06 329 ASP A N 1
ATOM 2571 C CA . ASP A 1 329 ? -0.343 -26.695 8.130 1.00 52.06 329 ASP A CA 1
ATOM 2572 C C . ASP A 1 329 ? 0.467 -26.639 9.444 1.00 52.06 329 ASP A C 1
ATOM 2574 O O . ASP A 1 329 ? 0.414 -27.559 10.258 1.00 52.06 329 ASP A O 1
ATOM 2578 N N . ASP A 1 330 ? 1.190 -25.540 9.665 1.00 53.12 330 ASP A N 1
ATOM 2579 C CA . ASP A 1 330 ? 1.895 -25.164 10.879 1.00 53.12 330 ASP A CA 1
ATOM 2580 C C . ASP A 1 330 ? 1.128 -24.055 11.625 1.00 53.12 330 ASP A C 1
ATOM 2582 O O . ASP A 1 330 ? 1.175 -22.878 11.266 1.00 53.12 330 ASP A O 1
ATOM 2586 N N . GLU A 1 331 ? 0.400 -24.432 12.682 1.00 54.06 331 GLU A N 1
ATOM 2587 C CA . GLU A 1 331 ? -0.224 -23.507 13.639 1.00 54.06 331 GLU A CA 1
ATOM 2588 C C . GLU A 1 331 ? 0.855 -22.684 14.365 1.00 54.06 331 GLU A C 1
ATOM 2590 O O . GLU A 1 331 ? 1.298 -23.021 15.460 1.00 54.06 331 GLU A O 1
ATOM 2595 N N . VAL A 1 332 ? 1.320 -21.604 13.741 1.00 53.16 332 VAL A N 1
ATOM 2596 C CA . VAL A 1 332 ? 2.170 -20.602 14.389 1.00 53.16 332 VAL A CA 1
ATOM 2597 C C . VAL A 1 332 ? 1.296 -19.418 14.771 1.00 53.16 332 VAL A C 1
ATOM 2599 O O . VAL A 1 332 ? 0.518 -18.942 13.942 1.00 53.16 332 VAL A O 1
ATOM 2602 N N . ASP A 1 333 ? 1.454 -18.945 16.011 1.00 58.81 333 ASP A N 1
ATOM 2603 C CA . ASP A 1 333 ? 0.878 -17.704 16.536 1.00 58.81 333 ASP A CA 1
ATOM 2604 C C . ASP A 1 333 ? 0.980 -16.585 15.492 1.00 58.81 333 ASP A C 1
ATOM 2606 O O . ASP A 1 333 ? 2.038 -15.986 15.269 1.00 58.81 333 ASP A O 1
ATOM 2610 N N . ALA A 1 334 ? -0.122 -16.344 14.783 1.00 81.62 334 ALA A N 1
ATOM 2611 C CA . ALA A 1 334 ? -0.130 -15.425 13.664 1.00 81.62 334 ALA A CA 1
ATOM 2612 C C . ALA A 1 334 ? -0.019 -14.000 14.213 1.00 81.62 334 ALA A C 1
ATOM 2614 O O . ALA A 1 334 ? -0.912 -13.513 14.900 1.00 81.62 334 ALA A O 1
ATOM 2615 N N . THR A 1 335 ? 1.090 -13.330 13.911 1.00 92.06 335 THR A N 1
ATOM 2616 C CA . THR A 1 335 ? 1.298 -11.911 14.218 1.00 92.06 335 THR A CA 1
ATOM 2617 C C . THR A 1 335 ? 1.100 -11.083 12.958 1.00 92.06 335 THR A C 1
ATOM 2619 O O . THR A 1 335 ? 1.601 -11.438 11.885 1.00 92.06 335 THR A O 1
ATOM 2622 N N . VAL A 1 336 ? 0.406 -9.956 13.099 1.00 95.81 336 VAL A N 1
ATOM 2623 C CA . VAL A 1 336 ? 0.240 -8.936 12.063 1.00 95.81 336 VAL A CA 1
ATOM 2624 C C . VAL A 1 336 ? 0.975 -7.672 12.496 1.00 95.81 336 VAL A C 1
ATOM 2626 O O . VAL A 1 336 ? 0.678 -7.122 13.554 1.00 95.81 336 VAL A O 1
ATOM 2629 N N . SER A 1 337 ? 1.909 -7.196 11.672 1.00 97.31 337 SER A N 1
ATOM 2630 C CA . SER A 1 337 ? 2.529 -5.882 11.847 1.00 97.31 337 SER A CA 1
ATOM 2631 C C . SER A 1 337 ? 1.709 -4.818 11.130 1.00 97.31 337 SER A C 1
ATOM 2633 O O . SER A 1 337 ? 1.437 -4.934 9.933 1.00 97.31 337 SER A O 1
ATOM 2635 N N . SER A 1 338 ? 1.303 -3.791 11.867 1.00 98.25 338 SER A N 1
ATOM 2636 C CA . SER A 1 338 ? 0.524 -2.655 11.381 1.00 98.25 338 SER A CA 1
ATOM 2637 C C . SER A 1 338 ? 0.977 -1.367 12.080 1.00 98.25 338 SER A C 1
ATOM 2639 O O . SER A 1 338 ? 2.059 -1.302 12.657 1.00 98.25 338 SER A O 1
ATOM 2641 N N . GLY A 1 339 ? 0.162 -0.320 12.035 1.00 97.25 339 GLY A N 1
ATOM 2642 C CA . GLY A 1 339 ? 0.429 0.951 12.698 1.00 97.25 339 GLY A CA 1
ATOM 2643 C C . GLY A 1 339 ? -0.732 1.923 12.538 1.00 97.25 339 GLY A C 1
ATOM 2644 O O . GLY A 1 339 ? -1.895 1.518 12.591 1.00 97.25 339 GLY A O 1
ATOM 2645 N N . ASN A 1 340 ? -0.403 3.193 12.290 1.00 95.38 340 ASN A N 1
ATOM 2646 C CA . ASN A 1 340 ? -1.323 4.338 12.177 1.00 95.38 340 ASN A CA 1
ATOM 2647 C C . ASN A 1 340 ? -2.228 4.312 10.917 1.00 95.38 340 ASN A C 1
ATOM 2649 O O . ASN A 1 340 ? -2.360 5.311 10.201 1.00 95.38 340 ASN A O 1
ATOM 2653 N N . TRP A 1 341 ? -2.856 3.166 10.639 1.00 96.94 341 TRP A N 1
ATOM 2654 C CA . TRP A 1 341 ? -3.744 2.915 9.507 1.00 96.94 341 TRP A CA 1
ATOM 2655 C C . TRP A 1 341 ? -4.853 3.965 9.433 1.00 96.94 341 TRP A C 1
ATOM 2657 O O . TRP A 1 341 ? -5.576 4.212 10.399 1.00 96.94 341 TRP A O 1
ATOM 2667 N N . GLY A 1 342 ? -4.966 4.629 8.283 1.00 87.69 342 GLY A N 1
ATOM 2668 C CA . GLY A 1 342 ? -5.972 5.664 8.045 1.00 87.69 342 GLY A CA 1
ATOM 2669 C C . GLY A 1 342 ? -5.818 6.948 8.873 1.00 87.69 342 GLY A C 1
ATOM 2670 O O . GLY A 1 342 ? -6.661 7.827 8.738 1.00 87.69 342 GLY A O 1
ATOM 2671 N N . SER A 1 343 ? -4.777 7.091 9.702 1.00 87.69 343 SER A N 1
ATOM 2672 C CA . SER A 1 343 ? -4.629 8.243 10.616 1.00 87.69 343 SER A CA 1
ATOM 2673 C C . SER A 1 343 ? -3.775 9.385 10.050 1.00 87.69 343 SER A C 1
ATOM 2675 O O . SER A 1 343 ? -3.790 10.492 10.569 1.00 87.69 343 SER A O 1
ATOM 2677 N N . GLY A 1 344 ? -3.031 9.132 8.968 1.00 80.62 344 GLY A N 1
ATOM 2678 C CA . GLY A 1 344 ? -2.268 10.157 8.253 1.00 80.62 344 GLY A CA 1
ATOM 2679 C C . GLY A 1 344 ? -3.132 10.878 7.220 1.00 80.62 344 GLY A C 1
ATOM 2680 O O . GLY A 1 344 ? -3.991 11.696 7.547 1.00 80.62 344 GLY A O 1
ATOM 2681 N N . ALA A 1 345 ? -2.928 10.539 5.945 1.00 68.06 345 ALA A N 1
ATOM 2682 C CA . ALA A 1 345 ? -3.627 11.184 4.840 1.00 68.06 345 ALA A CA 1
ATOM 2683 C C . ALA A 1 345 ? -5.158 11.085 4.960 1.00 68.06 345 ALA A C 1
ATOM 2685 O O . ALA A 1 345 ? -5.837 12.020 4.572 1.00 68.06 345 ALA A O 1
ATOM 2686 N N . PHE A 1 346 ? -5.711 10.009 5.529 1.00 72.81 346 PHE A N 1
ATOM 2687 C CA . PHE A 1 346 ? -7.164 9.811 5.653 1.00 72.81 346 PHE A CA 1
ATOM 2688 C C . PHE A 1 346 ? -7.781 10.465 6.903 1.00 72.81 346 PHE A C 1
ATOM 2690 O O . PHE A 1 346 ? -8.999 10.424 7.055 1.00 72.81 346 PHE A O 1
ATOM 2697 N N . GLY A 1 347 ? -6.972 11.093 7.768 1.00 76.75 347 GLY A N 1
ATOM 2698 C CA . GLY A 1 347 ? -7.440 11.931 8.880 1.00 76.75 347 GLY A CA 1
ATOM 2699 C C . GLY A 1 347 ? -8.129 11.203 10.039 1.00 76.75 347 GLY A C 1
ATOM 2700 O O . GLY A 1 347 ? -8.777 11.855 10.854 1.00 76.75 347 GLY A O 1
ATOM 2701 N N . GLY A 1 348 ? -8.041 9.875 10.104 1.00 86.50 348 GLY A N 1
ATOM 2702 C CA . GLY A 1 348 ? -8.634 9.085 11.177 1.00 86.50 348 GLY A CA 1
ATOM 2703 C C . GLY A 1 348 ? -8.000 9.350 12.543 1.00 86.50 348 GLY A C 1
ATOM 2704 O O . GLY A 1 348 ? -6.805 9.615 12.655 1.00 86.50 348 GLY A O 1
ATOM 2705 N N . ASP A 1 349 ? -8.802 9.231 13.594 1.00 92.06 349 ASP A N 1
ATOM 2706 C CA . ASP A 1 349 ? -8.333 9.264 14.971 1.00 92.06 349 ASP A CA 1
ATOM 2707 C C . ASP A 1 349 ? -7.472 8.028 15.260 1.00 92.06 349 ASP A C 1
ATOM 2709 O O . ASP A 1 349 ? -7.934 6.888 15.164 1.00 92.06 349 ASP A O 1
ATOM 2713 N N . VAL A 1 350 ? -6.204 8.247 15.618 1.00 94.19 350 VAL A N 1
ATOM 2714 C CA . VAL A 1 350 ? -5.243 7.150 15.804 1.00 94.19 350 VAL A CA 1
ATOM 2715 C C . VAL A 1 350 ? -5.630 6.205 16.939 1.00 94.19 350 VAL A C 1
ATOM 2717 O O . VAL A 1 350 ? -5.394 5.002 16.841 1.00 94.19 350 VAL A O 1
ATOM 2720 N N . SER A 1 351 ? -6.258 6.717 17.998 1.00 96.38 351 SER A N 1
ATOM 2721 C CA . SER A 1 351 ? -6.684 5.904 19.137 1.00 96.38 351 SER A CA 1
ATOM 2722 C C . SER A 1 351 ? -7.886 5.041 18.755 1.00 96.38 351 SER A C 1
ATOM 2724 O O . SER A 1 351 ? -7.905 3.853 19.079 1.00 96.38 351 SER A O 1
ATOM 2726 N N . LEU A 1 352 ? -8.840 5.577 17.988 1.00 97.38 352 LEU A N 1
ATOM 2727 C CA . LEU A 1 352 ? -9.945 4.805 17.415 1.00 97.38 352 LEU A CA 1
ATOM 2728 C C . LEU A 1 352 ? -9.418 3.713 16.478 1.00 97.38 352 LEU A C 1
ATOM 2730 O O . LEU A 1 352 ? -9.773 2.545 16.639 1.00 97.38 352 LEU A O 1
ATOM 2734 N N . LYS A 1 353 ? -8.537 4.067 15.535 1.00 97.94 353 LYS A N 1
ATOM 2735 C CA . LYS A 1 353 ? -7.957 3.126 14.562 1.00 97.94 353 LYS A CA 1
ATOM 2736 C C . LYS A 1 353 ? -7.137 2.031 15.238 1.00 97.94 353 LYS A C 1
ATOM 2738 O O . LYS A 1 353 ? -7.200 0.878 14.812 1.00 97.94 353 LYS A O 1
ATOM 2743 N N . PHE A 1 354 ? -6.397 2.357 16.297 1.00 98.31 354 PHE A N 1
ATOM 2744 C CA . PHE A 1 354 ? -5.711 1.366 17.123 1.00 98.31 354 PHE A CA 1
ATOM 2745 C C . PHE A 1 354 ? -6.706 0.382 17.752 1.00 98.31 354 PHE A C 1
ATOM 2747 O O . PHE A 1 354 ? -6.558 -0.828 17.573 1.00 98.31 354 PHE A O 1
ATOM 2754 N N . VAL A 1 355 ? -7.751 0.877 18.428 1.00 98.38 355 VAL A N 1
ATOM 2755 C CA . VAL A 1 355 ? -8.734 0.001 19.084 1.00 98.38 355 VAL A CA 1
ATOM 2756 C C . VAL A 1 355 ? -9.472 -0.865 18.062 1.00 98.38 355 VAL A C 1
ATOM 2758 O O . VAL A 1 355 ? -9.614 -2.063 18.282 1.00 98.38 355 VAL A O 1
ATOM 2761 N N . GLN A 1 356 ? -9.874 -0.319 16.911 1.00 98.62 356 GLN A N 1
ATOM 2762 C CA . GLN A 1 356 ? -10.509 -1.094 15.835 1.00 98.62 356 GLN A CA 1
ATOM 2763 C C . GLN A 1 356 ? -9.617 -2.244 15.346 1.00 98.62 356 GLN A C 1
ATOM 2765 O O . GLN A 1 356 ? -10.094 -3.368 15.183 1.00 98.62 356 GLN A O 1
ATOM 2770 N N . GLN A 1 357 ? -8.320 -1.986 15.150 1.00 98.62 357 GLN A N 1
ATOM 2771 C CA . GLN A 1 357 ? -7.356 -3.018 14.768 1.00 98.62 357 GLN A CA 1
ATOM 2772 C C . GLN A 1 357 ? -7.151 -4.054 15.877 1.00 98.62 357 GLN A C 1
ATOM 2774 O O . GLN A 1 357 ? -7.067 -5.243 15.579 1.00 98.62 357 GLN A O 1
ATOM 2779 N N . LEU A 1 358 ? -7.136 -3.639 17.147 1.00 98.38 358 LEU A N 1
ATOM 2780 C CA . LEU A 1 358 ? -7.043 -4.553 18.286 1.00 98.38 358 LEU A CA 1
ATOM 2781 C C . LEU A 1 358 ? -8.263 -5.481 18.370 1.00 98.38 358 LEU A C 1
ATOM 2783 O O . LEU A 1 358 ? -8.098 -6.688 18.539 1.00 98.38 358 LEU A O 1
ATOM 2787 N N . LEU A 1 359 ? -9.482 -4.952 18.202 1.00 98.56 359 LEU A N 1
ATOM 2788 C CA . LEU A 1 359 ? -10.708 -5.762 18.171 1.00 98.56 359 LEU A CA 1
ATOM 2789 C C . LEU A 1 359 ? -10.693 -6.753 17.006 1.00 98.56 359 LEU A C 1
ATOM 2791 O O . LEU A 1 359 ? -11.004 -7.931 17.191 1.00 98.56 359 LEU A O 1
ATOM 2795 N N . ALA A 1 360 ? -10.290 -6.290 15.823 1.00 97.94 360 ALA A N 1
ATOM 2796 C CA . ALA A 1 360 ? -10.140 -7.119 14.637 1.00 97.94 360 ALA A CA 1
ATOM 2797 C C . ALA A 1 360 ? -9.123 -8.252 14.840 1.00 97.94 360 ALA A C 1
ATOM 2799 O O . ALA A 1 360 ? -9.435 -9.405 14.539 1.00 97.94 360 ALA A O 1
ATOM 2800 N N . ALA A 1 361 ? -7.944 -7.941 15.385 1.00 96.94 361 ALA A N 1
ATOM 2801 C CA . ALA A 1 361 ? -6.891 -8.911 15.676 1.00 96.94 361 ALA A CA 1
ATOM 2802 C C . ALA A 1 361 ? -7.361 -9.951 16.703 1.00 96.94 361 ALA A C 1
ATOM 2804 O O . ALA A 1 361 ? -7.278 -11.158 16.465 1.00 96.94 361 ALA A O 1
ATOM 2805 N N . SER A 1 362 ? -7.995 -9.478 17.780 1.00 96.69 362 SER A N 1
ATOM 2806 C CA . SER A 1 362 ? -8.595 -10.319 18.818 1.00 96.69 362 SER A CA 1
ATOM 2807 C C . SER A 1 362 ? -9.623 -11.277 18.223 1.00 96.69 362 SER A C 1
ATOM 2809 O O . SER A 1 362 ? -9.552 -12.485 18.447 1.00 96.69 362 SER A O 1
ATOM 2811 N N . ALA A 1 363 ? -10.552 -10.779 17.402 1.00 96.19 363 ALA A N 1
ATOM 2812 C CA . ALA A 1 363 ? -11.559 -11.603 16.740 1.00 96.19 363 ALA A CA 1
ATOM 2813 C C . ALA A 1 363 ? -10.936 -12.617 15.766 1.00 96.19 363 ALA A C 1
ATOM 2815 O O . ALA A 1 363 ? -11.327 -13.786 15.786 1.00 96.19 363 ALA A O 1
ATOM 2816 N N . ALA A 1 364 ? -9.935 -12.207 14.982 1.00 94.12 364 ALA A N 1
ATOM 2817 C CA . ALA A 1 364 ? -9.208 -13.066 14.047 1.00 94.12 364 ALA A CA 1
ATOM 2818 C C . ALA A 1 364 ? -8.288 -14.093 14.736 1.00 94.12 364 ALA A C 1
ATOM 2820 O O . ALA A 1 364 ? -7.903 -15.070 14.102 1.00 94.12 364 ALA A O 1
ATOM 2821 N N . GLY A 1 365 ? -7.980 -13.913 16.026 1.00 92.88 365 GLY A N 1
ATOM 2822 C CA . GLY A 1 365 ? -7.076 -14.797 16.766 1.00 92.88 365 GLY A CA 1
ATOM 2823 C C . GLY A 1 365 ? -5.606 -14.570 16.415 1.00 92.88 365 GLY A C 1
ATOM 2824 O O . GLY A 1 365 ? -4.846 -15.528 16.372 1.00 92.88 365 GLY A O 1
ATOM 2825 N N . VAL A 1 366 ? -5.229 -13.319 16.140 1.00 93.62 366 VAL A N 1
ATOM 2826 C CA . VAL A 1 366 ? -3.859 -12.922 15.790 1.00 93.62 366 VAL A CA 1
ATOM 2827 C C . VAL A 1 366 ? -3.329 -11.894 16.789 1.00 93.62 366 VAL A C 1
ATOM 2829 O O . VAL A 1 366 ? -4.109 -11.154 17.391 1.00 93.62 366 VAL A O 1
ATOM 2832 N N . MET A 1 367 ? -2.011 -11.831 16.967 1.00 94.31 367 MET A N 1
ATOM 2833 C CA . MET A 1 367 ? -1.363 -10.760 17.732 1.00 94.31 367 MET A CA 1
ATOM 2834 C C . MET A 1 367 ? -1.131 -9.533 16.851 1.00 94.31 367 MET A C 1
ATOM 2836 O O . MET A 1 367 ? -0.835 -9.658 15.661 1.00 94.31 367 MET A O 1
ATOM 2840 N N . LEU A 1 368 ? -1.235 -8.344 17.446 1.00 96.56 368 LEU A N 1
ATOM 2841 C CA . LEU A 1 368 ? -0.993 -7.077 16.758 1.00 96.56 368 LEU A CA 1
ATOM 2842 C C . LEU A 1 368 ? 0.361 -6.498 17.180 1.00 96.56 368 LEU A C 1
ATOM 2844 O O . LEU A 1 368 ? 0.555 -6.160 18.344 1.00 96.56 368 LEU A O 1
ATOM 2848 N N . GLU A 1 369 ? 1.281 -6.338 16.234 1.00 97.25 369 GLU A N 1
ATOM 2849 C CA . GLU A 1 369 ? 2.494 -5.540 16.417 1.00 97.25 369 GLU A CA 1
ATOM 2850 C C . GLU A 1 369 ? 2.261 -4.155 15.812 1.00 97.25 369 GLU A C 1
ATOM 2852 O O . GLU A 1 369 ? 2.054 -4.015 14.607 1.00 97.25 369 GLU A O 1
ATOM 2857 N N . TYR A 1 370 ? 2.238 -3.126 16.654 1.00 98.06 370 TYR A N 1
ATOM 2858 C CA . TYR A 1 370 ? 1.820 -1.782 16.275 1.00 98.06 370 TYR A CA 1
ATOM 2859 C C . TYR A 1 370 ? 3.012 -0.823 16.194 1.00 98.06 370 TYR A C 1
ATOM 2861 O O . TYR A 1 370 ? 3.562 -0.389 17.210 1.00 98.06 370 TYR A O 1
ATOM 2869 N N . SER A 1 371 ? 3.385 -0.441 14.974 1.00 96.69 371 SER A N 1
ATOM 2870 C CA . SER A 1 371 ? 4.358 0.619 14.724 1.00 96.69 371 SER A CA 1
ATOM 2871 C C . SER A 1 371 ? 3.714 1.995 14.901 1.00 96.69 371 SER A C 1
ATOM 2873 O O . SER A 1 371 ? 2.722 2.323 14.244 1.00 96.69 371 SER A O 1
ATOM 2875 N N . THR A 1 372 ? 4.293 2.836 15.757 1.00 91.69 372 THR A N 1
ATOM 2876 C CA . THR A 1 372 ? 3.875 4.241 15.910 1.00 91.69 372 THR A CA 1
ATOM 2877 C C . THR A 1 372 ? 4.677 5.204 15.042 1.00 91.69 372 THR A C 1
ATOM 2879 O O . THR A 1 372 ? 4.466 6.411 15.138 1.00 91.69 372 THR A O 1
ATOM 2882 N N . PHE A 1 373 ? 5.550 4.676 14.175 1.00 87.50 373 PHE A N 1
ATOM 2883 C CA . PHE A 1 373 ? 6.299 5.417 13.162 1.00 87.50 373 PHE A CA 1
ATOM 2884 C C . PHE A 1 373 ? 7.105 6.599 13.728 1.00 87.50 373 PHE A C 1
ATOM 2886 O O . PHE A 1 373 ? 6.767 7.763 13.527 1.00 87.50 373 PHE A O 1
ATOM 2893 N N . GLN A 1 374 ? 8.190 6.298 14.449 1.00 85.69 374 GLN A N 1
ATOM 2894 C CA . GLN A 1 374 ? 9.094 7.291 15.052 1.00 85.69 374 GLN A CA 1
ATOM 2895 C C . GLN A 1 374 ? 8.398 8.236 16.043 1.00 85.69 374 GLN A C 1
ATOM 2897 O O . GLN A 1 374 ? 8.827 9.371 16.244 1.00 85.69 374 GLN A O 1
ATOM 2902 N N . ASN A 1 375 ? 7.341 7.757 16.711 1.00 86.69 375 ASN A N 1
ATOM 2903 C CA . ASN A 1 375 ? 6.598 8.526 17.707 1.00 86.69 375 ASN A CA 1
ATOM 2904 C C . ASN A 1 375 ? 6.545 7.814 19.078 1.00 86.69 375 ASN A C 1
ATOM 2906 O O . ASN A 1 375 ? 5.566 7.123 19.391 1.00 86.69 375 ASN A O 1
ATOM 2910 N N . PRO A 1 376 ? 7.574 7.995 19.934 1.00 87.38 376 PRO A N 1
ATOM 2911 C CA . PRO A 1 376 ? 7.617 7.406 21.278 1.00 87.38 376 PRO A CA 1
ATOM 2912 C C . PRO A 1 376 ? 6.519 7.930 22.217 1.00 87.38 376 PRO A C 1
ATOM 2914 O O . PRO A 1 376 ? 6.075 7.232 23.129 1.00 87.38 376 PRO A O 1
ATOM 2917 N N . SER A 1 377 ? 6.058 9.168 22.002 1.00 88.94 377 SER A N 1
ATOM 2918 C CA . SER A 1 377 ? 4.958 9.748 22.782 1.00 88.94 377 SER A CA 1
ATOM 2919 C C . SER A 1 377 ? 3.648 9.014 22.495 1.00 88.94 377 SER A C 1
ATOM 2921 O O . SER A 1 377 ? 2.971 8.567 23.421 1.00 88.94 377 SER A O 1
ATOM 2923 N N . LEU A 1 378 ? 3.324 8.818 21.212 1.00 90.88 378 LEU A N 1
ATOM 2924 C CA . LEU A 1 378 ? 2.179 8.023 20.774 1.00 90.88 378 LEU A CA 1
ATOM 2925 C C . LEU A 1 378 ? 2.281 6.574 21.262 1.00 90.88 378 LEU A C 1
ATOM 2927 O O . LEU A 1 378 ? 1.295 6.054 21.773 1.00 90.88 378 LEU A O 1
ATOM 2931 N N . GLU A 1 379 ? 3.464 5.956 21.182 1.00 92.25 379 GLU A N 1
ATOM 2932 C CA . GLU A 1 379 ? 3.703 4.607 21.719 1.00 92.25 379 GLU A CA 1
ATOM 2933 C C . GLU A 1 379 ? 3.300 4.520 23.191 1.00 92.25 379 GLU A C 1
ATOM 2935 O O . GLU A 1 379 ? 2.479 3.683 23.567 1.00 92.25 379 GLU A O 1
ATOM 2940 N N . LYS A 1 380 ? 3.809 5.436 24.022 1.00 92.31 380 LYS A N 1
ATOM 2941 C CA . LYS A 1 380 ? 3.472 5.480 25.448 1.00 92.31 380 LYS A CA 1
ATOM 2942 C C . LYS A 1 380 ? 1.967 5.650 25.677 1.00 92.31 380 LYS A C 1
ATOM 2944 O O . LYS A 1 380 ? 1.415 5.016 26.577 1.00 92.31 380 LYS A O 1
ATOM 2949 N N . ARG A 1 381 ? 1.300 6.504 24.890 1.00 94.31 381 ARG A N 1
ATOM 2950 C CA . ARG A 1 381 ? -0.146 6.753 25.012 1.00 94.31 381 ARG A CA 1
ATOM 2951 C C . ARG A 1 381 ? -0.980 5.531 24.630 1.00 94.31 381 ARG A C 1
ATOM 2953 O O . ARG A 1 381 ? -1.853 5.152 25.407 1.00 94.31 381 ARG A O 1
ATOM 2960 N N . LEU A 1 382 ? -0.704 4.911 23.481 1.00 95.50 382 LEU A N 1
ATOM 2961 C CA . LEU A 1 382 ? -1.439 3.732 23.015 1.00 95.50 382 LEU A CA 1
ATOM 2962 C C . LEU A 1 382 ? -1.172 2.511 23.895 1.00 95.50 382 LEU A C 1
ATOM 2964 O O . LEU A 1 382 ? -2.104 1.764 24.176 1.00 95.50 382 LEU A O 1
ATOM 2968 N N . LYS A 1 383 ? 0.051 2.353 24.416 1.00 95.81 383 LYS A N 1
ATOM 2969 C CA . LYS A 1 383 ? 0.366 1.308 25.395 1.00 95.81 383 LYS A CA 1
ATOM 2970 C C . LYS A 1 383 ? -0.459 1.458 26.673 1.00 95.81 383 LYS A C 1
ATOM 2972 O O . LYS A 1 383 ? -1.052 0.487 27.123 1.00 95.81 383 LYS A O 1
ATOM 2977 N N . ALA A 1 384 ? -0.579 2.674 27.209 1.00 94.75 384 ALA A N 1
ATOM 2978 C CA . ALA A 1 384 ? -1.423 2.920 28.379 1.00 94.75 384 ALA A CA 1
ATOM 2979 C C . ALA A 1 384 ? -2.901 2.581 28.108 1.00 94.75 384 ALA A C 1
ATOM 2981 O O . ALA A 1 384 ? -3.548 1.957 28.943 1.00 94.75 384 ALA A O 1
ATOM 2982 N N . ILE A 1 385 ? -3.426 2.945 26.931 1.00 95.31 385 ILE A N 1
ATOM 2983 C CA . ILE A 1 385 ? -4.785 2.566 26.513 1.00 95.31 385 ILE A CA 1
ATOM 2984 C C . ILE A 1 385 ? -4.913 1.041 26.415 1.00 95.31 385 ILE A C 1
ATOM 2986 O O . ILE A 1 385 ? -5.869 0.475 26.938 1.00 95.31 385 ILE A O 1
ATOM 2990 N N . ASN A 1 386 ? -3.949 0.370 25.783 1.00 96.62 386 ASN A N 1
ATOM 2991 C CA . ASN A 1 386 ? -3.923 -1.083 25.662 1.00 96.62 386 ASN A CA 1
ATOM 2992 C C . ASN A 1 386 ? -3.966 -1.771 27.027 1.00 96.62 386 ASN A C 1
ATOM 2994 O O . ASN A 1 386 ? -4.802 -2.646 27.226 1.00 96.62 386 ASN A O 1
ATOM 2998 N N . ASP A 1 387 ? -3.117 -1.351 27.966 1.00 95.31 387 ASP A N 1
ATOM 2999 C CA . ASP A 1 387 ? -3.034 -1.933 29.309 1.00 95.31 387 ASP A CA 1
ATOM 3000 C C . ASP A 1 387 ? -4.377 -1.822 30.052 1.00 95.31 387 ASP A C 1
ATOM 3002 O O . ASP A 1 387 ? -4.816 -2.773 30.699 1.00 95.31 387 ASP A O 1
ATOM 3006 N N . MET A 1 388 ? -5.084 -0.697 29.895 1.00 94.50 388 MET A N 1
ATOM 3007 C CA . MET A 1 388 ? -6.429 -0.506 30.452 1.00 94.50 388 MET A CA 1
ATOM 3008 C C . MET A 1 388 ? -7.480 -1.419 29.794 1.00 94.50 388 MET A C 1
ATOM 3010 O O . MET A 1 388 ? -8.420 -1.868 30.455 1.00 94.50 388 MET A O 1
ATOM 3014 N N . LEU A 1 389 ? -7.327 -1.713 28.500 1.00 95.50 389 LEU A N 1
ATOM 3015 C CA . LEU A 1 389 ? -8.245 -2.553 27.729 1.00 95.50 389 LEU A CA 1
ATOM 3016 C C . LEU A 1 389 ? -8.095 -4.055 28.026 1.00 95.50 389 LEU A C 1
ATOM 3018 O O . LEU A 1 389 ? -9.081 -4.775 27.896 1.00 95.50 389 LEU A O 1
ATOM 3022 N N . GLN A 1 390 ? -6.918 -4.538 28.451 1.00 93.81 390 GLN A N 1
ATOM 3023 C CA . GLN A 1 390 ? -6.623 -5.980 28.605 1.00 93.81 390 GLN A CA 1
ATOM 3024 C C . GLN A 1 390 ? -7.567 -6.739 29.560 1.00 93.81 390 GLN A C 1
ATOM 3026 O O . GLN A 1 390 ? -7.680 -7.959 29.478 1.00 93.81 390 GLN A O 1
ATOM 3031 N N . SER A 1 391 ? -8.268 -6.041 30.459 1.00 91.81 391 SER A N 1
ATOM 3032 C CA . SER A 1 391 ? -9.257 -6.641 31.372 1.00 91.81 391 SER A CA 1
ATOM 3033 C C . SER A 1 391 ? -10.665 -6.795 30.777 1.00 91.81 391 SER A C 1
ATOM 3035 O O . SER A 1 391 ? -11.569 -7.282 31.460 1.00 91.81 391 SER A O 1
ATOM 3037 N N . LYS A 1 392 ? -10.882 -6.346 29.536 1.00 95.88 392 LYS A N 1
ATOM 3038 C CA . LYS A 1 392 ? -12.194 -6.284 28.882 1.00 95.88 392 LYS A CA 1
ATOM 3039 C C . LYS A 1 392 ? -12.314 -7.319 27.762 1.00 95.88 392 LYS A C 1
ATOM 3041 O O . LYS A 1 392 ? -11.321 -7.759 27.187 1.00 95.88 392 LYS A O 1
ATOM 3046 N N . THR A 1 393 ? -13.548 -7.677 27.410 1.00 97.88 393 THR A N 1
ATOM 3047 C CA . THR A 1 393 ? -13.838 -8.459 26.195 1.00 97.88 393 THR A CA 1
ATOM 3048 C C . THR A 1 393 ? -14.096 -7.552 24.993 1.00 97.88 393 THR A C 1
ATOM 3050 O O . THR A 1 393 ? -14.391 -6.362 25.151 1.00 97.88 393 THR A O 1
ATOM 3053 N N . VAL A 1 394 ? -14.019 -8.108 23.778 1.00 98.38 394 VAL A N 1
ATOM 3054 C CA . VAL A 1 394 ? -14.297 -7.378 22.528 1.00 98.38 394 VAL A CA 1
ATOM 3055 C C . VAL A 1 394 ? -15.635 -6.636 22.605 1.00 98.38 394 VAL A C 1
ATOM 3057 O O . VAL A 1 394 ? -15.689 -5.442 22.310 1.00 98.38 394 VAL A O 1
ATOM 3060 N N . SER A 1 395 ? -16.695 -7.300 23.076 1.00 98.38 395 SER A N 1
ATOM 3061 C CA . SER A 1 395 ? -18.023 -6.687 23.195 1.00 98.38 395 SER A CA 1
ATOM 3062 C C . SER A 1 395 ? -18.108 -5.523 24.179 1.00 98.38 395 SER A C 1
ATOM 3064 O O . SER A 1 395 ? -18.837 -4.557 23.943 1.00 98.38 395 SER A O 1
ATOM 3066 N N . GLN A 1 396 ? -17.357 -5.578 25.279 1.00 98.00 396 GLN A N 1
ATOM 3067 C CA . GLN A 1 396 ? -17.313 -4.497 26.261 1.00 98.00 396 GLN A CA 1
ATOM 3068 C C . GLN A 1 396 ? -16.617 -3.266 25.682 1.00 98.00 396 GLN A C 1
ATOM 3070 O O . GLN A 1 396 ? -17.130 -2.156 25.813 1.00 98.00 396 GLN A O 1
ATOM 3075 N N . VAL A 1 397 ? -15.491 -3.461 24.993 1.00 98.00 397 VAL A N 1
ATOM 3076 C CA . VAL A 1 397 ? -14.772 -2.369 24.327 1.00 98.00 397 VAL A CA 1
ATOM 3077 C C . VAL A 1 397 ? -15.612 -1.769 23.205 1.00 98.00 397 VAL A C 1
ATOM 3079 O O . VAL A 1 397 ? -15.722 -0.549 23.122 1.00 98.00 397 VAL A O 1
ATOM 3082 N N . TRP A 1 398 ? -16.280 -2.596 22.395 1.00 98.44 398 TRP A N 1
ATOM 3083 C CA . TRP A 1 398 ? -17.188 -2.120 21.349 1.00 98.44 398 TRP A CA 1
ATOM 3084 C C . TRP A 1 398 ? -18.283 -1.193 21.897 1.00 98.44 398 TRP A C 1
ATOM 3086 O O . TRP A 1 398 ? -18.553 -0.135 21.330 1.00 98.44 398 TRP A O 1
ATOM 3096 N N . LYS A 1 399 ? -18.882 -1.544 23.043 1.00 97.75 399 LYS A N 1
ATOM 3097 C CA . LYS A 1 399 ? -19.885 -0.703 23.718 1.00 97.75 399 LYS A CA 1
ATOM 3098 C C . LYS A 1 399 ? -19.306 0.625 24.212 1.00 97.75 399 LYS A C 1
ATOM 3100 O O . LYS A 1 399 ? -20.015 1.626 24.183 1.00 97.75 399 LYS A O 1
ATOM 3105 N N . ILE A 1 400 ? -18.038 0.654 24.631 1.00 96.88 400 ILE A N 1
ATOM 3106 C CA . ILE A 1 400 ? -17.339 1.899 24.992 1.00 96.88 400 ILE A CA 1
ATOM 3107 C C . ILE A 1 400 ? -17.122 2.779 23.755 1.00 96.88 400 ILE A C 1
ATOM 3109 O O . ILE A 1 400 ? -17.332 3.986 23.834 1.00 96.88 400 ILE A O 1
ATOM 3113 N N . LEU A 1 401 ? -16.756 2.193 22.608 1.00 96.31 401 LEU A N 1
ATOM 3114 C CA . LEU A 1 401 ? -16.650 2.939 21.349 1.00 96.31 401 LEU A CA 1
ATOM 3115 C C . LEU A 1 401 ? -17.990 3.592 20.986 1.00 96.31 401 LEU A C 1
ATOM 3117 O O . LEU A 1 401 ? -18.047 4.790 20.732 1.00 96.31 401 LEU A O 1
ATOM 3121 N N . CYS A 1 402 ? -19.076 2.817 21.038 1.00 95.81 402 CYS A N 1
ATOM 3122 C CA . CYS A 1 402 ? -20.419 3.281 20.681 1.00 95.81 402 CYS A CA 1
ATOM 3123 C C . CYS A 1 402 ? -21.033 4.260 21.695 1.00 95.81 402 CYS A C 1
ATOM 3125 O O . CYS A 1 402 ? -22.033 4.900 21.385 1.00 95.81 402 CYS A O 1
ATOM 3127 N N . SER A 1 403 ? -20.473 4.380 22.905 1.00 94.62 403 SER A N 1
ATOM 3128 C CA . SER A 1 403 ? -20.937 5.361 23.895 1.00 94.62 403 SER A CA 1
ATOM 3129 C C . SER A 1 403 ? -20.350 6.754 23.675 1.00 94.62 403 SER A C 1
ATOM 3131 O O . SER A 1 403 ? -20.794 7.712 24.312 1.00 94.62 403 SER A O 1
ATOM 3133 N N . TYR A 1 404 ? -19.348 6.881 22.800 1.00 92.88 404 TYR A N 1
ATOM 3134 C CA . TYR A 1 404 ? -18.803 8.176 22.436 1.00 92.88 404 TYR A CA 1
ATOM 3135 C C . TYR A 1 404 ? -19.777 8.921 21.525 1.00 92.88 404 TYR A C 1
ATOM 3137 O O . TYR A 1 404 ? -20.117 8.458 20.440 1.00 92.88 404 TYR A O 1
ATOM 3145 N N . SER A 1 405 ? -20.182 10.111 21.960 1.00 83.31 405 SER A N 1
ATOM 3146 C CA . SER A 1 405 ? -20.865 11.083 21.116 1.00 83.31 405 SER A CA 1
ATOM 3147 C C . SER A 1 405 ? -19.951 12.297 20.983 1.00 83.31 405 SER A C 1
ATOM 3149 O O . SER A 1 405 ? -19.676 12.941 22.000 1.00 83.31 405 SER A O 1
ATOM 3151 N N . PRO A 1 406 ? -19.472 12.631 19.774 1.00 75.56 406 PRO A N 1
ATOM 3152 C CA . PRO A 1 406 ? -18.694 13.843 19.581 1.00 75.56 406 PRO A CA 1
ATOM 3153 C C . PRO A 1 406 ? -19.539 15.072 19.942 1.00 75.56 406 PRO A C 1
ATOM 3155 O O . PRO A 1 406 ? -20.763 15.077 19.776 1.00 75.56 406 PRO A O 1
ATOM 3158 N N . SER A 1 407 ? -18.893 16.113 20.467 1.00 62.12 407 SER A N 1
ATOM 3159 C CA . SER A 1 407 ? -19.557 17.373 20.797 1.00 62.12 407 SER A CA 1
ATOM 3160 C C . SER A 1 407 ? -20.152 18.000 19.528 1.00 62.12 407 SER A C 1
ATOM 3162 O O . 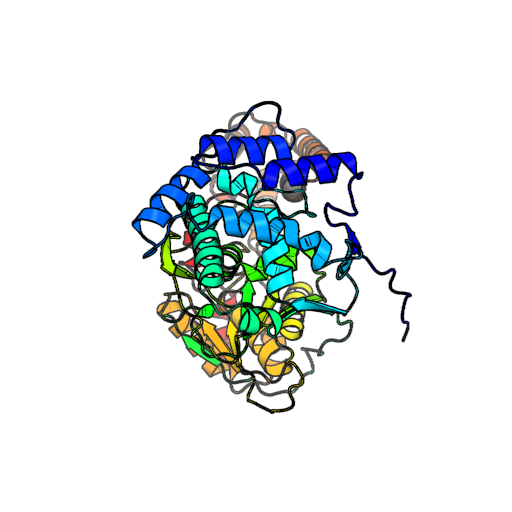SER A 1 407 ? -19.529 18.045 18.467 1.00 62.12 407 SER A O 1
ATOM 3164 N N . SER A 1 408 ? -21.388 18.494 19.621 1.00 53.31 408 SER A N 1
ATOM 3165 C CA . SER A 1 408 ? -22.149 19.084 18.509 1.00 53.31 408 SER A CA 1
ATOM 3166 C C . SER A 1 408 ? -21.657 20.489 18.114 1.00 53.31 408 SER A C 1
ATOM 3168 O O . SER A 1 408 ? -22.454 21.348 17.732 1.00 53.31 408 SER A O 1
ATOM 3170 N N . GLU A 1 409 ? -20.358 20.776 18.227 1.00 46.94 409 GLU A N 1
ATOM 3171 C CA . GLU A 1 409 ? -19.808 22.124 18.027 1.00 46.94 409 GLU A CA 1
ATOM 3172 C C . GLU A 1 409 ? -20.076 22.674 16.617 1.00 46.94 409 GLU A C 1
ATOM 3174 O O . GLU A 1 409 ? -20.367 23.862 16.480 1.00 46.94 409 GLU A O 1
ATOM 3179 N N . ASN A 1 410 ? -20.133 21.819 15.589 1.00 43.06 410 ASN A N 1
ATOM 3180 C CA . ASN A 1 410 ? -20.536 22.221 14.233 1.00 43.06 410 ASN A CA 1
ATOM 3181 C C . ASN A 1 410 ? -22.021 22.605 14.123 1.00 43.06 410 ASN A C 1
ATOM 3183 O O . ASN A 1 410 ? -22.375 23.533 13.395 1.00 43.06 410 ASN A O 1
ATOM 3187 N N . GLU A 1 411 ? -22.903 21.944 14.871 1.00 42.25 411 GLU A N 1
ATOM 3188 C CA . GLU A 1 411 ? -24.325 22.301 14.933 1.00 42.25 411 GLU A CA 1
ATOM 3189 C C . GLU A 1 411 ? -24.521 23.619 15.697 1.00 42.25 411 GLU A C 1
ATOM 3191 O O . GLU A 1 411 ? -25.308 24.472 15.285 1.00 42.25 411 GLU A O 1
ATOM 3196 N N . CYS A 1 412 ? -23.718 23.837 16.743 1.00 45.09 412 CYS A N 1
ATOM 3197 C CA . CYS A 1 412 ? -23.640 25.086 17.498 1.00 45.09 412 CYS A CA 1
ATOM 3198 C C . CYS A 1 412 ? -23.104 26.247 16.639 1.00 45.09 412 CYS A C 1
ATOM 3200 O O . CYS A 1 412 ? -23.607 27.364 16.742 1.00 45.09 412 CYS A O 1
ATOM 3202 N N . LEU A 1 413 ? -22.137 25.998 15.746 1.00 46.34 413 LEU A N 1
ATOM 3203 C CA . LEU A 1 413 ? -21.608 26.992 14.807 1.00 46.34 413 LEU A CA 1
ATOM 3204 C C . LEU A 1 413 ? -22.649 27.390 13.750 1.00 46.34 413 LEU A C 1
ATOM 3206 O O . LEU A 1 413 ? -22.896 28.578 13.547 1.00 46.34 413 LEU A O 1
ATOM 3210 N N . ILE A 1 414 ? -23.327 26.411 13.137 1.00 47.28 414 ILE A N 1
ATOM 3211 C CA . ILE A 1 414 ? -24.406 26.655 12.163 1.00 47.28 414 ILE A CA 1
ATOM 3212 C C . ILE A 1 414 ? -25.580 27.396 12.820 1.00 47.28 414 ILE A C 1
ATOM 3214 O O . ILE A 1 414 ? -26.134 28.316 12.219 1.00 47.28 414 ILE A O 1
ATOM 3218 N N . GLN A 1 415 ? -25.942 27.051 14.059 1.00 47.09 415 GLN A N 1
ATOM 3219 C CA . GLN A 1 415 ? -26.977 27.756 14.825 1.00 47.09 415 GLN A CA 1
ATOM 3220 C C . GLN A 1 415 ? -26.550 29.175 15.227 1.00 47.09 415 GLN A C 1
ATOM 3222 O O . GLN A 1 415 ? -27.373 30.089 15.173 1.00 47.09 415 GLN A O 1
ATOM 3227 N N . LYS A 1 416 ? -25.272 29.393 15.562 1.00 52.72 416 LYS A N 1
ATOM 3228 C CA . LYS A 1 416 ? -24.719 30.732 15.821 1.00 52.72 416 LYS A CA 1
ATOM 3229 C C . LYS A 1 416 ? -24.728 31.595 14.560 1.00 52.72 416 LYS A C 1
ATOM 3231 O O . LYS A 1 416 ? -25.194 32.720 14.630 1.00 52.72 416 LYS A O 1
ATOM 3236 N N . ILE A 1 417 ? -24.333 31.081 13.393 1.00 52.94 417 ILE A N 1
ATOM 3237 C CA . ILE A 1 417 ? -24.442 31.819 12.116 1.00 52.94 417 ILE A CA 1
ATOM 3238 C C . ILE A 1 417 ? -25.919 32.100 11.769 1.00 52.94 417 ILE A C 1
ATOM 3240 O O . ILE A 1 417 ? -26.262 33.201 11.328 1.00 52.94 417 ILE A O 1
ATOM 3244 N N . ALA A 1 418 ? -26.816 31.141 12.033 1.00 51.22 418 ALA A N 1
ATOM 3245 C CA . ALA A 1 418 ? -28.258 31.287 11.819 1.00 51.22 418 ALA A CA 1
ATOM 3246 C C . ALA A 1 418 ? -28.896 32.397 12.672 1.00 51.22 418 ALA A C 1
ATOM 3248 O O . ALA A 1 418 ? -29.848 33.031 12.212 1.00 51.22 418 ALA A O 1
ATOM 3249 N N . GLN A 1 419 ? -28.374 32.656 13.877 1.00 54.12 419 GLN A N 1
ATOM 3250 C CA . GLN A 1 419 ? -28.844 33.738 14.752 1.00 54.12 419 GLN A CA 1
ATOM 3251 C C . GLN A 1 419 ? -28.577 35.140 14.180 1.00 54.12 419 GLN A C 1
ATOM 3253 O O . GLN A 1 419 ? -29.323 36.059 14.513 1.00 54.12 419 GLN A O 1
ATOM 3258 N N . TYR A 1 420 ? -27.572 35.309 13.311 1.00 56.38 420 TYR A N 1
ATOM 3259 C CA . TYR A 1 420 ? -27.162 36.627 12.804 1.00 56.38 420 TYR A CA 1
ATOM 3260 C C . TYR A 1 420 ? -27.521 36.882 11.333 1.00 56.38 420 TYR A C 1
ATOM 3262 O O . TYR A 1 420 ? -27.801 38.026 10.984 1.00 56.38 420 TYR A O 1
ATOM 3270 N N . HIS A 1 421 ? -27.566 35.852 10.477 1.00 58.94 421 HIS A N 1
ATOM 3271 C CA . HIS A 1 421 ? -27.761 36.040 9.027 1.00 58.94 421 HIS A CA 1
ATOM 3272 C C . HIS A 1 421 ? -29.080 35.486 8.461 1.00 58.94 421 HIS A C 1
ATOM 3274 O O . HIS A 1 421 ? -29.412 35.777 7.317 1.00 58.94 421 HIS A O 1
ATOM 3280 N N . GLY A 1 422 ? -29.888 34.759 9.241 1.00 62.94 422 GLY A N 1
ATOM 3281 C CA . GLY A 1 422 ? -31.196 34.260 8.797 1.00 62.94 422 GLY A CA 1
ATOM 3282 C C . GLY A 1 422 ? -31.152 32.962 7.971 1.00 62.94 422 GLY A C 1
ATOM 3283 O O . GLY A 1 422 ? -30.103 32.401 7.660 1.00 62.94 422 GLY A O 1
ATOM 3284 N N . SER A 1 423 ? -32.333 32.426 7.641 1.00 61.38 423 SER A N 1
ATOM 3285 C CA . SER A 1 423 ? -32.493 31.053 7.128 1.00 61.38 423 SER A CA 1
ATOM 3286 C C . SER A 1 423 ? -31.979 30.822 5.701 1.00 61.38 423 SER A C 1
ATOM 3288 O O . SER A 1 423 ? -31.654 29.684 5.354 1.00 61.38 423 SER A O 1
ATOM 3290 N N . LYS A 1 424 ? -31.878 31.869 4.872 1.00 67.31 424 LYS A N 1
ATOM 3291 C CA . LYS A 1 424 ? -31.414 31.759 3.477 1.00 67.31 424 LYS A CA 1
ATOM 3292 C C . LYS A 1 424 ? -29.906 31.518 3.389 1.00 67.31 424 LYS A C 1
ATOM 3294 O O . LYS A 1 424 ? -29.488 30.657 2.626 1.00 67.31 424 LYS A O 1
ATOM 3299 N N . GLN A 1 425 ? -29.108 32.181 4.220 1.00 72.12 425 GLN A N 1
ATOM 3300 C CA . GLN A 1 425 ? -27.649 32.054 4.273 1.00 72.12 425 GLN A CA 1
ATOM 3301 C C . GLN A 1 425 ? -27.224 30.701 4.856 1.00 72.12 425 GLN A C 1
ATOM 3303 O O . GLN A 1 425 ? -26.259 30.098 4.397 1.00 72.12 425 GLN A O 1
ATOM 3308 N N . VAL A 1 426 ? -28.014 30.149 5.784 1.00 62.91 426 VAL A N 1
ATOM 3309 C CA . VAL A 1 426 ? -27.850 28.763 6.257 1.00 62.91 426 VAL A CA 1
ATOM 3310 C C . VAL A 1 426 ? -28.076 27.765 5.122 1.00 62.91 426 VAL A C 1
ATOM 3312 O O . VAL A 1 426 ? -27.311 26.816 4.962 1.00 62.91 426 VAL A O 1
ATOM 3315 N N . GLN A 1 427 ? -29.123 27.963 4.317 1.00 66.62 427 GLN A N 1
ATOM 3316 C CA . GLN A 1 427 ? -29.357 27.123 3.141 1.00 66.62 427 GLN A CA 1
ATOM 3317 C C . GLN A 1 427 ? -28.259 27.321 2.089 1.00 66.62 427 GLN A C 1
ATOM 3319 O O . GLN A 1 427 ? -27.810 26.342 1.499 1.00 66.62 427 GLN A O 1
ATOM 3324 N N . ALA A 1 428 ? -27.772 28.551 1.908 1.00 71.19 428 ALA A N 1
ATOM 3325 C CA . ALA A 1 428 ? -26.666 28.857 1.012 1.00 71.19 428 ALA A CA 1
ATOM 3326 C C . ALA A 1 428 ? -25.385 28.113 1.407 1.00 71.19 428 ALA A C 1
ATOM 3328 O O . ALA A 1 428 ? -24.802 27.445 0.561 1.00 71.19 428 ALA A O 1
ATOM 3329 N N . LEU A 1 429 ? -25.008 28.133 2.691 1.00 64.75 429 LEU A N 1
ATOM 3330 C CA . LEU A 1 429 ? -23.853 27.396 3.221 1.00 64.75 429 LEU A CA 1
ATOM 3331 C C . LEU A 1 429 ? -23.998 25.882 3.053 1.00 64.75 429 LEU A C 1
ATOM 3333 O O . LEU A 1 429 ? -23.041 25.212 2.681 1.00 64.75 429 LEU A O 1
ATOM 3337 N N . LYS A 1 430 ? -25.200 25.331 3.264 1.00 67.44 430 LYS A N 1
ATOM 3338 C CA . LYS A 1 430 ? -25.464 23.904 3.007 1.00 67.44 430 LYS A CA 1
ATOM 3339 C C . LYS A 1 430 ? -25.240 23.546 1.541 1.00 67.44 430 LYS A C 1
ATOM 3341 O O . LYS A 1 430 ? -24.619 22.528 1.253 1.00 67.44 430 LYS A O 1
ATOM 3346 N N . HIS A 1 431 ? -25.734 24.373 0.623 1.00 73.81 431 HIS A N 1
ATOM 3347 C CA . HIS A 1 431 ? -25.504 24.182 -0.805 1.00 73.81 431 HIS A CA 1
ATOM 3348 C C . HIS A 1 431 ? -24.030 24.380 -1.176 1.00 73.81 431 HIS A C 1
ATOM 3350 O O . HIS A 1 431 ? -23.512 23.606 -1.970 1.00 73.81 431 HIS A O 1
ATOM 3356 N N . TRP A 1 432 ? -23.340 25.346 -0.572 1.00 64.56 432 TRP A N 1
ATOM 3357 C CA . TRP A 1 432 ? -21.929 25.618 -0.832 1.00 64.56 432 TRP A CA 1
ATOM 3358 C C . TRP A 1 432 ? -21.031 24.465 -0.377 1.00 64.56 432 TRP A C 1
ATOM 3360 O O . TRP A 1 432 ? -20.289 23.917 -1.186 1.00 64.56 432 TRP A O 1
ATOM 3370 N N . ASN A 1 433 ? -21.189 24.003 0.866 1.00 60.06 433 ASN A N 1
ATOM 3371 C CA . ASN A 1 433 ? -20.475 22.832 1.376 1.00 60.06 433 ASN A CA 1
ATOM 3372 C C . ASN A 1 433 ? -20.804 21.586 0.557 1.00 60.06 433 ASN A C 1
ATOM 3374 O O . ASN A 1 433 ? -19.917 20.799 0.240 1.00 60.06 433 ASN A O 1
ATOM 3378 N N . LYS A 1 434 ? -22.067 21.428 0.135 1.00 67.62 434 LYS A N 1
ATOM 3379 C CA . LYS A 1 434 ? -22.438 20.310 -0.732 1.00 67.62 434 LYS A CA 1
ATOM 3380 C C . LYS A 1 434 ? -21.780 20.394 -2.109 1.00 67.62 434 LYS A C 1
ATOM 3382 O O . LYS A 1 434 ? -21.487 19.358 -2.695 1.00 67.62 434 LYS A O 1
ATOM 3387 N N . ALA A 1 435 ? -21.572 21.598 -2.634 1.00 55.28 435 ALA A N 1
ATOM 3388 C CA . ALA A 1 435 ? -20.871 21.816 -3.889 1.00 55.28 435 ALA A CA 1
ATOM 3389 C C . ALA A 1 435 ? -19.398 21.415 -3.778 1.00 55.28 435 ALA A C 1
ATOM 3391 O O . ALA A 1 435 ? -18.931 20.635 -4.602 1.00 55.28 435 ALA A O 1
ATOM 3392 N N . ILE A 1 436 ? -18.728 21.858 -2.711 1.00 51.47 436 ILE A N 1
ATOM 3393 C CA . ILE A 1 436 ? -17.348 21.481 -2.383 1.00 51.47 436 ILE A CA 1
ATOM 3394 C C . ILE A 1 436 ? -17.237 19.954 -2.255 1.00 51.47 436 ILE A C 1
ATOM 3396 O O . ILE A 1 436 ? -16.430 19.337 -2.944 1.00 51.47 436 ILE A O 1
ATOM 3400 N N . GLU A 1 437 ? -18.126 19.313 -1.486 1.00 51.84 437 GLU A N 1
ATOM 3401 C CA . GLU A 1 437 ? -18.174 17.847 -1.373 1.00 51.84 437 GLU A CA 1
ATOM 3402 C C . GLU A 1 437 ? -18.319 17.144 -2.732 1.00 51.84 437 GLU A C 1
ATOM 3404 O O . GLU A 1 437 ? -17.761 16.070 -2.941 1.00 51.84 437 GLU A O 1
ATOM 3409 N N . LEU A 1 438 ? -19.107 17.702 -3.654 1.00 50.78 438 LEU A N 1
ATOM 3410 C CA . LEU A 1 438 ? -19.320 17.113 -4.976 1.00 50.78 438 LEU A CA 1
ATOM 3411 C C . LEU A 1 438 ? -18.115 17.315 -5.900 1.00 50.78 438 LEU A C 1
ATOM 3413 O O . LEU A 1 438 ? -17.826 16.414 -6.685 1.00 50.78 438 LEU A O 1
ATOM 3417 N N . GLU A 1 439 ? -17.387 18.432 -5.787 1.00 48.16 439 GLU A N 1
ATOM 3418 C CA . GLU A 1 439 ? -16.091 18.609 -6.465 1.00 48.16 439 GLU A CA 1
ATOM 3419 C C . GLU A 1 439 ? -15.060 17.614 -5.951 1.00 48.16 439 GLU A C 1
ATOM 3421 O O . GLU A 1 439 ? -14.380 16.970 -6.748 1.00 48.16 439 GLU A O 1
ATOM 3426 N N . GLU A 1 440 ? -15.001 17.425 -4.631 1.00 45.22 440 GLU A N 1
ATOM 3427 C CA . GLU A 1 440 ? -14.130 16.436 -3.991 1.00 45.22 440 GLU A CA 1
ATOM 3428 C C . GLU A 1 440 ? -14.431 15.005 -4.453 1.00 45.22 440 GLU A C 1
ATOM 3430 O O . GLU A 1 440 ? -13.532 14.169 -4.531 1.00 45.22 440 GLU A O 1
ATOM 3435 N N . LEU A 1 441 ? -15.694 14.714 -4.774 1.00 48.78 441 LEU A N 1
ATOM 3436 C CA . LEU A 1 441 ? -16.140 13.429 -5.318 1.00 48.78 441 LEU A CA 1
ATOM 3437 C C . LEU A 1 441 ? -16.014 13.344 -6.852 1.00 48.78 441 LEU A C 1
ATOM 3439 O O . LEU A 1 441 ? -16.399 12.333 -7.442 1.00 48.78 441 LEU A O 1
ATOM 3443 N N . GLY A 1 442 ? -15.493 14.383 -7.511 1.00 50.38 442 GLY A N 1
ATOM 3444 C CA . GLY A 1 442 ? -15.323 14.450 -8.965 1.00 50.38 442 GLY A CA 1
ATOM 3445 C C . GLY A 1 442 ? -16.623 14.638 -9.758 1.00 50.38 442 GLY A C 1
ATOM 3446 O O . GLY A 1 442 ? -16.608 14.524 -10.985 1.00 50.38 442 GLY A O 1
ATOM 3447 N N . SER A 1 443 ? -17.747 14.940 -9.095 1.00 57.41 443 SER A N 1
ATOM 3448 C CA . SER A 1 443 ? -19.035 15.232 -9.739 1.00 57.41 443 SER A CA 1
ATOM 3449 C C . SER A 1 443 ? -19.187 16.731 -10.018 1.00 57.41 443 SER A C 1
ATOM 3451 O O . SER A 1 443 ? -20.022 17.425 -9.434 1.00 57.41 443 SER A O 1
ATOM 3453 N N . PHE A 1 444 ? -18.365 17.246 -10.937 1.00 53.56 444 PHE A N 1
ATOM 3454 C CA . PHE A 1 444 ? -18.299 18.679 -11.258 1.00 53.56 444 PHE A CA 1
ATOM 3455 C C . PHE A 1 444 ? -19.614 19.254 -11.813 1.00 53.56 444 PHE A C 1
ATOM 3457 O O . PHE A 1 444 ? -19.938 20.417 -11.601 1.00 53.56 444 PHE A O 1
ATOM 3464 N N . GLY A 1 445 ? -20.408 18.445 -12.520 1.00 68.50 445 GLY A N 1
ATOM 3465 C CA . GLY A 1 445 ? -21.717 18.887 -13.013 1.00 68.50 445 GLY A CA 1
ATOM 3466 C C . GLY A 1 445 ? -22.698 19.172 -11.872 1.00 68.50 445 GLY A C 1
ATOM 3467 O O . GLY A 1 445 ? -23.392 20.191 -11.875 1.00 68.50 445 GLY A O 1
ATOM 3468 N N . ASP A 1 446 ? -22.712 18.299 -10.863 1.00 63.84 446 ASP A N 1
ATOM 3469 C CA . ASP A 1 446 ? -23.572 18.459 -9.695 1.00 63.84 446 ASP A CA 1
ATOM 3470 C C . ASP A 1 446 ? -23.037 19.536 -8.747 1.00 63.84 446 ASP A C 1
ATOM 3472 O O . ASP A 1 446 ? -23.832 20.271 -8.155 1.00 63.84 446 ASP A O 1
ATOM 3476 N N . SER A 1 447 ? -21.712 19.679 -8.625 1.00 56.59 447 SER A N 1
ATOM 3477 C CA . SER A 1 447 ? -21.118 20.743 -7.814 1.00 56.59 447 SER A CA 1
ATOM 3478 C C . SER A 1 447 ? -21.483 22.123 -8.347 1.00 56.59 447 SER A C 1
ATOM 3480 O O . SER A 1 447 ? -21.973 22.954 -7.586 1.00 56.59 447 SER A O 1
ATOM 3482 N N . VAL A 1 448 ? -21.375 22.348 -9.660 1.00 60.62 448 VAL A N 1
ATOM 3483 C CA . VAL A 1 448 ? -21.769 23.610 -10.306 1.00 60.62 448 VAL A CA 1
ATOM 3484 C C . VAL A 1 448 ? -23.238 23.934 -10.025 1.00 60.62 448 VAL A C 1
ATOM 3486 O O . VAL A 1 448 ? -23.582 25.086 -9.745 1.00 60.62 448 VAL A O 1
ATOM 3489 N N . ALA A 1 449 ? -24.119 22.928 -10.030 1.00 71.50 449 ALA A N 1
ATOM 3490 C CA . ALA A 1 449 ? -25.528 23.116 -9.694 1.00 71.50 449 ALA A CA 1
ATOM 3491 C C . ALA A 1 449 ? -25.737 23.520 -8.222 1.00 71.50 449 ALA A C 1
ATOM 3493 O O . ALA A 1 449 ? -26.625 24.328 -7.929 1.00 71.50 449 ALA A O 1
ATOM 3494 N N . GLN A 1 450 ? -24.933 22.985 -7.299 1.00 75.75 450 GLN A N 1
ATOM 3495 C CA . GLN A 1 450 ? -24.979 23.345 -5.881 1.00 75.75 450 GLN A CA 1
ATOM 3496 C C . GLN A 1 450 ? -24.358 24.721 -5.605 1.00 75.75 450 GLN A C 1
ATOM 3498 O O . GLN A 1 450 ? -25.001 25.515 -4.920 1.00 75.75 450 GLN A O 1
ATOM 3503 N N . TYR A 1 451 ? -23.221 25.074 -6.216 1.00 66.75 451 TYR A N 1
ATOM 3504 C CA . TYR A 1 451 ? -22.668 26.437 -6.170 1.00 66.75 451 TYR A CA 1
ATOM 3505 C C . TYR A 1 451 ? -23.685 27.451 -6.688 1.00 66.75 451 TYR A C 1
ATOM 3507 O O . TYR A 1 451 ? -24.026 28.409 -6.004 1.00 66.75 451 TYR A O 1
ATOM 3515 N N . SER A 1 452 ? -24.307 27.169 -7.834 1.00 65.62 452 SER A N 1
ATOM 3516 C CA . SER A 1 452 ? -25.351 28.029 -8.404 1.00 65.62 452 SER A CA 1
ATOM 3517 C C . SER A 1 452 ? -26.567 28.202 -7.481 1.00 65.62 452 SER A C 1
ATOM 3519 O O . SER A 1 452 ? -27.290 29.195 -7.572 1.00 65.62 452 SER A O 1
ATOM 3521 N N . ARG A 1 453 ? -26.878 27.224 -6.619 1.00 76.06 453 ARG A N 1
ATOM 3522 C CA . ARG A 1 453 ? -27.931 27.357 -5.593 1.00 76.06 453 ARG A CA 1
ATOM 3523 C C . ARG A 1 453 ? -27.434 28.163 -4.397 1.00 76.06 453 ARG A C 1
ATOM 3525 O O . ARG A 1 453 ? -28.171 29.027 -3.930 1.00 76.06 453 ARG A O 1
ATOM 3532 N N . ALA A 1 454 ? -26.203 27.922 -3.957 1.00 73.44 454 ALA A N 1
ATOM 3533 C CA . ALA A 1 454 ? -25.559 28.668 -2.886 1.00 73.44 454 ALA A CA 1
ATOM 3534 C C . ALA A 1 454 ? -25.491 30.165 -3.210 1.00 73.44 454 ALA A C 1
ATOM 3536 O O . ALA A 1 454 ? -26.012 30.974 -2.449 1.00 73.44 454 ALA A O 1
ATOM 3537 N N . PHE A 1 455 ? -24.979 30.522 -4.388 1.00 78.56 455 PHE A N 1
ATOM 3538 C CA . PHE A 1 455 ? -24.813 31.909 -4.830 1.00 78.56 455 PHE A CA 1
ATOM 3539 C C . PHE A 1 455 ? -26.154 32.625 -5.014 1.00 78.56 455 PHE A C 1
ATOM 3541 O O . PHE A 1 455 ? -26.297 33.794 -4.676 1.00 78.56 455 PHE A O 1
ATOM 3548 N N . ARG A 1 456 ? -27.201 31.918 -5.461 1.00 78.69 456 ARG A N 1
ATOM 3549 C CA . ARG A 1 456 ? -28.558 32.493 -5.513 1.00 78.69 456 ARG A CA 1
ATOM 3550 C C . ARG A 1 456 ? -29.127 32.813 -4.134 1.00 78.69 456 ARG A C 1
ATOM 3552 O O . ARG A 1 456 ? -29.908 33.753 -4.003 1.00 78.69 456 ARG A O 1
ATOM 3559 N N . LEU A 1 457 ? -28.798 32.003 -3.133 1.00 78.38 457 LEU A N 1
ATOM 3560 C CA . LEU A 1 457 ? -29.284 32.178 -1.765 1.00 78.38 457 LEU A CA 1
ATOM 3561 C C . LEU A 1 457 ? -28.435 33.176 -0.974 1.00 78.38 457 LEU A C 1
ATOM 3563 O O . LEU A 1 457 ? -28.964 33.830 -0.076 1.00 78.38 457 LEU A O 1
ATOM 3567 N N . TRP A 1 458 ? -27.155 33.306 -1.322 1.00 82.12 458 TRP A N 1
ATOM 3568 C CA . TRP A 1 458 ? -26.222 34.252 -0.729 1.00 82.12 458 TRP A CA 1
ATOM 3569 C C . TRP A 1 458 ? -25.165 34.690 -1.760 1.00 82.12 458 TRP A C 1
ATOM 3571 O O . TRP A 1 458 ? -24.122 34.048 -1.883 1.00 82.12 458 TRP A O 1
ATOM 3581 N N . PRO A 1 459 ? -25.428 35.775 -2.513 1.00 80.62 459 PRO A N 1
ATOM 3582 C CA . PRO A 1 459 ? -24.567 36.215 -3.616 1.00 80.62 459 PRO A CA 1
ATOM 3583 C C . PRO A 1 459 ? -23.120 36.519 -3.224 1.00 80.62 459 PRO A C 1
ATOM 3585 O O . PRO A 1 459 ? -22.225 36.278 -4.024 1.00 80.62 459 PRO A O 1
ATOM 3588 N N . ALA A 1 460 ? -22.880 36.954 -1.983 1.00 75.50 460 ALA A N 1
ATOM 3589 C CA . ALA A 1 460 ? -21.540 37.235 -1.462 1.00 75.50 460 ALA A CA 1
ATOM 3590 C C . ALA A 1 460 ? -20.586 36.023 -1.526 1.00 75.50 460 ALA A C 1
ATOM 3592 O O . ALA A 1 460 ? -19.367 36.193 -1.519 1.00 75.50 460 ALA A O 1
ATOM 3593 N N . LEU A 1 461 ? -21.130 34.801 -1.604 1.00 69.56 461 LEU A N 1
ATOM 3594 C CA . LEU A 1 461 ? -20.362 33.568 -1.783 1.00 69.56 461 LEU A CA 1
ATOM 3595 C C . LEU A 1 461 ? -19.673 33.461 -3.157 1.00 69.56 461 LEU A C 1
ATOM 3597 O O . LEU A 1 461 ? -18.704 32.720 -3.273 1.00 69.56 461 LEU A O 1
ATOM 3601 N N . ASP A 1 462 ? -20.149 34.188 -4.172 1.00 69.06 462 ASP A N 1
ATOM 3602 C CA . ASP A 1 462 ? -19.599 34.218 -5.541 1.00 69.06 462 ASP A CA 1
ATOM 3603 C C . ASP A 1 462 ? -18.521 35.308 -5.713 1.00 69.06 462 ASP A C 1
ATOM 3605 O O . ASP A 1 462 ? -18.132 35.671 -6.824 1.00 69.06 462 ASP A O 1
ATOM 3609 N N . SER A 1 463 ? -18.046 35.895 -4.607 1.00 70.56 463 SER A N 1
ATOM 3610 C CA . SER A 1 463 ? -17.026 36.941 -4.667 1.00 70.56 463 SER A CA 1
ATOM 3611 C C . SER A 1 463 ? -15.708 36.368 -5.220 1.00 70.56 463 SER A C 1
ATOM 3613 O O . SER A 1 463 ? -15.135 35.462 -4.613 1.00 70.56 463 SER A O 1
ATOM 3615 N N . PRO A 1 464 ? -15.152 36.939 -6.309 1.00 46.38 464 PRO A N 1
ATOM 3616 C CA . PRO A 1 464 ? -13.978 36.402 -7.008 1.00 46.38 464 PRO A CA 1
ATOM 3617 C C . PRO A 1 464 ? -12.670 36.563 -6.223 1.00 46.38 464 PRO A C 1
ATOM 3619 O O . PRO A 1 464 ? -11.640 36.007 -6.600 1.00 46.38 464 PRO A O 1
ATOM 3622 N N . ALA A 1 465 ? -12.691 37.361 -5.154 1.00 54.03 465 ALA A N 1
ATOM 3623 C CA . ALA A 1 465 ? -11.582 37.525 -4.232 1.00 54.03 465 ALA A CA 1
ATOM 3624 C C . ALA A 1 465 ? -11.909 36.830 -2.907 1.00 54.03 465 ALA A C 1
ATOM 3626 O O . ALA A 1 465 ? -12.928 37.141 -2.285 1.00 54.03 465 ALA A O 1
ATOM 3627 N N . CYS A 1 466 ? -11.006 35.963 -2.458 1.00 59.47 466 CYS A N 1
ATOM 3628 C CA . CYS A 1 466 ? -11.022 35.366 -1.127 1.00 59.47 466 CYS A CA 1
ATOM 3629 C C . CYS A 1 466 ? -9.829 35.860 -0.304 1.00 59.47 466 CYS A C 1
ATOM 3631 O O . CYS A 1 466 ? -8.860 36.399 -0.849 1.00 59.47 466 CYS A O 1
ATOM 3633 N N . ASP A 1 467 ? -9.903 35.703 1.013 1.00 56.09 467 ASP A N 1
ATOM 3634 C CA . ASP A 1 467 ? -8.735 35.870 1.871 1.00 56.09 467 ASP A CA 1
ATOM 3635 C C . ASP A 1 467 ? -7.876 34.591 1.935 1.00 56.09 467 ASP A C 1
ATOM 3637 O O . ASP A 1 467 ? -8.091 33.636 1.192 1.00 56.09 467 ASP A O 1
ATOM 3641 N N . HIS A 1 468 ? -6.867 34.585 2.808 1.00 47.22 468 HIS A N 1
ATOM 3642 C CA . HIS A 1 468 ? -5.957 33.449 2.993 1.00 47.22 468 HIS A CA 1
ATOM 3643 C C . HIS A 1 468 ? -6.641 32.188 3.543 1.00 47.22 468 HIS A C 1
ATOM 3645 O O . HIS A 1 468 ? -6.070 31.109 3.420 1.00 47.22 468 HIS A O 1
ATOM 3651 N N . ASP A 1 469 ? -7.853 32.316 4.092 1.00 46.47 469 ASP A N 1
ATOM 3652 C CA . ASP A 1 469 ? -8.667 31.203 4.587 1.00 46.47 469 ASP A CA 1
ATOM 3653 C C . ASP A 1 469 ? -9.720 30.771 3.544 1.00 46.47 469 ASP A C 1
ATOM 3655 O O . ASP A 1 469 ? -10.660 30.044 3.860 1.00 46.47 469 ASP A O 1
ATOM 3659 N N . ASN A 1 470 ? -9.574 31.227 2.290 1.00 49.34 470 ASN A N 1
ATOM 3660 C CA . ASN A 1 470 ? -10.497 31.003 1.175 1.00 49.34 470 ASN A CA 1
ATOM 3661 C C . ASN A 1 470 ? -11.940 31.475 1.432 1.00 49.34 470 ASN A C 1
ATOM 3663 O O . ASN A 1 470 ? -12.864 31.046 0.737 1.00 49.34 470 ASN A O 1
ATOM 3667 N N . ILE A 1 471 ? -12.151 32.403 2.371 1.00 58.06 471 ILE A N 1
ATOM 3668 C CA . ILE A 1 471 ? -13.474 32.978 2.618 1.00 58.06 471 ILE A CA 1
ATOM 3669 C C . ILE A 1 471 ? -13.702 34.114 1.610 1.00 58.06 471 ILE A C 1
ATOM 3671 O O . ILE A 1 471 ? -12.870 35.028 1.535 1.00 58.06 471 ILE A O 1
ATOM 3675 N N . PRO A 1 472 ? -14.818 34.108 0.853 1.00 71.31 472 PRO A N 1
ATOM 3676 C CA . PRO A 1 472 ? -15.133 35.183 -0.077 1.00 71.31 472 PRO A CA 1
ATOM 3677 C C . PRO A 1 472 ? -15.147 36.540 0.638 1.00 71.31 472 PRO A C 1
ATOM 3679 O O . PRO A 1 472 ? -15.763 36.717 1.690 1.00 71.31 472 PRO A O 1
ATOM 3682 N N . ARG A 1 473 ? -14.440 37.525 0.081 1.00 73.94 473 ARG A N 1
ATOM 3683 C CA . ARG A 1 473 ? -14.200 38.823 0.727 1.00 73.94 473 ARG A CA 1
ATOM 3684 C C . ARG A 1 473 ? -15.491 39.553 1.094 1.00 73.94 473 ARG A C 1
ATOM 3686 O O . ARG A 1 473 ? -15.543 40.204 2.134 1.00 73.94 473 ARG A O 1
ATOM 3693 N N . GLU A 1 474 ? -16.523 39.444 0.264 1.00 73.75 474 GLU A N 1
ATOM 3694 C CA . GLU A 1 474 ? -17.832 40.047 0.536 1.00 73.75 474 GLU A CA 1
ATOM 3695 C C . GLU A 1 474 ? -18.523 39.418 1.755 1.00 73.75 474 GLU A C 1
ATOM 3697 O O . GLU A 1 474 ? -19.093 40.147 2.564 1.00 73.75 474 GLU A O 1
ATOM 3702 N N . VAL A 1 475 ? -18.362 38.109 1.982 1.00 70.50 475 VAL A N 1
ATOM 3703 C CA . VAL A 1 475 ? -18.856 37.423 3.192 1.00 70.50 475 VAL A CA 1
ATOM 3704 C C . VAL A 1 475 ? -18.193 37.989 4.446 1.00 70.50 475 VAL A C 1
ATOM 3706 O O . VAL A 1 475 ? -18.863 38.233 5.445 1.00 70.50 475 VAL A O 1
ATOM 3709 N N . LEU A 1 476 ? -16.884 38.256 4.395 1.00 69.06 476 LEU A N 1
ATOM 3710 C CA . LEU A 1 476 ? -16.146 38.850 5.517 1.00 69.06 476 LEU A CA 1
ATOM 3711 C C . LEU A 1 476 ? -16.566 40.295 5.795 1.00 69.06 476 LEU A C 1
ATOM 3713 O O . LEU A 1 476 ? -16.578 40.729 6.947 1.00 69.06 476 LEU A O 1
ATOM 3717 N N . LEU A 1 477 ? -16.894 41.058 4.754 1.00 75.31 477 LEU A N 1
ATOM 3718 C CA . LEU A 1 477 ? -17.401 42.420 4.907 1.00 75.31 477 LEU A CA 1
ATOM 3719 C C . LEU A 1 477 ? -18.787 42.418 5.562 1.00 75.31 477 LEU A C 1
ATOM 3721 O O . LEU A 1 477 ? -19.006 43.183 6.502 1.00 75.31 477 LEU A O 1
ATOM 3725 N N . GLU A 1 478 ? -19.680 41.527 5.125 1.00 77.19 478 GLU A N 1
ATOM 3726 C CA . GLU A 1 478 ? -21.005 41.347 5.732 1.00 77.19 478 GLU A CA 1
ATOM 3727 C C . GLU A 1 478 ? -20.906 40.875 7.191 1.00 77.19 478 GLU A C 1
ATOM 3729 O O . GLU A 1 478 ? -21.566 41.425 8.071 1.00 77.19 478 GLU A O 1
ATOM 3734 N N . ALA A 1 479 ? -20.023 39.914 7.466 1.00 67.75 479 ALA A N 1
ATOM 3735 C CA . ALA A 1 479 ? -19.725 39.416 8.806 1.00 67.75 479 ALA A CA 1
ATOM 3736 C C . ALA A 1 479 ? -19.268 40.526 9.763 1.00 67.75 479 ALA A C 1
ATOM 3738 O O . ALA A 1 479 ? -19.824 40.698 10.852 1.00 67.75 479 ALA A O 1
ATOM 3739 N N . ASN A 1 480 ? -18.275 41.311 9.332 1.00 72.62 480 ASN A N 1
ATOM 3740 C CA . ASN A 1 480 ? -17.723 42.411 10.118 1.00 72.62 480 ASN A CA 1
ATOM 3741 C C . ASN A 1 480 ? -18.770 43.502 10.375 1.00 72.62 480 ASN A C 1
ATOM 3743 O O . ASN A 1 480 ? -18.829 44.040 11.481 1.00 72.62 480 ASN A O 1
ATOM 3747 N N . ALA A 1 481 ? -19.622 43.805 9.390 1.00 73.88 481 ALA A N 1
ATOM 3748 C CA . ALA A 1 481 ? -20.704 44.777 9.542 1.00 73.88 481 ALA A CA 1
ATOM 3749 C C . ALA A 1 481 ? -21.745 44.349 10.593 1.00 73.88 481 ALA A C 1
ATOM 3751 O O . ALA A 1 481 ? -22.322 45.197 11.272 1.00 73.88 481 ALA A O 1
ATOM 3752 N N . CYS A 1 482 ? -21.951 43.042 10.766 1.00 65.88 482 CYS A N 1
ATOM 3753 C CA . CYS A 1 482 ? -22.863 42.475 11.760 1.00 65.88 482 CYS A CA 1
ATOM 3754 C C . CYS A 1 482 ? -22.192 42.156 13.110 1.00 65.88 482 CYS A C 1
ATOM 3756 O O . CYS A 1 482 ? -22.839 41.585 13.988 1.00 65.88 482 CYS A O 1
ATOM 3758 N N . GLY A 1 483 ? -20.913 42.508 13.296 1.00 59.62 483 GLY A N 1
ATOM 3759 C CA . GLY A 1 483 ? -20.164 42.207 14.521 1.00 59.62 483 GLY A CA 1
ATOM 3760 C C . GLY A 1 483 ? -19.904 40.712 14.732 1.00 59.62 483 GLY A C 1
ATOM 3761 O O . GLY A 1 483 ? -19.626 40.290 15.855 1.00 59.62 483 GLY A O 1
ATOM 3762 N N . VAL A 1 484 ? -20.005 39.906 13.672 1.00 60.53 484 VAL A N 1
ATOM 3763 C CA . VAL A 1 484 ? -19.764 38.465 13.722 1.00 60.53 484 VAL A CA 1
ATOM 3764 C C . VAL A 1 484 ? -18.261 38.232 13.553 1.00 60.53 484 VAL A C 1
ATOM 3766 O O . VAL A 1 484 ? -17.703 38.584 12.511 1.00 60.53 484 VAL A O 1
ATOM 3769 N N . PRO A 1 485 ? -17.562 37.667 14.554 1.00 61.94 485 PRO A N 1
ATOM 3770 C CA . PRO A 1 485 ? -16.127 37.458 14.451 1.00 61.94 485 PRO A CA 1
ATOM 3771 C C . PRO A 1 485 ? -15.790 36.508 13.299 1.00 61.94 485 PRO A C 1
ATOM 3773 O O . PRO A 1 485 ? -16.416 35.460 13.137 1.00 61.94 485 PRO A O 1
ATOM 3776 N N . LYS A 1 486 ? -14.745 36.853 12.534 1.00 62.25 486 LYS A N 1
ATOM 3777 C CA . LYS A 1 486 ? -14.216 36.048 11.418 1.00 62.25 486 LYS A CA 1
ATOM 3778 C C . LYS A 1 486 ? -13.996 34.577 11.807 1.00 62.25 486 LYS A C 1
ATOM 3780 O O . LYS A 1 486 ? -14.224 33.698 10.986 1.00 62.25 486 LYS A O 1
ATOM 3785 N N . THR A 1 487 ? -13.632 34.302 13.060 1.00 55.59 487 THR A N 1
ATOM 3786 C CA . THR A 1 487 ? -13.441 32.948 13.610 1.00 55.59 487 THR A CA 1
ATOM 3787 C C . THR A 1 487 ? -14.687 32.057 13.574 1.00 55.59 487 THR A C 1
ATOM 3789 O O . THR A 1 487 ? -14.565 30.865 13.816 1.00 55.59 487 THR A O 1
ATOM 3792 N N . LEU A 1 488 ? -15.876 32.607 13.301 1.00 52.59 488 LEU A N 1
ATOM 3793 C CA . LEU A 1 488 ? -17.100 31.829 13.087 1.00 52.59 488 LEU A CA 1
ATOM 3794 C C . LEU A 1 488 ? -17.295 31.398 11.621 1.00 52.59 488 LEU A C 1
ATOM 3796 O O . LEU A 1 488 ? -18.022 30.442 11.374 1.00 52.59 488 LEU A O 1
ATOM 3800 N N . PHE A 1 489 ? -16.669 32.093 10.663 1.00 54.06 489 PHE A N 1
ATOM 3801 C CA . PHE A 1 489 ? -16.668 31.753 9.227 1.00 54.06 489 PHE A CA 1
ATOM 3802 C C . PHE A 1 489 ? -15.423 30.981 8.823 1.00 54.06 489 PHE A C 1
ATOM 3804 O O . PHE A 1 489 ? -15.469 30.184 7.890 1.00 54.06 489 PHE A O 1
ATOM 3811 N N . VAL A 1 490 ? -14.325 31.205 9.551 1.00 46.84 490 VAL A N 1
ATOM 3812 C CA . VAL A 1 490 ? -13.227 30.253 9.636 1.00 46.84 490 VAL A CA 1
ATOM 3813 C C . VAL A 1 490 ? -13.816 29.077 10.369 1.00 46.84 490 VAL A C 1
ATOM 3815 O O . VAL A 1 490 ? -13.843 29.009 11.597 1.00 46.84 490 VAL A O 1
ATOM 3818 N N . THR A 1 491 ? -14.378 28.163 9.607 1.00 42.38 491 THR A N 1
ATOM 3819 C CA . THR A 1 491 ? -14.606 26.853 10.135 1.00 42.38 491 THR A CA 1
ATOM 3820 C C . THR A 1 491 ? -13.281 26.381 10.739 1.00 42.38 491 THR A C 1
ATOM 3822 O O . THR A 1 491 ? -12.309 26.163 10.028 1.00 42.38 491 THR A O 1
ATOM 3825 N N . GLN A 1 492 ? -13.239 26.148 12.052 1.00 39.72 492 GLN A N 1
ATOM 3826 C CA . GLN A 1 492 ? -12.323 25.133 12.581 1.00 39.72 492 GLN A CA 1
ATOM 3827 C C . GLN A 1 492 ? -12.712 23.729 12.085 1.00 39.72 492 GLN A C 1
ATOM 3829 O O . GLN A 1 492 ? -12.112 22.736 12.474 1.00 39.72 492 GLN A O 1
ATOM 3834 N N . THR A 1 493 ? -13.671 23.622 11.162 1.00 39.28 493 THR A N 1
ATOM 3835 C CA . THR A 1 493 ? -13.535 22.642 10.099 1.00 39.28 493 THR A CA 1
ATOM 3836 C C . THR A 1 493 ? -12.355 23.079 9.235 1.00 39.28 493 THR A C 1
ATOM 3838 O O . THR A 1 493 ? -12.508 23.777 8.233 1.00 39.28 493 THR A O 1
ATOM 3841 N N . ASP A 1 494 ? -11.181 22.528 9.544 1.00 37.62 494 ASP A N 1
ATOM 3842 C CA . ASP A 1 494 ? -10.547 21.741 8.496 1.00 37.62 494 ASP A CA 1
ATOM 3843 C C . ASP A 1 494 ? -11.712 21.020 7.802 1.00 37.62 494 ASP A C 1
ATOM 3845 O O . ASP A 1 494 ? -12.294 20.088 8.365 1.00 37.62 494 ASP A O 1
ATOM 3849 N N . ASN A 1 495 ? -12.171 21.517 6.650 1.00 39.25 495 ASN A N 1
ATOM 3850 C CA . ASN A 1 495 ? -12.830 20.640 5.707 1.00 39.25 495 ASN A CA 1
ATOM 3851 C C . ASN A 1 495 ? -11.769 19.573 5.525 1.00 39.25 495 ASN A C 1
ATOM 3853 O O . ASN A 1 495 ? -10.738 19.829 4.901 1.00 39.25 495 ASN A O 1
ATOM 3857 N N . VAL A 1 496 ? -11.924 18.453 6.240 1.00 40.03 496 VAL A N 1
ATOM 3858 C CA . VAL A 1 496 ? -10.974 17.352 6.212 1.00 40.03 496 VAL A CA 1
ATOM 3859 C C . VAL A 1 496 ? -11.209 16.653 4.885 1.00 40.03 496 VAL A C 1
ATOM 3861 O O . VAL A 1 496 ? -11.668 15.519 4.790 1.00 40.03 496 VAL A O 1
ATOM 3864 N N . VAL A 1 497 ? -10.904 17.380 3.821 1.00 34.41 497 VAL A N 1
ATOM 3865 C CA . VAL A 1 497 ? -10.401 16.795 2.617 1.00 34.41 497 VAL A CA 1
ATOM 3866 C C . VAL A 1 497 ? -9.093 16.179 3.068 1.00 34.41 497 VAL A C 1
ATOM 3868 O O . VAL A 1 497 ? -8.163 16.861 3.502 1.00 34.41 497 VAL A O 1
ATOM 3871 N N . ALA A 1 498 ? -9.089 14.858 3.110 1.00 35.94 498 ALA A N 1
ATOM 3872 C CA . ALA A 1 498 ? -7.902 14.075 3.355 1.00 35.94 498 ALA A CA 1
ATOM 3873 C C . ALA A 1 498 ? -6.726 14.698 2.573 1.00 35.94 498 ALA A C 1
ATOM 3875 O O . ALA A 1 498 ? -6.874 14.848 1.362 1.00 35.94 498 ALA A O 1
ATOM 3876 N N . PRO A 1 499 ? -5.606 15.124 3.196 1.00 35.00 499 PRO A N 1
ATOM 3877 C CA . PRO A 1 499 ? -4.620 15.995 2.538 1.00 35.00 499 PRO A CA 1
ATOM 3878 C C . PRO A 1 499 ? -4.012 15.467 1.225 1.00 35.00 499 PRO A C 1
ATOM 3880 O O . PRO A 1 499 ? -3.403 16.216 0.467 1.00 35.00 499 PRO A O 1
ATOM 3883 N N . TYR A 1 500 ? -4.217 14.187 0.899 1.00 35.62 500 TYR A N 1
ATOM 3884 C CA . TYR A 1 500 ? -3.897 13.641 -0.421 1.00 35.62 500 TYR A CA 1
ATOM 3885 C C . TYR A 1 500 ? -4.768 14.212 -1.560 1.00 35.62 500 TYR A C 1
ATOM 3887 O O . TYR A 1 500 ? -4.320 14.253 -2.702 1.00 35.62 500 TYR A O 1
ATOM 3895 N N . LEU A 1 501 ? -5.991 14.663 -1.267 1.00 31.45 501 LEU A N 1
ATOM 3896 C CA . LEU A 1 501 ? -6.915 15.295 -2.215 1.00 31.45 501 LEU A CA 1
ATOM 3897 C C . LEU A 1 501 ? -6.576 16.773 -2.454 1.00 31.45 501 LEU A C 1
ATOM 3899 O O . LEU A 1 501 ? -6.876 17.296 -3.522 1.00 31.45 501 LEU A O 1
ATOM 3903 N N . THR A 1 502 ? -5.929 17.435 -1.487 1.00 35.88 502 THR A N 1
ATOM 3904 C CA . THR A 1 502 ? -5.438 18.817 -1.632 1.00 35.88 502 THR A CA 1
ATOM 3905 C C . THR A 1 502 ? -4.022 18.877 -2.208 1.00 35.88 502 THR A C 1
ATOM 3907 O O . THR A 1 502 ? -3.594 19.929 -2.676 1.00 35.88 502 THR A O 1
ATOM 3910 N N . GLY A 1 503 ? -3.292 17.753 -2.200 1.00 45.19 503 GLY A N 1
ATOM 3911 C CA . GLY A 1 503 ? -1.924 17.653 -2.712 1.00 45.19 503 GLY A CA 1
ATOM 3912 C C . GLY A 1 503 ? -0.863 18.284 -1.805 1.00 45.19 503 GLY A C 1
ATOM 3913 O O . GLY A 1 503 ? 0.294 18.378 -2.213 1.00 45.19 503 GLY A O 1
ATOM 3914 N N . ASP A 1 504 ? -1.225 18.697 -0.586 1.00 56.19 504 ASP A N 1
ATOM 3915 C CA . ASP A 1 504 ? -0.305 19.354 0.342 1.00 56.19 504 ASP A CA 1
ATOM 3916 C C . ASP A 1 504 ? 0.512 18.337 1.157 1.00 56.19 504 ASP A C 1
ATOM 3918 O O . ASP A 1 504 ? 0.038 17.705 2.109 1.00 56.19 504 ASP A O 1
ATOM 3922 N N . SER A 1 505 ? 1.785 18.186 0.785 1.00 61.81 505 SER A N 1
ATOM 3923 C CA . SER A 1 505 ? 2.728 17.303 1.471 1.00 61.81 505 SER A CA 1
ATOM 3924 C C . SER A 1 505 ? 3.045 17.726 2.902 1.00 61.81 505 SER A C 1
ATOM 3926 O O . SER A 1 505 ? 3.338 16.856 3.723 1.00 61.81 505 SER A O 1
ATOM 3928 N N . GLU A 1 506 ? 3.004 19.021 3.220 1.00 65.75 506 GLU A N 1
ATOM 3929 C CA . GLU A 1 506 ? 3.328 19.503 4.564 1.00 65.75 506 GLU A CA 1
ATOM 3930 C C . GLU A 1 506 ? 2.202 19.169 5.547 1.00 65.75 506 GLU A C 1
ATOM 3932 O O . GLU A 1 506 ? 2.467 18.590 6.603 1.00 65.75 506 GLU A O 1
ATOM 3937 N N . SER A 1 507 ? 0.942 19.386 5.157 1.00 60.97 507 SER A N 1
ATOM 3938 C CA . SER A 1 507 ? -0.218 18.915 5.923 1.00 60.97 507 SER A CA 1
ATOM 3939 C C . SER A 1 507 ? -0.224 17.391 6.097 1.00 60.97 507 SER A C 1
ATOM 3941 O O . SER A 1 507 ? -0.420 16.904 7.214 1.00 60.97 507 SER A O 1
ATOM 3943 N N . MET A 1 508 ? 0.088 16.612 5.048 1.00 62.16 508 MET A N 1
ATOM 3944 C CA . MET A 1 508 ? 0.214 15.147 5.169 1.00 62.16 508 MET A CA 1
ATOM 3945 C C . MET A 1 508 ? 1.281 14.728 6.190 1.00 62.16 508 MET A C 1
ATOM 3947 O O . MET A 1 508 ? 1.034 13.825 6.993 1.00 62.16 508 MET A O 1
ATOM 3951 N N . LYS A 1 509 ? 2.454 15.376 6.184 1.00 68.56 509 LYS A N 1
ATOM 3952 C CA . LYS A 1 509 ? 3.508 15.125 7.179 1.00 68.56 509 LYS A CA 1
ATOM 3953 C C . LYS A 1 509 ? 3.060 15.499 8.577 1.00 68.56 509 LYS A C 1
ATOM 3955 O O . LYS A 1 509 ? 3.265 14.717 9.499 1.00 68.56 509 LYS A O 1
ATOM 3960 N N . ASN A 1 510 ? 2.467 16.681 8.732 1.00 67.88 510 ASN A N 1
ATOM 3961 C CA . ASN A 1 510 ? 2.018 17.157 10.028 1.00 67.88 510 ASN A CA 1
ATOM 3962 C C . ASN A 1 510 ? 1.003 16.171 10.613 1.00 67.88 510 ASN A C 1
ATOM 3964 O O . ASN A 1 510 ? 1.194 15.717 11.727 1.00 67.88 510 ASN A O 1
ATOM 3968 N N . ARG A 1 511 ? 0.014 15.708 9.843 1.00 65.81 511 ARG A N 1
ATOM 3969 C CA . ARG A 1 511 ? -0.950 14.708 10.335 1.00 65.81 511 ARG A CA 1
ATOM 3970 C C . ARG A 1 511 ? -0.340 13.338 10.624 1.00 65.81 511 ARG A C 1
ATOM 3972 O O . ARG A 1 511 ? -0.772 12.670 11.553 1.00 65.81 511 ARG A O 1
ATOM 3979 N N . ALA A 1 512 ? 0.658 12.910 9.852 1.00 65.19 512 ALA A N 1
ATOM 3980 C CA . ALA A 1 512 ? 1.336 11.638 10.098 1.00 65.19 512 ALA A CA 1
ATOM 3981 C C . ALA A 1 512 ? 2.226 11.670 11.358 1.00 65.19 512 ALA A C 1
ATOM 3983 O O . ALA A 1 512 ? 2.318 10.667 12.064 1.00 65.19 512 ALA A O 1
ATOM 3984 N N . SER A 1 513 ? 2.865 12.809 11.641 1.00 70.69 513 SER A N 1
ATOM 3985 C CA . SER A 1 513 ? 3.835 12.958 12.737 1.00 70.69 513 SER A CA 1
ATOM 3986 C C . SER A 1 513 ? 3.228 13.547 14.015 1.00 70.69 513 SER A C 1
ATOM 3988 O O . SER A 1 513 ? 3.654 13.215 15.121 1.00 70.69 513 SER A O 1
ATOM 3990 N N . ASN A 1 514 ? 2.228 14.415 13.878 1.00 73.81 514 ASN A N 1
ATOM 3991 C CA . ASN A 1 514 ? 1.556 15.127 14.957 1.00 73.81 514 ASN A CA 1
ATOM 3992 C C . ASN A 1 514 ? 0.147 14.561 15.151 1.00 73.81 514 ASN A C 1
ATOM 3994 O O . ASN A 1 514 ? -0.837 15.047 14.597 1.00 73.81 514 ASN A O 1
ATOM 3998 N N . LEU A 1 515 ? 0.081 13.502 15.953 1.00 79.06 515 LEU A N 1
ATOM 3999 C CA . LEU A 1 515 ? -1.155 12.842 16.356 1.00 79.06 515 LEU A CA 1
ATOM 4000 C C . LEU A 1 515 ? -1.461 13.243 17.810 1.00 79.06 515 LEU A C 1
ATOM 4002 O O . LEU A 1 515 ? -0.948 12.596 18.736 1.00 79.06 515 LEU A O 1
ATOM 4006 N N . PRO A 1 516 ? -2.211 14.342 18.040 1.00 74.19 516 PRO A N 1
ATOM 4007 C CA . PRO A 1 516 ? -2.499 14.837 19.381 1.00 74.19 516 PRO A CA 1
ATOM 4008 C C . PRO A 1 516 ? -3.457 13.909 20.137 1.00 74.19 516 PRO A C 1
ATOM 4010 O O . PRO A 1 516 ? -4.061 12.997 19.575 1.00 74.19 516 PRO A O 1
ATOM 4013 N N . VAL A 1 517 ? -3.595 14.153 21.441 1.00 82.88 517 VAL A N 1
ATOM 4014 C CA . VAL A 1 517 ? -4.655 13.530 22.246 1.00 82.88 517 VAL A CA 1
ATOM 4015 C C . VAL A 1 517 ? -5.994 14.117 21.810 1.00 82.88 517 VAL A C 1
ATOM 4017 O O . VAL A 1 517 ? -6.158 15.335 21.830 1.00 82.88 517 VAL A O 1
ATOM 4020 N N . SER A 1 518 ? -6.940 13.258 21.440 1.00 85.25 518 SER A N 1
ATOM 4021 C CA . SER A 1 518 ? -8.279 13.658 21.008 1.00 85.25 518 SER A CA 1
ATOM 4022 C C . SER A 1 518 ? -9.317 13.579 22.130 1.00 85.25 518 SER A C 1
ATOM 4024 O O . SER A 1 518 ? -9.112 12.938 23.167 1.00 85.25 518 SER A O 1
ATOM 4026 N N . ASP A 1 519 ? -10.481 14.187 21.901 1.00 86.62 519 ASP A N 1
ATOM 4027 C CA . ASP A 1 519 ? -11.639 14.043 22.789 1.00 86.62 519 ASP A CA 1
ATOM 4028 C C . ASP A 1 519 ? -12.124 12.597 22.887 1.00 86.62 519 ASP A C 1
ATOM 4030 O O . ASP A 1 519 ? -12.540 12.159 23.964 1.00 86.62 519 ASP A O 1
ATOM 4034 N N . PHE A 1 520 ? -12.023 11.845 21.790 1.00 90.94 520 PHE A N 1
ATOM 4035 C CA . PHE A 1 520 ? -12.305 10.416 21.772 1.00 90.94 520 PHE A CA 1
ATOM 4036 C C . PHE A 1 520 ? -11.348 9.644 22.690 1.00 90.94 520 PHE A C 1
ATOM 4038 O O . PHE A 1 520 ? -11.791 8.851 23.519 1.00 90.94 520 PHE A O 1
ATOM 4045 N N . GLU A 1 521 ? -10.041 9.908 22.624 1.00 91.81 521 GLU A N 1
ATOM 4046 C CA . GLU A 1 521 ? -9.071 9.265 23.515 1.00 91.81 521 GLU A CA 1
ATOM 4047 C C . GLU A 1 521 ? -9.331 9.597 24.991 1.00 91.81 521 GLU A C 1
ATOM 4049 O O . GLU A 1 521 ? -9.238 8.725 25.861 1.00 91.81 521 GLU A O 1
ATOM 4054 N N . ASN A 1 522 ? -9.684 10.850 25.284 1.00 90.62 522 ASN A N 1
ATOM 4055 C CA . ASN A 1 522 ? -10.060 11.266 26.633 1.00 90.62 522 ASN A CA 1
ATOM 4056 C C . ASN A 1 522 ? -11.330 10.550 27.112 1.00 90.62 522 ASN A C 1
ATOM 4058 O O . ASN A 1 522 ? -11.392 10.116 28.264 1.00 90.62 522 ASN A O 1
ATOM 4062 N N . HIS A 1 523 ? -12.331 10.397 26.243 1.00 91.44 523 HIS A N 1
ATOM 4063 C CA . HIS A 1 523 ? -13.532 9.612 26.529 1.00 91.44 523 HIS A CA 1
ATOM 4064 C C . HIS A 1 523 ? -13.197 8.154 26.833 1.00 91.44 523 HIS A C 1
ATOM 4066 O O . HIS A 1 523 ? -13.606 7.645 27.875 1.00 91.44 523 HIS A O 1
ATOM 4072 N N . LEU A 1 524 ? -12.384 7.521 25.985 1.00 92.69 524 LEU A N 1
ATOM 4073 C CA . LEU A 1 524 ? -11.944 6.142 26.161 1.00 92.69 524 LEU A CA 1
ATOM 4074 C C . LEU A 1 524 ? -11.280 5.943 27.531 1.00 92.69 524 LEU A C 1
ATOM 4076 O O . LEU A 1 524 ? -11.670 5.053 28.284 1.00 92.69 524 LEU A O 1
ATOM 4080 N N . LYS A 1 525 ? -10.340 6.821 27.902 1.00 91.62 525 LYS A N 1
ATOM 4081 C CA . LYS A 1 525 ? -9.676 6.786 29.216 1.00 91.62 525 LYS A CA 1
ATOM 4082 C C . LYS A 1 525 ? -10.663 6.949 30.374 1.00 91.62 525 LYS A C 1
ATOM 4084 O O . LYS A 1 525 ? -10.577 6.199 31.341 1.00 91.62 525 LYS A O 1
ATOM 4089 N N . ARG A 1 526 ? -11.619 7.883 30.280 1.00 92.62 526 ARG A N 1
ATOM 4090 C CA . ARG A 1 526 ? -12.654 8.067 31.315 1.00 92.62 526 ARG A CA 1
ATOM 4091 C C . ARG A 1 526 ? -13.503 6.811 31.501 1.00 92.62 526 ARG A C 1
ATOM 4093 O O . ARG A 1 526 ? -13.708 6.399 32.636 1.00 92.62 526 ARG A O 1
ATOM 4100 N N . CYS A 1 527 ? -13.957 6.195 30.410 1.00 91.69 527 CYS A N 1
ATOM 4101 C CA . CYS A 1 527 ? -14.769 4.979 30.464 1.00 91.69 527 CYS A CA 1
ATOM 4102 C C . CYS A 1 527 ? -14.004 3.757 30.984 1.00 91.69 527 CYS A C 1
ATOM 4104 O O . CYS A 1 527 ? -14.623 2.864 31.548 1.00 91.69 527 CYS A O 1
ATOM 4106 N N . LEU A 1 528 ? -12.687 3.695 30.779 1.00 89.25 528 LEU A N 1
ATOM 4107 C CA . LEU A 1 528 ? -11.856 2.583 31.248 1.00 89.25 528 LEU A CA 1
ATOM 4108 C C . LEU A 1 528 ? -11.387 2.738 32.705 1.00 89.25 528 LEU A C 1
ATOM 4110 O O . LEU A 1 528 ? -11.022 1.741 33.322 1.00 89.25 528 LEU A O 1
ATOM 4114 N N . CYS A 1 529 ? -11.386 3.960 33.248 1.00 85.12 529 CYS A N 1
ATOM 4115 C CA . CYS A 1 529 ? -11.115 4.232 34.666 1.00 85.12 529 CYS A CA 1
ATOM 4116 C C . CYS A 1 529 ? -12.349 4.094 35.575 1.00 85.12 529 CYS A C 1
ATOM 4118 O O . CYS A 1 529 ? -12.185 4.071 36.795 1.00 85.12 529 CYS A O 1
ATOM 4120 N N . ALA A 1 530 ? -13.554 4.089 34.998 1.00 68.88 530 ALA A N 1
ATOM 4121 C CA . ALA A 1 530 ? -14.820 3.883 35.701 1.00 68.88 530 ALA A CA 1
ATOM 4122 C C . ALA A 1 530 ? -15.112 2.386 35.865 1.00 68.88 530 ALA A C 1
ATOM 4124 O O . ALA A 1 530 ? -15.653 2.026 36.935 1.00 68.88 530 ALA A O 1
#

Sequence (530 aa):
MICGKEMAKYLFLPHASCNFESFQKLSKLLVSRVKDHNGLASIISQVKNLSSTPALPGLKAAIDKAENTIPNLDFYGRLLPKIQAWALECTKLFPSGKLNQLPSGGTGKVELTRSQVRSILSATFFDVPIGSLSMFSLYNSSNNVGVARIMCQIAYFHQISTENQNILEDEHIIVNRRCSSSFPDWSTLDKPLSAASFSSELRIEESKALSHVDFANAKLHIGRILPSATQEEILFSIKPELFIAVLIADEGMKENESIRIEGARQYSDYSGYLDSFTFLGVKKQCFSPVPDIIAIDALIAKGNNQFEEANMRRDTNKAYLGFFPRIRDDEVDATVSSGNWGSGAFGGDVSLKFVQQLLAASAAGVMLEYSTFQNPSLEKRLKAINDMLQSKTVSQVWKILCSYSPSSENECLIQKIAQYHGSKQVQALKHWNKAIELEELGSFGDSVAQYSRAFRLWPALDSPACDHDNIPREVLLEANACGVPKTLFVTQTDNVVAPYLTGDSESMKNRASNLPVSDFENHLKRCLCA

pLDDT: mean 84.37, std 16.87, range [29.09, 98.69]

Secondary structure (DSSP, 8-state):
---------EEEPHHHHS-HHHHHHHHHHHHSPP-SHHHHHHHHHHHTT-SS----HHHHHHHHHHHHHSTT--IIIIIHHHHHHHHHTHHHH-TT-EEE---TT--EEEEEEHHHHHHHHHHHHTT--BTTB--HHHHH--SHHHHHHHHHHHHHHHHHTTS-HHHHHH-EEEEEEEE-S----TTT---BPPPEEEESS--GGGS--SEEEE---SSGGGGS--S--SHHHHHHHHSGGGHHHHHHT-SPPPTTEEEEEES----EEEE-SGGG-EEEEE-----SSPPEEEE-PPP---TTGGGSHHHHHHHHHHHHHHHPPP--SS----EEEEESTTTSTT---HHHHHHHHHHHHHHHT-EEEEE-SS-HHHHHHHHHHHHHHTTSBHHHHHHHHHT-----HHHHHHHHHHHHH-HHHHHHHHHHHHHHHHHHTT-HHHHHHHHHHHHHH-GGGG-S-B-TT--BHHHHHHHHHTT--GGGTS-S------HHHHT-HHHHHHHHH--PPPHHHHHHHHHHH-

Radius of gyration: 25.56 Å; chains: 1; bounding box: 61×72×73 Å

Foldseek 3Di:
DDDDPPPFDWFFAPCGPDDPVLVVVLLVLLQDQDDADQSLQVSLCVLVVHPDRDPLQLLRLLLVVLVVAAPPDDVRPQQSNVLSVLLVCLCVQPVVSIDTADEEPDWDKDKGFLSNLSNVVSCQVSPRDGALRHLSQLSNDPAQLSSQLSNLSVLVSVVVSVDDPVVRRPFMKMKIKDFDPDDDPLQPFQFFFFAEAEDQPDDQQRDLFLAGEDLADQQGVVSYLHSWFARSNVVCSQQVSCVVCCNRHVDGYDLRMKMKIARGFGFFDWDDGTSRIHTDYTDDRDHVVRRIYIYFYAAQDQDCPCLPLVNLVSLLNRLLRSLQDDPDPDPDQHEYEYEQRCQFLSVDQSLSNLLSNRLSCRVSRHYYYYHLHNAVVVRVLSVVLSVLRSVGGSSVLSVLSNPDDDDVVVVVLLVVVCVQPNDLLSQLVVLQVVLVVCVLVVNNVSSVVSNVSSCVSPVLQVQPDADPLRGRPSVVVVCVVSVNDVVSVSPPPPSPPRVVSVVDPVSSVCSSHPNDCDPSSVSSVVVSVD